Protein AF-A0A0D2X0B7-F1 (afdb_monomer_lite)

Sequence (523 aa):
MDVLTFIPMTSTMAAAPLDPSLRFDPEQFNMQQQQQQQHSSTAPPMDSIPQLVARSEELQTQLYRMQSDLEYSQQQSERLRDELAQAEREISAKHANESRLMDKYNKTWDQLRSEKEEHSKLKTSMQSKEKEYQVEARRREREHLAVKDQLAKLQVDRKSNAKFGMEIVNAPKRVDISRPGARAQQVADQENEFHAFVQATFEERQRVLAEENATLRQALLTTHTFLAESVASFLPVIDELNEQVASAAKKNAKENGLDDSKVVTLAITPVPVAAFNQPMATGLPAIEKSAQAQMRAIADLLALLNQTRTLALQEAEQTRAERGVGGDSLANNLNESRIASLSNFDMQQRLAEHQTMHTATVAAMQEQMAQLETIIQQQDELLQQNVFQSEASGGDAVLLAAARMTNVSDSYLVEEHEELLDAKRRFEQERACFEQERKHYTDASIKLAKERELIQQERKTLERERSTMLDLQKTYTSCGSPSTPHRSRAPLTPVRGQSQYVTVATPGWLKDIRHEQARAVLF

Radius of gyration: 55.35 Å; chains: 1; bounding box: 105×98×192 Å

Secondary structure (DSSP, 8-state):
--------------PPPPPGGG---HHHHHHHHHHHHTS--SPPPGGGHHHHHHHHHHHHHHHHHHHHHHHHHHHHHHHHHHHHHHHHHHHHHHHHHHHHHHHHHHHHHHHHHHHHHHHHHHHHHHHHHHHHHHHHHHHHHHHHHHHHHHHHHHHHHHHHHTTS-----------------HHHHHHHHHHHHHHHHHHHHHHHHHHHHHHHHHHHHHHHHHHHHHHHHHHHHHHHHHHHHHHHHHHHHHHHTTT-------------PPPPGGGGGS-HHHHHHHHHHHHHHHHHHHHHHHHHHHHHHHHHHHHHHHHHHHTT-S--TTHHHHHHHHHHHHHHHHHHHHHHHHHHHHHHHHHHHHHHHHHHHHHHHHHHHHHHHHHHHTTSS--TTHHHHHHHHHHHHHHHHHHHHHHHHHHHHHHHHHHHHHHHHHHHHHHHHHHHHHHHHHHHHHHHHHHHHHHHHHHHHHHHTTS-------------------------PPPTHHHHHHHHTTTTT--

Organism: Capsaspora owczarzaki (strain ATCC 30864) (NCBI:txid595528)

pLDDT: mean 71.71, std 19.92, range [32.09, 97.81]

InterPro domains:
  IPR021622 Afadin/alpha-actinin-binding [PF11559] (56-153)
  IPR052300 Adhesion and Centrosome-associated Protein [PTHR46507] (54-502)

Structure (mmCIF, N/CA/C/O backbone):
data_AF-A0A0D2X0B7-F1
#
_entry.id   AF-A0A0D2X0B7-F1
#
loop_
_atom_site.group_PDB
_atom_site.id
_atom_site.type_symbol
_atom_site.label_atom_id
_atom_site.label_alt_id
_atom_site.label_comp_id
_atom_site.label_asym_id
_atom_site.label_entity_id
_atom_site.label_seq_id
_atom_site.pdbx_PDB_ins_code
_atom_site.Cartn_x
_atom_site.Cartn_y
_atom_site.Cartn_z
_atom_site.occupancy
_atom_site.B_iso_or_equiv
_atom_site.auth_seq_id
_atom_site.auth_comp_id
_atom_site.auth_asym_id
_atom_site.auth_atom_id
_atom_site.pdbx_PDB_model_num
ATOM 1 N N . MET A 1 1 ? 17.065 -19.623 24.965 1.00 44.03 1 MET A N 1
ATOM 2 C CA . MET A 1 1 ? 17.412 -20.564 26.042 1.00 44.03 1 MET A CA 1
ATOM 3 C C . MET A 1 1 ? 17.323 -19.771 27.323 1.00 44.03 1 MET A C 1
ATOM 5 O O . MET A 1 1 ? 18.285 -19.108 27.649 1.00 44.03 1 MET A O 1
ATOM 9 N N . ASP A 1 2 ? 16.143 -19.745 27.931 1.00 33.78 2 ASP A N 1
ATOM 10 C CA . ASP A 1 2 ? 15.960 -19.550 29.367 1.00 33.78 2 ASP A CA 1
ATOM 11 C C . ASP A 1 2 ? 14.577 -20.107 29.693 1.00 33.78 2 ASP A C 1
ATOM 13 O O . ASP A 1 2 ? 13.562 -19.737 29.100 1.00 33.78 2 ASP A O 1
ATOM 17 N N . VAL A 1 3 ? 14.591 -21.139 30.527 1.00 44.16 3 VAL A N 1
ATOM 18 C CA . VAL A 1 3 ? 13.440 -21.945 30.912 1.00 44.16 3 VAL A CA 1
ATOM 19 C C . VAL A 1 3 ? 12.751 -21.205 32.050 1.00 44.16 3 VAL A C 1
ATOM 21 O O . VAL A 1 3 ? 13.158 -21.329 33.201 1.00 44.16 3 VAL A O 1
ATOM 24 N N . LEU A 1 4 ? 11.717 -20.424 31.738 1.00 37.59 4 LEU A N 1
ATOM 25 C CA . LEU A 1 4 ? 10.791 -19.927 32.752 1.00 37.59 4 LEU A CA 1
ATOM 26 C C . LEU A 1 4 ? 9.632 -20.913 32.864 1.00 37.59 4 LEU A C 1
ATOM 28 O O . LEU A 1 4 ? 8.727 -20.984 32.037 1.00 37.59 4 LEU A O 1
ATOM 32 N N . THR A 1 5 ? 9.754 -21.736 33.897 1.00 40.91 5 THR A N 1
ATOM 33 C CA . THR A 1 5 ? 8.783 -22.707 34.387 1.00 40.91 5 THR A CA 1
ATOM 34 C C . THR A 1 5 ? 7.411 -22.074 34.594 1.00 40.91 5 THR A C 1
ATOM 36 O O . THR A 1 5 ? 7.227 -21.210 35.450 1.00 40.91 5 THR A O 1
ATOM 39 N N . PHE A 1 6 ? 6.449 -22.563 33.821 1.00 34.72 6 PHE A N 1
ATOM 40 C CA . PHE A 1 6 ? 5.023 -22.312 33.959 1.00 34.72 6 PHE A CA 1
ATOM 41 C C . PHE A 1 6 ? 4.507 -23.068 35.196 1.00 34.72 6 PHE A C 1
ATOM 43 O O . PHE A 1 6 ? 4.526 -24.300 35.219 1.00 34.72 6 PHE A O 1
ATOM 50 N N . ILE A 1 7 ? 4.089 -22.350 36.240 1.00 37.16 7 ILE A N 1
ATOM 51 C CA . ILE A 1 7 ? 3.431 -22.935 37.417 1.00 37.16 7 ILE A CA 1
ATOM 52 C C . ILE A 1 7 ? 1.917 -22.870 37.174 1.00 37.16 7 ILE A C 1
ATOM 54 O O . ILE A 1 7 ? 1.373 -21.766 37.111 1.00 37.16 7 ILE A O 1
ATOM 58 N N . PRO A 1 8 ? 1.205 -24.003 37.035 1.00 39.19 8 PRO A N 1
ATOM 59 C CA . PRO A 1 8 ? -0.244 -23.984 36.930 1.00 39.19 8 PRO A CA 1
ATOM 60 C C . PRO A 1 8 ? -0.849 -23.774 38.324 1.00 39.19 8 PRO A C 1
ATOM 62 O O . PRO A 1 8 ? -0.693 -24.608 39.215 1.00 39.19 8 PRO A O 1
ATOM 65 N N . MET A 1 9 ? -1.565 -22.665 38.519 1.00 36.72 9 MET A N 1
ATOM 66 C CA . MET A 1 9 ? -2.419 -22.479 39.692 1.00 36.72 9 MET A CA 1
ATOM 67 C C . MET A 1 9 ? -3.718 -23.273 39.518 1.00 36.72 9 MET A C 1
ATOM 69 O O . MET A 1 9 ? -4.745 -22.746 39.100 1.00 36.72 9 MET A O 1
ATOM 73 N N . THR A 1 10 ? -3.684 -24.562 39.851 1.00 40.28 10 THR A N 1
ATOM 74 C CA . THR A 1 10 ? -4.900 -25.308 40.191 1.00 40.28 10 THR A CA 1
ATOM 75 C C . THR A 1 10 ? -5.259 -24.979 41.637 1.00 40.28 10 THR A C 1
ATOM 77 O O . THR A 1 10 ? -4.676 -25.536 42.569 1.00 40.28 10 THR A O 1
ATOM 80 N N . SER A 1 11 ? -6.189 -24.042 41.831 1.00 36.78 11 SER A N 1
ATOM 81 C CA . SER A 1 11 ? -6.766 -23.748 43.146 1.00 36.78 11 SER A CA 1
ATOM 82 C C . SER A 1 11 ? -7.747 -24.859 43.522 1.00 36.78 11 SER A C 1
ATOM 84 O O . SER A 1 11 ? -8.953 -24.777 43.298 1.00 36.78 11 SER A O 1
ATOM 86 N N . THR A 1 12 ? -7.204 -25.956 44.043 1.00 40.62 12 THR A N 1
ATOM 87 C CA . THR A 1 12 ? -7.973 -26.975 44.752 1.00 40.62 12 THR A CA 1
ATOM 88 C C . THR A 1 12 ? -8.271 -26.406 46.134 1.00 40.62 12 THR A C 1
ATOM 90 O O . THR A 1 12 ? -7.399 -26.394 47.002 1.00 40.62 12 THR A O 1
ATOM 93 N N . MET A 1 13 ? -9.486 -25.890 46.339 1.00 37.44 13 MET A N 1
ATOM 94 C CA . MET A 1 13 ? -9.953 -25.492 47.667 1.00 37.44 13 MET A CA 1
ATOM 95 C C . MET A 1 13 ? -10.062 -26.737 48.552 1.00 37.44 13 MET A C 1
ATOM 97 O O . MET A 1 13 ? -11.058 -27.457 48.539 1.00 37.44 13 MET A O 1
ATOM 101 N N . ALA A 1 14 ? -8.994 -27.014 49.296 1.00 38.44 14 ALA A N 1
ATOM 102 C CA . ALA A 1 14 ? -9.003 -27.964 50.390 1.00 38.44 14 ALA A CA 1
ATOM 103 C C . ALA A 1 14 ? -9.913 -27.410 51.493 1.00 38.44 14 ALA A C 1
ATOM 105 O O . ALA A 1 14 ? -9.620 -26.380 52.101 1.00 38.44 14 ALA A O 1
ATOM 106 N N . ALA A 1 15 ? -11.036 -28.088 51.721 1.00 43.38 15 ALA A N 1
ATOM 107 C CA . ALA A 1 15 ? -11.913 -27.836 52.850 1.00 43.38 15 ALA A CA 1
ATOM 108 C C . ALA A 1 15 ? -11.114 -27.992 54.153 1.00 43.38 15 ALA A C 1
ATOM 110 O O . ALA A 1 15 ? -10.610 -29.074 54.459 1.00 43.38 15 ALA A O 1
ATOM 111 N N . ALA A 1 16 ? -10.979 -26.899 54.904 1.00 41.50 16 ALA A N 1
ATOM 112 C CA . ALA A 1 16 ? -10.426 -26.933 56.249 1.00 41.50 16 ALA A CA 1
ATOM 113 C C . ALA A 1 16 ? -11.291 -27.855 57.136 1.00 41.50 16 ALA A C 1
ATOM 115 O O . ALA A 1 16 ? -12.522 -27.808 57.041 1.00 41.50 16 ALA A O 1
ATOM 116 N N . PRO A 1 17 ? -10.687 -28.705 57.986 1.00 45.12 17 PRO A N 1
ATOM 117 C CA . PRO A 1 17 ? -11.440 -29.587 58.860 1.00 45.12 17 PRO A CA 1
ATOM 118 C C . PRO A 1 17 ? -12.154 -28.743 59.919 1.00 45.12 17 PRO A C 1
ATOM 120 O O . PRO A 1 17 ? -11.525 -27.990 60.660 1.00 45.12 17 PRO A O 1
ATOM 123 N N . LEU A 1 18 ? -13.480 -28.865 59.958 1.00 49.12 18 LEU A N 1
ATOM 124 C CA . LEU A 1 18 ? -14.314 -28.298 61.011 1.00 49.12 18 LEU A CA 1
ATOM 125 C C . LEU A 1 18 ? -13.849 -28.836 62.370 1.00 49.12 18 LEU A C 1
ATOM 127 O O . LEU A 1 18 ? -13.648 -30.040 62.540 1.00 49.12 18 LEU A O 1
ATOM 131 N N . ASP A 1 19 ? -13.681 -27.916 63.314 1.00 44.34 19 ASP A N 1
ATOM 132 C CA . ASP A 1 19 ? -13.294 -28.169 64.697 1.00 44.34 19 ASP A CA 1
ATOM 133 C C . ASP A 1 19 ? -14.268 -29.177 65.359 1.00 44.34 19 ASP A C 1
ATOM 135 O O . ASP A 1 19 ? -15.468 -28.892 65.466 1.00 44.34 19 ASP A O 1
ATOM 139 N N . PRO A 1 20 ? -13.805 -30.365 65.801 1.00 52.66 20 PRO A N 1
ATOM 140 C CA . PRO A 1 20 ? -14.659 -31.393 66.403 1.00 52.66 20 PRO A CA 1
ATOM 141 C C . PRO A 1 20 ? -15.212 -31.007 67.789 1.00 52.66 20 PRO A C 1
ATOM 143 O O . PRO A 1 20 ? -15.982 -31.772 68.370 1.00 52.66 20 PRO A O 1
ATOM 146 N N . SER A 1 21 ? -14.868 -29.823 68.303 1.00 45.16 21 SER A N 1
ATOM 147 C CA . SER A 1 21 ? -15.309 -29.299 69.603 1.00 45.16 21 SER A CA 1
ATOM 148 C C . SER A 1 21 ? -16.768 -28.811 69.636 1.00 45.16 21 SER A C 1
ATOM 150 O O . SER A 1 21 ? -17.301 -28.564 70.714 1.00 45.16 21 SER A O 1
ATOM 152 N N . LEU A 1 22 ? -17.439 -28.677 68.483 1.00 50.19 22 LEU A N 1
ATOM 153 C CA . LEU A 1 22 ? -18.821 -28.176 68.365 1.00 50.19 22 LEU A CA 1
ATOM 154 C C . LEU A 1 22 ? -19.842 -29.288 68.065 1.00 50.19 22 LEU A C 1
ATOM 156 O O . LEU A 1 22 ? -20.795 -29.099 67.306 1.00 50.19 22 LEU A O 1
ATOM 160 N N . ARG A 1 23 ? -19.657 -30.479 68.645 1.00 51.75 23 ARG A N 1
ATOM 161 C CA . ARG A 1 23 ? -20.662 -31.547 68.572 1.00 51.75 23 ARG A CA 1
ATOM 162 C C . ARG A 1 23 ? -21.712 -31.328 69.660 1.00 51.75 23 ARG A C 1
ATOM 164 O O . ARG A 1 23 ? -21.431 -31.467 70.844 1.00 51.75 23 ARG A O 1
ATOM 171 N N . PHE A 1 24 ? -22.916 -30.958 69.235 1.00 57.44 24 PHE A N 1
ATOM 172 C CA . PHE A 1 24 ? -24.084 -30.824 70.100 1.00 57.44 24 PHE A CA 1
ATOM 173 C C . PHE A 1 24 ? -24.402 -32.185 70.736 1.00 57.44 24 PHE A C 1
ATOM 175 O O . PHE A 1 24 ? -24.704 -33.135 70.012 1.00 57.44 24 PHE A O 1
ATOM 182 N N . ASP A 1 25 ? -24.300 -32.277 72.065 1.00 55.81 25 ASP A N 1
ATOM 183 C CA . ASP A 1 25 ? -24.518 -33.504 72.835 1.00 55.81 25 ASP A CA 1
ATOM 184 C C . ASP A 1 25 ? -25.953 -33.495 73.408 1.00 55.81 25 ASP A C 1
ATOM 186 O O . ASP A 1 25 ? -26.232 -32.798 74.393 1.00 55.81 25 ASP A O 1
ATOM 190 N N . PRO A 1 26 ? -26.919 -34.197 72.783 1.00 60.00 26 PRO A N 1
ATOM 191 C CA . PRO A 1 26 ? -28.337 -34.088 73.132 1.00 60.00 26 PRO A CA 1
ATOM 192 C C . PRO A 1 26 ? -28.666 -34.621 74.536 1.00 60.00 26 PRO A C 1
ATOM 194 O O . PRO A 1 26 ? -29.707 -34.268 75.092 1.00 60.00 26 PRO A O 1
ATOM 197 N N . GLU A 1 27 ? -27.781 -35.413 75.150 1.00 57.72 27 GLU A N 1
ATOM 198 C CA . GLU A 1 27 ? -27.967 -35.911 76.518 1.00 57.72 27 GLU A CA 1
ATOM 199 C C . GLU A 1 27 ? -27.713 -34.842 77.593 1.00 57.72 27 GLU A C 1
ATOM 201 O O . GLU A 1 27 ? -28.429 -34.815 78.597 1.00 57.72 27 GLU A O 1
ATOM 206 N N . GLN A 1 28 ? -26.786 -33.896 77.380 1.00 57.91 28 GLN A N 1
ATOM 207 C CA . GLN A 1 28 ? -26.576 -32.795 78.333 1.00 57.91 28 GLN A CA 1
ATOM 208 C C . GLN A 1 28 ? -27.753 -31.815 78.345 1.00 57.91 28 GLN A C 1
ATOM 210 O O . GLN A 1 28 ? -28.180 -31.363 79.409 1.00 57.91 28 GLN A O 1
ATOM 215 N N . PHE A 1 29 ? -28.334 -31.547 77.173 1.00 63.59 29 PHE A N 1
ATOM 216 C CA . PHE A 1 29 ? -29.509 -30.686 77.052 1.00 63.59 29 PHE A CA 1
ATOM 217 C C . PHE A 1 29 ? -30.735 -31.295 77.749 1.00 63.59 29 PHE A C 1
ATOM 219 O O . PHE A 1 29 ? -31.483 -30.589 78.427 1.00 63.59 29 PHE A O 1
ATOM 226 N N . ASN A 1 30 ? -30.914 -32.616 77.650 1.00 61.78 30 ASN A N 1
ATOM 227 C CA . ASN A 1 30 ? -32.063 -33.296 78.244 1.00 61.78 30 ASN A CA 1
ATOM 228 C C . ASN A 1 30 ? -31.943 -33.418 79.776 1.00 61.78 30 ASN A C 1
ATOM 230 O O . ASN A 1 30 ? -32.925 -33.235 80.495 1.00 61.78 30 ASN A O 1
ATOM 234 N N . MET A 1 31 ? -30.728 -33.629 80.296 1.00 63.53 31 MET A N 1
ATOM 235 C CA . MET A 1 31 ? -30.467 -33.652 81.740 1.00 63.53 31 MET A CA 1
ATOM 236 C C . MET A 1 31 ? -30.668 -32.270 82.383 1.00 63.53 31 MET A C 1
ATOM 238 O O . MET A 1 31 ? -31.214 -32.163 83.483 1.00 63.53 31 MET A O 1
ATOM 242 N N . GLN A 1 32 ? -30.295 -31.199 81.675 1.00 62.75 32 GLN A N 1
ATOM 243 C CA . GLN A 1 32 ? -30.507 -29.829 82.137 1.00 62.75 32 GLN A CA 1
ATOM 244 C C . GLN A 1 32 ? -31.987 -29.420 82.090 1.00 62.75 32 GLN A C 1
ATOM 246 O O . GLN A 1 32 ? -32.460 -28.719 82.988 1.00 62.75 32 GLN A O 1
ATOM 251 N N . GLN A 1 33 ? -32.749 -29.928 81.115 1.00 62.25 33 GLN A N 1
ATOM 252 C CA . GLN A 1 33 ? -34.204 -29.768 81.090 1.00 62.25 33 GLN A CA 1
ATOM 253 C C . GLN A 1 33 ? -34.890 -30.531 82.235 1.00 62.25 33 GLN A C 1
ATOM 255 O O . GLN A 1 33 ? -35.827 -30.019 82.847 1.00 62.25 33 GLN A O 1
ATOM 260 N N . GLN A 1 34 ? -34.394 -31.722 82.582 1.00 60.53 34 GLN A N 1
ATOM 261 C CA . GLN A 1 34 ? -34.961 -32.535 83.660 1.00 60.53 34 GLN A CA 1
ATOM 262 C C . GLN A 1 34 ? -34.666 -31.957 85.056 1.00 60.53 34 GLN A C 1
ATOM 264 O O . GLN A 1 34 ? -35.517 -32.039 85.941 1.00 60.53 34 GLN A O 1
ATOM 269 N N . GLN A 1 35 ? -33.518 -31.293 85.246 1.00 58.81 35 GLN A N 1
ATOM 270 C CA . GLN A 1 35 ? -33.226 -30.540 86.475 1.00 58.81 35 GLN A CA 1
ATOM 271 C C . GLN A 1 35 ? -34.060 -29.251 86.598 1.00 58.81 35 GLN A C 1
ATOM 273 O O . GLN A 1 35 ? -34.450 -28.886 87.706 1.00 58.81 35 GLN A O 1
ATOM 278 N N . GLN A 1 36 ? -34.417 -28.590 85.489 1.00 57.12 36 GLN A N 1
ATOM 279 C CA . GLN A 1 36 ? -35.308 -27.418 85.527 1.00 57.12 36 GLN A CA 1
ATOM 280 C C . GLN A 1 36 ? -36.764 -27.773 85.867 1.00 57.12 36 GLN A C 1
ATOM 282 O O . GLN A 1 36 ? -37.455 -26.967 86.490 1.00 57.12 36 GLN A O 1
ATOM 287 N N . GLN A 1 37 ? -37.223 -28.984 85.542 1.00 56.28 37 GLN A N 1
ATOM 288 C CA . GLN A 1 37 ? -38.584 -29.429 85.869 1.00 56.28 37 GLN A CA 1
ATOM 289 C C . GLN A 1 37 ? -38.774 -29.833 87.345 1.00 56.28 37 GLN A C 1
ATOM 291 O O . GLN A 1 37 ? -39.908 -29.882 87.812 1.00 56.28 37 GLN A O 1
ATOM 296 N N . GLN A 1 38 ? -37.703 -30.076 88.115 1.00 52.31 38 GLN A N 1
ATOM 297 C CA . GLN A 1 38 ? -37.816 -30.434 89.542 1.00 52.31 38 GLN A CA 1
ATOM 298 C C . GLN A 1 38 ? -37.845 -29.229 90.503 1.00 52.31 38 GLN A C 1
ATOM 300 O O . GLN A 1 38 ? -38.092 -29.406 91.695 1.00 52.31 38 GLN A O 1
ATOM 305 N N . HIS A 1 39 ? -37.662 -27.997 90.013 1.00 51.69 39 HIS A N 1
ATOM 306 C CA . HIS A 1 39 ? -37.633 -26.783 90.846 1.00 51.69 39 HIS A CA 1
ATOM 307 C C . HIS A 1 39 ? -38.837 -25.834 90.665 1.00 51.69 39 HIS A C 1
ATOM 309 O O . HIS A 1 39 ? -38.843 -24.745 91.233 1.00 51.69 39 HIS A O 1
ATOM 315 N N . SER A 1 40 ? -39.892 -26.221 89.937 1.00 46.34 40 SER A N 1
ATOM 316 C CA . SER A 1 40 ? -41.008 -25.321 89.582 1.00 46.34 40 SER A CA 1
ATOM 317 C C . SER A 1 40 ? -42.212 -25.308 90.547 1.00 46.34 40 SER A C 1
ATOM 319 O O . SER A 1 40 ? -43.288 -24.860 90.160 1.00 46.34 40 SER A O 1
ATOM 321 N N . SER A 1 41 ? -42.075 -25.772 91.797 1.00 46.72 41 SER A N 1
ATOM 322 C CA . SER A 1 41 ? -43.182 -25.838 92.781 1.00 46.72 41 SER A CA 1
ATOM 323 C C . SER A 1 41 ? -43.065 -24.825 93.934 1.00 46.72 41 SER A C 1
ATOM 325 O O . SER A 1 41 ? -43.447 -25.117 95.069 1.00 46.72 41 SER A O 1
ATOM 327 N N . THR A 1 42 ? -42.589 -23.612 93.658 1.00 50.38 42 THR A N 1
ATOM 328 C CA . THR A 1 42 ? -42.697 -22.502 94.615 1.00 50.38 42 THR A CA 1
ATOM 329 C C . THR A 1 42 ? -43.084 -21.241 93.856 1.00 50.38 42 THR A C 1
ATOM 331 O O . THR A 1 42 ? -42.297 -20.712 93.074 1.00 50.38 42 THR A O 1
ATOM 334 N N . ALA A 1 43 ? -44.327 -20.791 94.042 1.00 53.59 43 ALA A N 1
ATOM 335 C CA . ALA A 1 43 ? -44.828 -19.555 93.452 1.00 53.59 43 ALA A CA 1
ATOM 336 C C . ALA A 1 43 ? -43.974 -18.365 93.934 1.00 53.59 43 ALA A C 1
ATOM 338 O O . ALA A 1 43 ? -43.735 -18.252 95.141 1.00 53.59 43 ALA A O 1
ATOM 339 N N . PRO A 1 44 ? -43.501 -17.485 93.032 1.00 54.69 44 PRO A N 1
ATOM 340 C CA . PRO A 1 44 ? -42.727 -16.324 93.436 1.00 54.69 44 PRO A CA 1
ATOM 341 C C . PRO A 1 44 ? -43.643 -15.305 94.141 1.00 54.69 44 PRO A C 1
ATOM 343 O O . PRO A 1 44 ? -44.828 -15.206 93.809 1.00 54.69 44 PRO A O 1
ATOM 346 N N . PRO A 1 45 ? -43.129 -14.540 95.118 1.00 51.25 45 PRO A N 1
ATOM 347 C CA . PRO A 1 45 ? -43.909 -13.527 95.824 1.00 51.25 45 PRO A CA 1
ATOM 348 C C . PRO A 1 45 ? -44.400 -12.444 94.846 1.00 51.25 45 PRO A C 1
ATOM 350 O O . PRO A 1 45 ? -43.708 -12.106 93.888 1.00 51.25 45 PRO A O 1
ATOM 353 N N . MET A 1 46 ? -45.591 -11.885 95.076 1.00 53.53 46 MET A N 1
ATOM 354 C CA . MET A 1 46 ? -46.282 -10.939 94.174 1.00 53.53 46 MET A CA 1
ATOM 355 C C . MET A 1 46 ? -45.504 -9.640 93.854 1.00 53.53 46 MET A C 1
ATOM 357 O O . MET A 1 46 ? -45.842 -8.967 92.885 1.00 53.53 46 MET A O 1
ATOM 361 N N . ASP A 1 47 ? -44.410 -9.342 94.564 1.00 52.09 47 ASP A N 1
ATOM 362 C CA . ASP A 1 47 ? -43.464 -8.255 94.241 1.00 52.09 47 ASP A CA 1
ATOM 363 C C . ASP A 1 47 ? -42.539 -8.563 93.034 1.00 52.09 47 ASP A C 1
ATOM 365 O O . ASP A 1 47 ? -41.761 -7.715 92.598 1.00 52.09 47 ASP A O 1
ATOM 369 N N . SER A 1 48 ? -42.628 -9.768 92.455 1.00 58.84 48 SER A N 1
ATOM 370 C CA . SER A 1 48 ? -41.725 -10.264 91.397 1.00 58.84 48 SER A CA 1
ATOM 371 C C . SER A 1 48 ? -42.212 -9.995 89.966 1.00 58.84 48 SER A C 1
ATOM 373 O O . SER A 1 48 ? -41.423 -10.070 89.025 1.00 58.84 48 SER A O 1
ATOM 375 N N . ILE A 1 49 ? -43.504 -9.702 89.769 1.00 71.50 49 ILE A N 1
ATOM 376 C CA . ILE A 1 49 ? -44.097 -9.508 88.431 1.00 71.50 49 ILE A CA 1
ATOM 377 C C . ILE A 1 49 ? -43.521 -8.261 87.734 1.00 71.50 49 ILE A C 1
ATOM 379 O O . ILE A 1 49 ? -43.097 -8.385 86.585 1.00 71.50 49 ILE A O 1
ATOM 383 N N . PRO A 1 50 ? -43.403 -7.091 88.396 1.00 77.88 50 PRO A N 1
ATOM 384 C CA . PRO A 1 50 ? -42.782 -5.918 87.778 1.00 77.88 50 PRO A CA 1
ATOM 385 C C . PRO A 1 50 ? -41.307 -6.150 87.424 1.00 77.88 50 PRO A C 1
ATOM 387 O O . PRO A 1 50 ? -40.839 -5.684 86.390 1.00 77.88 50 PRO A O 1
ATOM 390 N N . GLN A 1 51 ? -40.579 -6.918 88.244 1.00 78.94 51 GLN A N 1
ATOM 391 C CA . GLN A 1 51 ? -39.175 -7.260 87.986 1.00 78.94 51 GLN A CA 1
ATOM 392 C C . GLN A 1 51 ? -39.015 -8.219 86.796 1.00 78.94 51 GLN A C 1
ATOM 394 O O . GLN A 1 51 ? -38.080 -8.079 86.012 1.00 78.94 51 GLN A O 1
ATOM 399 N N . LEU A 1 52 ? -39.935 -9.175 86.630 1.00 81.06 52 LEU A N 1
ATOM 400 C CA . LEU A 1 52 ? -39.977 -10.072 85.471 1.00 81.06 52 LEU A CA 1
ATOM 401 C C . LEU A 1 52 ? -40.301 -9.324 84.174 1.00 81.06 52 LEU A C 1
ATOM 403 O O . LEU A 1 52 ? -39.673 -9.595 83.152 1.00 81.06 52 LEU A O 1
ATOM 407 N N . VAL A 1 53 ? -41.238 -8.373 84.219 1.00 84.81 53 VAL A N 1
ATOM 408 C CA . VAL A 1 53 ? -41.569 -7.516 83.070 1.00 84.81 53 VAL A CA 1
ATOM 409 C C . VAL A 1 53 ? -40.371 -6.647 82.692 1.00 84.81 53 VAL A C 1
ATOM 411 O O . VAL A 1 53 ? -39.952 -6.689 81.540 1.00 84.81 53 VAL A O 1
ATOM 414 N N . ALA A 1 54 ? -39.735 -5.975 83.657 1.00 85.25 54 ALA A N 1
ATOM 415 C CA . ALA A 1 54 ? -38.534 -5.173 83.408 1.00 85.25 54 ALA A CA 1
ATOM 416 C C . ALA A 1 54 ? -37.386 -6.007 82.808 1.00 85.25 54 ALA A C 1
ATOM 418 O O . ALA A 1 54 ? -36.750 -5.598 81.840 1.00 85.25 54 ALA A O 1
ATOM 419 N N . ARG A 1 55 ? -37.159 -7.225 83.321 1.00 88.38 55 ARG A N 1
ATOM 420 C CA . ARG A 1 55 ? -36.159 -8.153 82.769 1.00 88.38 55 ARG A CA 1
ATOM 421 C C . ARG A 1 55 ? -36.509 -8.622 81.352 1.00 88.38 55 ARG A C 1
ATOM 423 O O . ARG A 1 55 ? -35.612 -8.805 80.533 1.00 88.38 55 ARG A O 1
ATOM 430 N N . SER A 1 56 ? -37.790 -8.826 81.052 1.00 88.31 56 SER A N 1
ATOM 431 C CA . SER A 1 56 ? -38.263 -9.168 79.705 1.00 88.31 56 SER A CA 1
ATOM 432 C C . SER A 1 56 ? -38.081 -8.006 78.723 1.00 88.31 56 SER A C 1
ATOM 434 O O . SER A 1 56 ? -37.648 -8.228 77.595 1.00 88.31 56 SER A O 1
ATOM 436 N N . GLU A 1 57 ? -38.384 -6.776 79.139 1.00 91.44 57 GLU A N 1
ATOM 437 C CA . GLU A 1 57 ? -38.178 -5.557 78.342 1.00 91.44 57 GLU A CA 1
ATOM 438 C C . GLU A 1 57 ? -36.687 -5.312 78.062 1.00 91.44 57 GLU A C 1
ATOM 440 O O . GLU A 1 57 ? -36.299 -4.965 76.942 1.00 91.44 57 GLU A O 1
ATOM 445 N N . GLU A 1 58 ? -35.826 -5.566 79.049 1.00 93.12 58 GLU A N 1
ATOM 446 C CA . GLU A 1 58 ? -34.374 -5.470 78.897 1.00 93.12 58 GLU A CA 1
ATOM 447 C C . GLU A 1 58 ? -33.836 -6.518 77.907 1.00 93.12 58 GLU A C 1
ATOM 449 O O . GLU A 1 58 ? -33.061 -6.178 77.010 1.00 93.12 58 GLU A O 1
ATOM 454 N N . LEU A 1 59 ? -34.314 -7.767 77.984 1.00 93.06 59 LEU A N 1
ATOM 455 C CA . LEU A 1 59 ? -33.975 -8.824 77.023 1.00 93.06 59 LEU A CA 1
ATOM 456 C C . LEU A 1 59 ? -34.496 -8.530 75.610 1.00 93.06 59 LEU A C 1
ATOM 458 O O . LEU A 1 59 ? -33.780 -8.765 74.639 1.00 93.06 59 LEU A O 1
ATOM 462 N N . GLN A 1 60 ? -35.707 -7.984 75.468 1.00 93.88 60 GLN A N 1
ATOM 463 C CA . GLN A 1 60 ? -36.219 -7.543 74.166 1.00 93.88 60 GLN A CA 1
ATOM 464 C C . GLN A 1 60 ? -35.350 -6.433 73.576 1.00 93.88 60 GLN A C 1
ATOM 466 O O . GLN A 1 60 ? -34.996 -6.483 72.401 1.00 93.88 60 GLN A O 1
ATOM 471 N N . THR A 1 61 ? -34.949 -5.460 74.395 1.00 94.31 61 THR A N 1
ATOM 472 C CA . THR A 1 61 ? -34.056 -4.379 73.961 1.00 94.31 61 THR A CA 1
ATOM 473 C C . THR A 1 61 ? -32.701 -4.927 73.510 1.00 94.31 61 THR A C 1
ATOM 475 O O . THR A 1 61 ? -32.166 -4.484 72.493 1.00 94.31 61 THR A O 1
ATOM 478 N N . GLN A 1 62 ? -32.149 -5.911 74.228 1.00 94.75 62 GLN A N 1
ATOM 479 C CA . GLN A 1 62 ? -30.916 -6.596 73.828 1.00 94.75 62 GLN A CA 1
ATOM 480 C C . GLN A 1 62 ? -31.080 -7.360 72.509 1.00 94.75 62 GLN A C 1
ATOM 482 O O . GLN A 1 62 ? -30.222 -7.236 71.637 1.00 94.75 62 GLN A O 1
ATOM 487 N N . LEU A 1 63 ? -32.189 -8.085 72.327 1.00 95.06 63 LEU A N 1
ATOM 488 C CA . LEU A 1 63 ? -32.489 -8.794 71.080 1.00 95.06 63 LEU A CA 1
ATOM 489 C C . LEU A 1 63 ? -32.590 -7.838 69.889 1.00 95.06 63 LEU A C 1
ATOM 491 O O . LEU A 1 63 ? -31.976 -8.107 68.863 1.00 95.06 63 LEU A O 1
ATOM 495 N N . TYR A 1 64 ? -33.282 -6.703 70.027 1.00 96.25 64 TYR A N 1
ATOM 496 C CA . TYR A 1 64 ? -33.368 -5.708 68.952 1.00 96.25 64 TYR A CA 1
ATOM 497 C C . TYR A 1 64 ? -32.004 -5.119 68.583 1.00 96.25 64 TYR A C 1
ATOM 499 O O . TYR A 1 64 ? -31.715 -4.945 67.401 1.00 96.25 64 TYR A O 1
ATOM 507 N N . ARG A 1 65 ? -31.141 -4.844 69.572 1.00 96.44 65 ARG A N 1
ATOM 508 C CA . ARG A 1 65 ? -29.769 -4.376 69.310 1.00 96.44 65 ARG A CA 1
ATOM 509 C C . ARG A 1 65 ? -28.958 -5.429 68.563 1.00 96.44 65 ARG A C 1
ATOM 511 O O . ARG A 1 65 ? -28.413 -5.131 67.510 1.00 96.44 65 ARG A O 1
ATOM 518 N N . MET A 1 66 ? -28.956 -6.667 69.058 1.00 95.00 66 MET A N 1
ATOM 519 C CA . MET A 1 66 ? -28.259 -7.775 68.401 1.00 95.00 66 MET A CA 1
ATOM 520 C C . MET A 1 66 ? -28.779 -8.040 66.987 1.00 95.00 66 MET A C 1
ATOM 522 O O . MET A 1 66 ? -27.994 -8.357 66.098 1.00 95.00 66 MET A O 1
ATOM 526 N N . GLN A 1 67 ? -30.088 -7.914 66.768 1.00 96.62 67 GLN A N 1
ATOM 527 C CA . GLN A 1 67 ? -30.690 -8.076 65.452 1.00 96.62 67 GLN A CA 1
ATOM 528 C C . GLN A 1 67 ? -30.241 -6.962 64.499 1.00 96.62 67 GLN A C 1
ATOM 530 O O . GLN A 1 67 ? -29.822 -7.256 63.385 1.00 96.62 67 GLN A O 1
ATOM 535 N N . SER A 1 68 ? -30.232 -5.708 64.957 1.00 96.06 68 SER A N 1
ATOM 536 C CA . SER A 1 68 ? -29.708 -4.583 64.177 1.00 96.06 68 SER A CA 1
ATOM 537 C C . SER A 1 68 ? -28.218 -4.748 63.845 1.00 96.06 68 SER A C 1
ATOM 539 O O . SER A 1 68 ? -27.804 -4.450 62.726 1.00 96.06 68 SER A O 1
ATOM 541 N N . ASP A 1 69 ? -27.408 -5.227 64.793 1.00 96.44 69 ASP A N 1
ATOM 542 C CA . ASP A 1 69 ? -25.975 -5.473 64.582 1.00 96.44 69 ASP A CA 1
ATOM 543 C C . ASP A 1 69 ? -25.742 -6.619 63.583 1.00 96.44 69 ASP A C 1
ATOM 545 O O . ASP A 1 69 ? -24.858 -6.541 62.723 1.00 96.44 69 ASP A O 1
ATOM 549 N N . LEU A 1 70 ? -26.559 -7.675 63.661 1.00 95.81 70 LEU A N 1
ATOM 550 C CA . LEU A 1 70 ? -26.536 -8.789 62.716 1.00 95.81 70 LEU A CA 1
ATOM 551 C C . LEU A 1 70 ? -26.920 -8.328 61.307 1.00 95.81 70 LEU A C 1
ATOM 553 O O . LEU A 1 70 ? -26.204 -8.646 60.360 1.00 95.81 70 LEU A O 1
ATOM 557 N N . GLU A 1 71 ? -28.002 -7.562 61.169 1.00 97.25 71 GLU A N 1
ATOM 558 C CA . GLU A 1 71 ? -28.454 -7.001 59.890 1.00 97.25 71 GLU A CA 1
ATOM 559 C C . GLU A 1 71 ? -27.379 -6.091 59.277 1.00 97.25 71 GLU A C 1
ATOM 561 O O . GLU A 1 71 ? -27.075 -6.199 58.088 1.00 97.25 71 GLU A O 1
ATOM 566 N N . TYR A 1 72 ? -26.726 -5.250 60.086 1.00 97.62 72 TYR A N 1
ATOM 567 C CA . TYR A 1 72 ? -25.606 -4.426 59.631 1.00 97.62 72 TYR A CA 1
ATOM 568 C C . TYR A 1 72 ? -24.427 -5.279 59.140 1.00 97.62 72 TYR A C 1
ATOM 570 O O . TYR A 1 72 ? -23.898 -5.041 58.053 1.00 97.62 72 TYR A O 1
ATOM 578 N N . SER A 1 73 ? -24.031 -6.300 59.903 1.00 94.62 73 SER A N 1
ATOM 579 C CA . SER A 1 73 ? -22.951 -7.219 59.519 1.00 94.62 73 SER A CA 1
ATOM 580 C C . SER A 1 73 ? -23.279 -7.994 58.235 1.00 94.62 73 SER A C 1
ATOM 582 O O . SER A 1 73 ? -22.428 -8.135 57.354 1.00 94.62 73 SER A O 1
ATOM 584 N N . GLN A 1 74 ? -24.530 -8.436 58.074 1.00 96.69 74 GLN A N 1
ATOM 585 C CA . GLN A 1 74 ? -25.015 -9.101 56.863 1.00 96.69 74 GLN A CA 1
ATOM 586 C C . GLN A 1 74 ? -24.941 -8.181 55.643 1.00 96.69 74 GLN A C 1
ATOM 588 O O . GLN A 1 74 ? -24.370 -8.578 54.628 1.00 96.69 74 GLN A O 1
ATOM 593 N N . GLN A 1 75 ? -25.422 -6.940 55.763 1.00 97.31 75 GLN A N 1
ATOM 594 C CA . GLN A 1 75 ? -25.329 -5.945 54.691 1.00 97.31 75 GLN A CA 1
ATOM 595 C C . GLN A 1 75 ? -23.875 -5.640 54.316 1.00 97.31 75 GLN A C 1
ATOM 597 O O . GLN A 1 75 ? -23.551 -5.521 53.137 1.00 97.31 75 GLN A O 1
ATOM 602 N N . GLN A 1 76 ? -22.977 -5.527 55.299 1.00 97.25 76 GLN A N 1
ATOM 603 C CA . GLN A 1 76 ? -21.552 -5.324 55.024 1.00 97.25 76 GLN A CA 1
ATOM 604 C C . GLN A 1 76 ? -20.930 -6.541 54.326 1.00 97.25 76 GLN A C 1
ATOM 606 O O . GLN A 1 76 ? -20.159 -6.385 53.383 1.00 97.25 76 GLN A O 1
ATOM 611 N N . SER A 1 77 ? -21.303 -7.757 54.730 1.00 95.00 77 SER A N 1
ATOM 612 C CA . SER A 1 77 ? -20.860 -8.988 54.068 1.00 95.00 77 SER A CA 1
ATOM 613 C C . SER A 1 77 ? -21.366 -9.093 52.625 1.00 95.00 77 SER A C 1
ATOM 615 O O . SER A 1 77 ? -20.634 -9.575 51.764 1.00 95.00 77 SER A O 1
ATOM 617 N N . GLU A 1 78 ? -22.593 -8.647 52.346 1.00 96.50 78 GLU A N 1
ATOM 618 C CA . GLU A 1 78 ? -23.146 -8.580 50.987 1.00 96.50 78 GLU A CA 1
ATOM 619 C C . GLU A 1 78 ? -22.381 -7.590 50.111 1.00 96.50 78 GLU A C 1
ATOM 621 O O . GLU A 1 78 ? -21.937 -7.971 49.031 1.00 96.50 78 GLU A O 1
ATOM 626 N N . ARG A 1 79 ? -22.114 -6.376 50.608 1.00 97.81 79 ARG A N 1
ATOM 627 C CA . ARG A 1 79 ? -21.315 -5.380 49.871 1.00 97.81 79 ARG A CA 1
ATOM 628 C C . ARG A 1 79 ? -19.920 -5.894 49.530 1.00 97.81 79 ARG A C 1
ATOM 630 O O . ARG A 1 79 ? -19.503 -5.798 48.383 1.00 97.81 79 ARG A O 1
ATOM 637 N N . LEU A 1 80 ? -19.226 -6.495 50.498 1.00 97.06 80 LEU A N 1
ATOM 638 C CA . LEU A 1 80 ? -17.898 -7.073 50.266 1.00 97.06 80 LEU A CA 1
ATOM 639 C C . LEU A 1 80 ? -17.936 -8.233 49.259 1.00 97.06 80 LEU A C 1
ATOM 641 O O . LEU A 1 80 ? -16.995 -8.407 48.487 1.00 97.06 80 LEU A O 1
ATOM 645 N N . ARG A 1 81 ? -19.015 -9.029 49.242 1.00 96.94 81 ARG A N 1
ATOM 646 C CA . ARG A 1 81 ? -19.214 -10.085 48.237 1.00 96.94 81 ARG A CA 1
ATOM 647 C C . ARG A 1 81 ? -19.429 -9.509 46.838 1.00 96.94 81 ARG A C 1
ATOM 649 O O . ARG A 1 81 ? -18.858 -10.040 45.888 1.00 96.94 81 ARG A O 1
ATOM 656 N N . ASP A 1 82 ? -20.196 -8.432 46.712 1.00 97.31 82 ASP A N 1
ATOM 657 C CA . ASP A 1 82 ? -20.411 -7.757 45.429 1.00 97.31 82 ASP A CA 1
ATOM 658 C C . ASP A 1 82 ? -19.123 -7.104 44.907 1.00 97.31 82 ASP A C 1
ATOM 660 O O . ASP A 1 82 ? -18.797 -7.253 43.727 1.00 97.31 82 ASP A O 1
ATOM 664 N N . GLU A 1 83 ? -18.350 -6.456 45.786 1.00 97.31 83 GLU A N 1
ATOM 665 C CA . GLU A 1 83 ? -17.031 -5.896 45.465 1.00 97.31 83 GLU A CA 1
ATOM 666 C C . GLU A 1 83 ? -16.051 -6.984 45.006 1.00 97.31 83 GLU A C 1
ATOM 668 O O . GLU A 1 83 ? -15.361 -6.809 43.999 1.00 97.31 83 GLU A O 1
ATOM 673 N N . LEU A 1 84 ? -16.030 -8.139 45.681 1.00 94.94 84 LEU A N 1
ATOM 674 C CA . LEU A 1 84 ? -15.216 -9.284 45.268 1.00 94.94 84 LEU A CA 1
ATOM 675 C C . LEU A 1 84 ? -15.637 -9.795 43.882 1.00 94.94 84 LEU A C 1
ATOM 677 O O . LEU A 1 84 ? -14.795 -9.955 43.000 1.00 94.94 84 LEU A O 1
ATOM 681 N N . ALA A 1 85 ? -16.939 -9.987 43.657 1.00 96.38 85 ALA A N 1
ATOM 682 C CA . ALA A 1 85 ? -17.465 -10.450 42.374 1.00 96.38 85 ALA A CA 1
ATOM 683 C C . ALA A 1 85 ? -17.230 -9.439 41.236 1.00 96.38 85 ALA A C 1
ATOM 685 O O . ALA A 1 85 ? -17.157 -9.819 40.061 1.00 96.38 85 ALA A O 1
ATOM 686 N N . GLN A 1 86 ? -17.153 -8.144 41.548 1.00 96.62 86 GLN A N 1
ATOM 687 C CA . GLN A 1 86 ? -16.752 -7.113 40.597 1.00 96.62 86 GLN A CA 1
ATOM 688 C C . GLN A 1 86 ? -15.253 -7.209 40.288 1.00 96.62 86 GLN A C 1
ATOM 690 O O . GLN A 1 86 ? -14.887 -7.267 39.113 1.00 96.62 86 GLN A O 1
ATOM 695 N N . ALA A 1 87 ? -14.399 -7.300 41.309 1.00 94.06 87 ALA A N 1
ATOM 696 C CA . ALA A 1 87 ? -12.955 -7.434 41.137 1.00 94.06 87 ALA A CA 1
ATOM 697 C C . ALA A 1 87 ? -12.585 -8.687 40.322 1.00 94.06 87 ALA A C 1
ATOM 699 O O . ALA A 1 87 ? -11.753 -8.616 39.421 1.00 94.06 87 ALA A O 1
ATOM 700 N N . GLU A 1 88 ? -13.247 -9.824 40.553 1.00 96.62 88 GLU A N 1
ATOM 701 C CA . GLU A 1 88 ? -13.047 -11.056 39.774 1.00 96.62 88 GLU A CA 1
ATOM 702 C C . GLU A 1 88 ? -13.409 -10.886 38.289 1.00 96.62 88 GLU A C 1
ATOM 704 O O . GLU A 1 88 ? -12.689 -11.361 37.398 1.00 96.62 88 GLU A O 1
ATOM 709 N N . ARG A 1 89 ? -14.500 -10.164 37.995 1.00 97.56 89 ARG A N 1
ATOM 710 C CA . ARG A 1 89 ? -14.890 -9.814 36.620 1.00 97.56 89 ARG A CA 1
ATOM 711 C C . ARG A 1 89 ? -13.869 -8.886 35.968 1.00 97.56 89 ARG A C 1
ATOM 713 O O . ARG A 1 89 ? -13.516 -9.094 34.806 1.00 97.56 89 ARG A O 1
ATOM 720 N N . GLU A 1 90 ? -13.369 -7.899 36.704 1.00 96.56 90 GLU A N 1
ATOM 721 C CA . GLU A 1 90 ? -12.334 -6.982 36.226 1.00 96.56 90 GLU A CA 1
ATOM 722 C C . GLU A 1 90 ? -11.015 -7.711 35.945 1.00 96.56 90 GLU A C 1
ATOM 724 O O . GLU A 1 90 ? -10.441 -7.526 34.871 1.00 96.56 90 GLU A O 1
ATOM 729 N N . ILE A 1 91 ? -10.571 -8.603 36.837 1.00 96.25 91 ILE A N 1
ATOM 730 C CA . ILE A 1 91 ? -9.383 -9.449 36.631 1.00 96.25 91 ILE A CA 1
ATOM 731 C C . ILE A 1 91 ? -9.548 -10.298 35.368 1.00 96.25 91 ILE A C 1
ATOM 733 O O . ILE A 1 91 ? -8.657 -10.327 34.518 1.00 96.25 91 ILE A O 1
ATOM 737 N N . SER A 1 92 ? -10.708 -10.936 35.197 1.00 96.31 92 SER A N 1
ATOM 738 C CA . SER A 1 92 ? -11.001 -11.749 34.012 1.00 96.31 92 SER A CA 1
ATOM 739 C C . SER A 1 92 ? -10.951 -10.920 32.721 1.00 96.31 92 SER A C 1
ATOM 741 O O . SER A 1 92 ? -10.370 -11.346 31.719 1.00 96.31 92 SER A O 1
ATOM 743 N N . ALA A 1 93 ? -11.499 -9.701 32.745 1.00 95.56 93 ALA A N 1
ATOM 744 C CA . ALA A 1 93 ? -11.446 -8.778 31.614 1.00 95.56 93 ALA A CA 1
ATOM 745 C C . ALA A 1 93 ? -10.010 -8.322 31.300 1.00 95.56 93 ALA A C 1
ATOM 747 O O . ALA A 1 93 ? -9.626 -8.244 30.129 1.00 95.56 93 ALA A O 1
ATOM 748 N N . LYS A 1 94 ? -9.195 -8.058 32.331 1.00 96.12 94 LYS A N 1
ATOM 749 C CA . LYS A 1 94 ? -7.776 -7.707 32.176 1.00 96.12 94 LYS A CA 1
ATOM 750 C C . LYS A 1 94 ? -6.974 -8.863 31.581 1.00 96.12 94 LYS A C 1
ATOM 752 O O . LYS A 1 94 ? -6.261 -8.632 30.609 1.00 96.12 94 LYS A O 1
ATOM 757 N N . HIS A 1 95 ? -7.164 -10.088 32.066 1.00 97.00 95 HIS A N 1
ATOM 758 C CA . HIS A 1 95 ? -6.497 -11.280 31.534 1.00 97.00 95 HIS A CA 1
ATOM 759 C C . HIS A 1 95 ? -6.860 -11.539 30.060 1.00 97.00 95 HIS A C 1
ATOM 761 O O . HIS A 1 95 ? -6.000 -11.853 29.234 1.00 97.00 95 HIS A O 1
ATOM 767 N N . ALA A 1 96 ? -8.132 -11.359 29.685 1.00 95.69 96 ALA A N 1
ATOM 768 C CA . ALA A 1 96 ? -8.559 -11.465 28.290 1.00 95.69 96 ALA A CA 1
ATOM 769 C C . ALA A 1 96 ? -7.914 -10.386 27.399 1.00 95.69 96 ALA A C 1
ATOM 771 O O . ALA A 1 96 ? -7.535 -10.662 26.259 1.00 95.69 96 ALA A O 1
ATOM 772 N N . ASN A 1 97 ? -7.769 -9.158 27.907 1.00 96.06 97 ASN A N 1
ATOM 773 C CA . ASN A 1 97 ? -7.087 -8.085 27.188 1.00 96.06 97 ASN A CA 1
ATOM 774 C C . ASN A 1 97 ? -5.581 -8.351 27.035 1.00 96.06 97 ASN A C 1
ATOM 776 O O . ASN A 1 97 ? -5.033 -8.138 25.956 1.00 96.06 97 ASN A O 1
ATOM 780 N N . GLU A 1 98 ? -4.927 -8.853 28.081 1.00 96.62 98 GLU A N 1
ATOM 781 C CA . GLU A 1 98 ? -3.519 -9.255 28.052 1.00 96.62 98 GLU A CA 1
ATOM 782 C C . GLU A 1 98 ? -3.275 -10.373 27.032 1.00 96.62 98 GLU A C 1
ATOM 784 O O . GLU A 1 98 ? -2.386 -10.250 26.195 1.00 96.62 98 GLU A O 1
ATOM 789 N N . SER A 1 99 ? -4.138 -11.394 27.002 1.00 96.38 99 SER A N 1
ATOM 790 C CA . SER A 1 99 ? -4.074 -12.469 25.998 1.00 96.38 99 SER A CA 1
ATOM 791 C C . SER A 1 99 ? -4.170 -11.916 24.568 1.00 96.38 99 SER A C 1
ATOM 793 O O . SER A 1 99 ? -3.346 -12.233 23.715 1.00 96.38 99 SER A O 1
ATOM 795 N N . ARG A 1 100 ? -5.112 -10.993 24.314 1.00 96.44 100 ARG A N 1
ATOM 796 C CA . ARG A 1 100 ? -5.254 -10.325 23.005 1.00 96.44 100 ARG A CA 1
ATOM 797 C C . ARG A 1 100 ? -4.035 -9.481 22.628 1.00 96.44 100 ARG A C 1
ATOM 799 O O . ARG A 1 100 ? -3.705 -9.379 21.447 1.00 96.44 100 ARG A O 1
ATOM 806 N N . LEU A 1 101 ? -3.404 -8.818 23.596 1.00 95.81 101 LEU A N 1
ATOM 807 C CA . LEU A 1 101 ? -2.184 -8.041 23.369 1.00 95.81 101 LEU A CA 1
ATOM 808 C C . LEU A 1 101 ? -0.993 -8.955 23.072 1.00 95.81 101 LEU A C 1
ATOM 810 O O . LEU A 1 101 ? -0.226 -8.649 22.161 1.00 95.81 101 LEU A O 1
ATOM 814 N N . MET A 1 102 ? -0.883 -10.090 23.761 1.00 96.00 102 MET A N 1
ATOM 815 C CA . MET A 1 102 ? 0.140 -11.100 23.487 1.00 96.00 102 MET A CA 1
ATOM 816 C C . MET A 1 102 ? -0.004 -11.698 22.085 1.00 96.00 102 MET A C 1
ATOM 818 O O . MET A 1 102 ? 0.991 -11.813 21.374 1.00 96.00 102 MET A O 1
ATOM 822 N N . ASP A 1 103 ? -1.226 -11.983 21.628 1.00 96.94 103 ASP A N 1
ATOM 823 C CA . ASP A 1 103 ? -1.461 -12.448 20.254 1.00 96.94 103 ASP A CA 1
ATOM 824 C C . ASP A 1 103 ? -1.020 -11.410 19.212 1.00 96.94 103 ASP A C 1
ATOM 826 O O . ASP A 1 103 ? -0.384 -11.747 18.209 1.00 96.94 103 ASP A O 1
ATOM 830 N N . LYS A 1 104 ? -1.314 -10.124 19.458 1.00 97.81 104 LYS A N 1
ATOM 831 C CA . LYS A 1 104 ? -0.851 -9.025 18.597 1.00 97.81 104 LYS A CA 1
ATOM 832 C C . LYS A 1 104 ? 0.673 -8.928 18.590 1.00 97.81 104 LYS A C 1
ATOM 834 O O . LYS A 1 104 ? 1.252 -8.832 17.512 1.00 97.81 104 LYS A O 1
ATOM 839 N N . TYR A 1 105 ? 1.306 -8.987 19.761 1.00 96.06 105 TYR A N 1
ATOM 840 C CA . TYR A 1 105 ? 2.760 -8.959 19.903 1.00 96.06 105 TYR A CA 1
ATOM 841 C C . TYR A 1 105 ? 3.417 -10.098 19.115 1.00 96.06 105 TYR A C 1
ATOM 843 O O . TYR A 1 105 ? 4.269 -9.843 18.263 1.00 96.06 105 TYR A O 1
ATOM 851 N N . ASN A 1 106 ? 2.953 -11.333 19.316 1.00 97.50 106 ASN A N 1
ATOM 852 C CA . ASN A 1 106 ? 3.469 -12.510 18.618 1.00 97.50 106 ASN A CA 1
ATOM 853 C C . ASN A 1 106 ? 3.322 -12.370 17.099 1.00 97.50 106 ASN A C 1
ATOM 855 O O . ASN A 1 106 ? 4.286 -12.573 16.367 1.00 97.50 106 ASN A O 1
ATOM 859 N N . LYS A 1 107 ? 2.158 -11.908 16.622 1.00 97.44 107 LYS A N 1
ATOM 860 C CA . LYS A 1 107 ? 1.927 -11.673 15.192 1.00 97.44 107 LYS A CA 1
ATOM 861 C C . LYS A 1 107 ? 2.890 -10.638 14.607 1.00 97.44 107 LYS A C 1
ATOM 863 O O . LYS A 1 107 ? 3.454 -10.868 13.540 1.00 97.44 107 LYS A O 1
ATOM 868 N N . THR A 1 108 ? 3.092 -9.510 15.291 1.00 93.81 108 THR A N 1
ATOM 869 C CA . THR A 1 108 ? 4.041 -8.477 14.838 1.00 93.81 108 THR A CA 1
ATOM 870 C C . THR A 1 108 ? 5.484 -8.968 14.862 1.00 93.81 108 THR A C 1
ATOM 872 O O . THR A 1 108 ? 6.283 -8.610 14.001 1.00 93.81 108 THR A O 1
ATOM 875 N N . TRP A 1 109 ? 5.823 -9.827 15.819 1.00 97.56 109 TRP A N 1
ATOM 876 C CA . TRP A 1 109 ? 7.156 -10.390 15.937 1.00 97.56 109 TRP A CA 1
ATOM 877 C C . TRP A 1 109 ? 7.448 -11.421 14.840 1.00 97.56 109 TRP A C 1
ATOM 879 O O . TRP A 1 109 ? 8.531 -11.395 14.253 1.00 97.56 109 TRP A O 1
ATOM 889 N N . ASP A 1 110 ? 6.474 -12.268 14.500 1.00 97.19 110 ASP A N 1
ATOM 890 C CA . ASP A 1 110 ? 6.575 -13.197 13.371 1.00 97.19 110 ASP A CA 1
ATOM 891 C C . ASP A 1 110 ? 6.696 -12.448 12.036 1.00 97.19 110 ASP A C 1
ATOM 893 O O . ASP A 1 110 ? 7.522 -12.810 11.196 1.00 97.19 110 ASP A O 1
ATOM 897 N N . GLN A 1 111 ? 5.944 -11.354 11.862 1.00 95.62 111 GLN A N 1
ATOM 898 C CA . GLN A 1 111 ? 6.076 -10.468 10.701 1.00 95.62 111 GLN A CA 1
ATOM 899 C C . GLN A 1 111 ? 7.487 -9.883 10.606 1.00 95.62 111 GLN A C 1
ATOM 901 O O . GLN A 1 111 ? 8.155 -10.072 9.591 1.00 95.62 111 GLN A O 1
ATOM 906 N N . LEU A 1 112 ? 7.990 -9.277 11.685 1.00 95.31 112 LEU A N 1
ATOM 907 C CA . LEU A 1 112 ? 9.342 -8.718 11.727 1.00 95.31 112 LEU A CA 1
ATOM 908 C C . LEU A 1 112 ? 10.418 -9.774 11.435 1.00 95.31 112 LEU A C 1
ATOM 910 O O . LEU A 1 112 ? 11.413 -9.496 10.764 1.00 95.31 112 LEU A O 1
ATOM 914 N N . ARG A 1 113 ? 10.244 -10.998 11.943 1.00 97.44 113 ARG A N 1
ATOM 915 C CA . ARG A 1 113 ? 11.144 -12.114 11.643 1.00 97.44 113 ARG A CA 1
ATOM 916 C C . ARG A 1 113 ? 11.122 -12.451 10.151 1.00 97.44 113 ARG A C 1
ATOM 918 O O . ARG A 1 113 ? 12.194 -12.571 9.563 1.00 97.44 113 ARG A O 1
ATOM 925 N N . SER A 1 114 ? 9.940 -12.563 9.547 1.00 95.12 114 SER A N 1
ATOM 926 C CA . SER A 1 114 ? 9.808 -12.849 8.114 1.00 95.12 114 SER A CA 1
ATOM 927 C C . SER A 1 114 ? 10.427 -11.749 7.243 1.00 95.12 114 SER A C 1
ATOM 929 O O . SER A 1 114 ? 11.178 -12.049 6.320 1.00 95.12 114 SER A O 1
ATOM 931 N N . GLU A 1 115 ? 10.233 -10.475 7.596 1.00 93.69 115 GLU A N 1
ATOM 932 C CA . GLU A 1 115 ? 10.839 -9.342 6.890 1.00 93.69 115 GLU A CA 1
ATOM 933 C C . GLU A 1 115 ? 12.369 -9.348 6.993 1.00 93.69 115 GLU A C 1
ATOM 935 O O . GLU A 1 115 ? 13.058 -9.060 6.015 1.00 93.69 115 GLU A O 1
ATOM 940 N N . LYS A 1 116 ? 12.932 -9.738 8.146 1.00 96.88 116 LYS A N 1
ATOM 941 C CA . LYS A 1 116 ? 14.387 -9.911 8.300 1.00 96.88 116 LYS A CA 1
ATOM 942 C C . LYS A 1 116 ? 14.940 -11.017 7.402 1.00 96.88 116 LYS A C 1
ATOM 944 O O . LYS A 1 116 ? 16.033 -10.861 6.850 1.00 96.88 116 LYS A O 1
ATOM 949 N N . GLU A 1 117 ? 14.217 -12.125 7.253 1.00 96.69 117 GLU A N 1
ATOM 950 C CA . GLU A 1 117 ? 14.603 -13.213 6.351 1.00 96.69 117 GLU A CA 1
ATOM 951 C C . GLU A 1 117 ? 14.537 -12.776 4.882 1.00 96.69 117 GLU A C 1
ATOM 953 O O . GLU A 1 117 ? 15.486 -13.022 4.136 1.00 96.69 117 GLU A O 1
ATOM 958 N N . GLU A 1 118 ? 13.482 -12.064 4.477 1.00 95.19 118 GLU A N 1
ATOM 959 C CA . GLU A 1 118 ? 13.356 -11.498 3.128 1.00 95.19 118 GLU A CA 1
ATOM 960 C C . GLU A 1 118 ? 14.443 -10.458 2.835 1.00 95.19 118 GLU A C 1
ATOM 962 O O . GLU A 1 118 ? 15.096 -10.526 1.795 1.00 95.19 118 GLU A O 1
ATOM 967 N N . HIS A 1 119 ? 14.737 -9.558 3.776 1.00 93.88 119 HIS A N 1
ATOM 968 C CA . HIS A 1 119 ? 15.842 -8.610 3.642 1.00 93.88 119 HIS A CA 1
ATOM 969 C C . HIS A 1 119 ? 17.189 -9.329 3.469 1.00 93.88 119 HIS A C 1
ATOM 971 O O . HIS A 1 119 ? 18.004 -8.942 2.631 1.00 93.88 119 HIS A O 1
ATOM 977 N N . SER A 1 120 ? 17.430 -10.408 4.222 1.00 94.06 120 SER A N 1
ATOM 978 C CA . SER A 1 120 ? 18.638 -11.227 4.068 1.00 94.06 120 SER A CA 1
ATOM 979 C C . SER A 1 120 ? 18.724 -11.860 2.671 1.00 94.06 120 SER A C 1
ATOM 981 O O . SER A 1 120 ? 19.762 -11.762 2.011 1.00 94.06 120 SER A O 1
ATOM 983 N N . LYS A 1 121 ? 17.621 -12.432 2.166 1.00 96.88 121 LYS A N 1
ATOM 984 C CA . LYS A 1 121 ? 17.545 -12.990 0.804 1.00 96.88 121 LYS A CA 1
ATOM 985 C C . LYS A 1 121 ? 17.807 -11.918 -0.253 1.00 96.88 121 LYS A C 1
ATOM 987 O O . LYS A 1 121 ? 18.683 -12.105 -1.099 1.00 96.88 121 LYS A O 1
ATOM 992 N N . LEU A 1 122 ? 17.124 -10.776 -0.173 1.00 95.88 122 LEU A N 1
ATOM 993 C CA . LEU A 1 122 ? 17.300 -9.657 -1.101 1.00 95.88 122 LEU A CA 1
ATOM 994 C C . LEU A 1 122 ? 18.735 -9.132 -1.088 1.00 95.88 122 LEU A C 1
ATOM 996 O O . LEU A 1 122 ? 19.319 -8.943 -2.152 1.00 95.88 122 LEU A O 1
ATOM 1000 N N . LYS A 1 123 ? 19.349 -9.000 0.092 1.00 96.69 123 LYS A N 1
ATOM 1001 C CA . LYS A 1 123 ? 20.757 -8.615 0.234 1.00 96.69 123 LYS A CA 1
ATOM 1002 C C . LYS A 1 123 ? 21.686 -9.579 -0.505 1.00 96.69 123 LYS A C 1
ATOM 1004 O O . LYS A 1 123 ? 22.568 -9.134 -1.236 1.00 96.69 123 LYS A O 1
ATOM 1009 N N . THR A 1 124 ? 21.490 -10.892 -0.355 1.00 94.81 124 THR A N 1
ATOM 1010 C CA . THR A 1 124 ? 22.307 -11.884 -1.080 1.00 94.81 124 THR A CA 1
ATOM 1011 C C . THR A 1 124 ? 22.067 -11.850 -2.593 1.00 94.81 124 THR A C 1
ATOM 1013 O O . THR A 1 124 ? 23.027 -11.912 -3.361 1.00 94.81 124 THR A O 1
ATOM 1016 N N . SER A 1 125 ? 20.816 -11.672 -3.029 1.00 96.00 125 SER A N 1
ATOM 1017 C CA . SER A 1 125 ? 20.452 -11.534 -4.444 1.00 96.00 125 SER A CA 1
ATOM 1018 C C . SER A 1 125 ? 21.087 -10.290 -5.072 1.00 96.00 125 SER A C 1
ATOM 1020 O O . SER A 1 125 ? 21.703 -10.379 -6.132 1.00 96.00 125 SER A O 1
ATOM 1022 N N . MET A 1 126 ? 21.018 -9.144 -4.390 1.00 95.75 126 MET A N 1
ATOM 1023 C CA . MET A 1 126 ? 21.676 -7.908 -4.815 1.00 95.75 126 MET A CA 1
ATOM 1024 C C . MET A 1 126 ? 23.189 -8.077 -4.936 1.00 95.75 126 MET A C 1
ATOM 1026 O O . MET A 1 126 ? 23.762 -7.687 -5.945 1.00 95.75 126 MET A O 1
ATOM 1030 N N . GLN A 1 127 ? 23.842 -8.705 -3.955 1.00 95.19 127 GLN A N 1
ATOM 1031 C CA . GLN A 1 127 ? 25.283 -8.969 -4.026 1.00 95.19 127 GLN A CA 1
ATOM 1032 C C . GLN A 1 127 ? 25.656 -9.897 -5.190 1.00 95.19 127 GLN A C 1
ATOM 1034 O O . GLN A 1 127 ? 26.731 -9.745 -5.771 1.00 95.19 127 GLN A O 1
ATOM 1039 N N . SER A 1 128 ? 24.796 -10.862 -5.535 1.00 95.06 128 SER A N 1
ATOM 1040 C CA . SER A 1 128 ? 24.985 -11.690 -6.732 1.00 95.06 128 SER A CA 1
ATOM 1041 C C . SER A 1 128 ? 24.876 -10.846 -8.001 1.00 95.06 128 SER A C 1
ATOM 1043 O O . SER A 1 128 ? 25.760 -10.908 -8.852 1.00 95.06 128 SER A O 1
ATOM 1045 N N . LYS A 1 129 ? 23.838 -10.005 -8.096 1.00 95.50 129 LYS A N 1
ATOM 1046 C CA . LYS A 1 129 ? 23.603 -9.121 -9.245 1.00 95.50 129 LYS A CA 1
ATOM 1047 C C . LYS A 1 129 ? 24.719 -8.104 -9.447 1.00 95.50 129 LYS A C 1
ATOM 1049 O O . LYS A 1 129 ? 25.155 -7.907 -10.573 1.00 95.50 129 LYS A O 1
ATOM 1054 N N . GLU A 1 130 ? 25.236 -7.531 -8.369 1.00 95.38 130 GLU A N 1
ATOM 1055 C CA . GLU A 1 130 ? 26.377 -6.618 -8.416 1.00 95.38 130 GLU A CA 1
ATOM 1056 C C . GLU A 1 130 ? 27.618 -7.303 -9.010 1.00 95.38 130 GLU A C 1
ATOM 1058 O O . GLU A 1 130 ? 28.258 -6.787 -9.925 1.00 95.38 130 GLU A O 1
ATOM 1063 N N . LYS A 1 131 ? 27.917 -8.534 -8.576 1.00 95.88 131 LYS A N 1
ATOM 1064 C CA . LYS A 1 131 ? 29.017 -9.323 -9.155 1.00 95.88 131 LYS A CA 1
ATOM 1065 C C . LYS A 1 131 ? 28.784 -9.644 -10.632 1.00 95.88 131 LYS A C 1
ATOM 1067 O O . LYS A 1 131 ? 29.732 -9.578 -11.413 1.00 95.88 131 LYS A O 1
ATOM 1072 N N . GLU A 1 132 ? 27.555 -9.986 -11.019 1.00 94.62 132 GLU A N 1
ATOM 1073 C CA . GLU A 1 132 ? 27.183 -10.210 -12.423 1.00 94.62 132 GLU A CA 1
ATOM 1074 C C . GLU A 1 132 ? 27.424 -8.949 -13.267 1.00 94.62 132 GLU A C 1
ATOM 1076 O O . GLU A 1 132 ? 28.100 -9.028 -14.295 1.00 94.62 132 GLU A O 1
ATOM 1081 N N . TYR A 1 133 ? 26.962 -7.780 -12.810 1.00 96.00 133 TYR A N 1
ATOM 1082 C CA . TYR A 1 133 ? 27.175 -6.510 -13.507 1.00 96.00 133 TYR A CA 1
ATOM 1083 C C . TYR A 1 133 ? 28.651 -6.141 -13.616 1.00 96.00 133 TYR A C 1
ATOM 1085 O O . TYR A 1 133 ? 29.088 -5.732 -14.690 1.00 96.00 133 TYR A O 1
ATOM 1093 N N . GLN A 1 134 ? 29.444 -6.348 -12.565 1.00 93.69 134 GLN A N 1
ATOM 1094 C CA . GLN A 1 134 ? 30.888 -6.109 -12.615 1.00 93.69 134 GLN A CA 1
ATOM 1095 C C . GLN A 1 134 ? 31.594 -7.013 -13.631 1.00 93.69 134 GLN A C 1
ATOM 1097 O O . GLN A 1 134 ? 32.502 -6.570 -14.341 1.00 93.69 134 GLN A O 1
ATOM 1102 N N . VAL A 1 135 ? 31.201 -8.286 -13.721 1.00 97.00 135 VAL A N 1
ATOM 1103 C CA . VAL A 1 135 ? 31.756 -9.212 -14.719 1.00 97.00 135 VAL A CA 1
ATOM 1104 C C . VAL A 1 135 ? 31.366 -8.780 -16.131 1.00 97.00 135 VAL A C 1
ATOM 1106 O O . VAL A 1 135 ? 32.230 -8.741 -17.010 1.00 97.00 135 VAL A O 1
ATOM 1109 N N . GLU A 1 136 ? 30.103 -8.412 -16.341 1.00 95.12 136 GLU A N 1
ATOM 1110 C CA . GLU A 1 136 ? 29.595 -7.971 -17.641 1.00 95.12 136 GLU A CA 1
ATOM 1111 C C . GLU A 1 136 ? 30.217 -6.634 -18.077 1.00 95.12 136 GLU A C 1
ATOM 1113 O O . GLU A 1 136 ? 30.617 -6.479 -19.230 1.00 95.12 136 GLU A O 1
ATOM 1118 N N . ALA A 1 137 ? 30.403 -5.689 -17.154 1.00 93.94 137 ALA A N 1
ATOM 1119 C CA . ALA A 1 137 ? 31.101 -4.431 -17.412 1.00 93.94 137 ALA A CA 1
ATOM 1120 C C . ALA A 1 137 ? 32.542 -4.681 -17.880 1.00 93.94 137 ALA A C 1
ATOM 1122 O O . ALA A 1 137 ? 32.937 -4.213 -18.948 1.00 93.94 137 ALA A O 1
ATOM 1123 N N . ARG A 1 138 ? 33.297 -5.525 -17.160 1.00 96.06 138 ARG A N 1
ATOM 1124 C CA . ARG A 1 138 ? 34.662 -5.921 -17.557 1.00 96.06 138 ARG A CA 1
ATOM 1125 C C . ARG A 1 138 ? 34.694 -6.643 -18.900 1.00 96.06 138 ARG A C 1
ATOM 1127 O O . ARG A 1 138 ? 35.671 -6.532 -19.638 1.00 96.06 138 ARG A O 1
ATOM 1134 N N . ARG A 1 139 ? 33.663 -7.428 -19.222 1.00 96.94 139 ARG A N 1
ATOM 1135 C CA . ARG A 1 139 ? 33.539 -8.078 -20.530 1.00 96.94 139 ARG A CA 1
ATOM 1136 C C . ARG A 1 139 ? 33.372 -7.034 -21.635 1.00 96.94 139 ARG A C 1
ATOM 1138 O O . ARG A 1 139 ? 34.158 -7.058 -22.582 1.00 96.94 139 ARG A O 1
ATOM 1145 N N . ARG A 1 140 ? 32.437 -6.090 -21.485 1.00 94.50 140 ARG A N 1
ATOM 1146 C CA . ARG A 1 140 ? 32.231 -5.007 -22.461 1.00 94.50 140 ARG A CA 1
ATOM 1147 C C . ARG A 1 140 ? 33.461 -4.122 -22.625 1.00 94.50 140 ARG A C 1
ATOM 1149 O O . ARG A 1 140 ? 33.778 -3.740 -23.745 1.00 94.50 140 ARG A O 1
ATOM 1156 N N . GLU A 1 141 ? 34.190 -3.834 -21.548 1.00 94.06 141 GLU A N 1
ATOM 1157 C CA . GLU A 1 141 ? 35.456 -3.095 -21.625 1.00 94.06 141 GLU A CA 1
ATOM 1158 C C . GLU A 1 141 ? 36.483 -3.812 -22.507 1.00 94.06 141 GLU A C 1
ATOM 1160 O O . GLU A 1 141 ? 37.111 -3.183 -23.359 1.00 94.06 141 GLU A O 1
ATOM 1165 N N . ARG A 1 142 ? 36.635 -5.134 -22.353 1.00 95.56 142 ARG A N 1
ATOM 1166 C CA . ARG A 1 142 ? 37.542 -5.926 -23.201 1.00 95.56 142 ARG A CA 1
ATOM 1167 C C . ARG A 1 142 ? 37.101 -5.930 -24.659 1.00 95.56 142 ARG A C 1
ATOM 1169 O O . ARG A 1 142 ? 37.948 -5.804 -25.537 1.00 95.56 142 ARG A O 1
ATOM 1176 N N . GLU A 1 143 ? 35.803 -6.059 -24.922 1.00 95.12 143 GLU A N 1
ATOM 1177 C CA . GLU A 1 143 ? 35.248 -6.007 -26.280 1.00 95.12 143 GLU A CA 1
ATOM 1178 C C . GLU A 1 143 ? 35.475 -4.627 -26.916 1.00 95.12 143 GLU A C 1
ATOM 1180 O O . GLU A 1 143 ? 35.953 -4.534 -28.047 1.00 95.12 143 GLU A O 1
ATOM 1185 N N . HIS A 1 144 ? 35.241 -3.549 -26.165 1.00 94.81 144 HIS A N 1
ATOM 1186 C CA . HIS A 1 144 ? 35.514 -2.184 -26.604 1.00 94.81 144 HIS A CA 1
ATOM 1187 C C . HIS A 1 144 ? 37.003 -1.964 -26.904 1.00 94.81 144 HIS A C 1
ATOM 1189 O O . HIS A 1 144 ? 37.349 -1.400 -27.943 1.00 94.81 144 HIS A O 1
ATOM 1195 N N . LEU A 1 145 ? 37.899 -2.444 -26.034 1.00 95.88 145 LEU A N 1
ATOM 1196 C CA . LEU A 1 145 ? 39.343 -2.392 -26.272 1.00 95.88 145 LEU A CA 1
ATOM 1197 C C . LEU A 1 145 ? 39.742 -3.198 -27.515 1.00 95.88 145 LEU A C 1
ATOM 1199 O O . LEU A 1 145 ? 40.497 -2.693 -28.340 1.00 95.88 145 LEU A O 1
ATOM 1203 N N . ALA A 1 146 ? 39.184 -4.393 -27.712 1.00 96.69 146 ALA A N 1
ATOM 1204 C CA . ALA A 1 146 ? 39.459 -5.208 -28.893 1.00 96.69 146 ALA A CA 1
ATOM 1205 C C . ALA A 1 146 ? 39.020 -4.513 -30.194 1.00 96.69 146 ALA A C 1
ATOM 1207 O O . ALA A 1 146 ? 39.771 -4.495 -31.171 1.00 96.69 146 ALA A O 1
ATOM 1208 N N . VAL A 1 147 ? 37.835 -3.895 -30.210 1.00 95.94 147 VAL A N 1
ATOM 1209 C CA . VAL A 1 147 ? 37.352 -3.110 -31.360 1.00 95.94 147 VAL A CA 1
ATOM 1210 C C . VAL A 1 147 ? 38.236 -1.885 -31.594 1.00 95.94 147 VAL A C 1
ATOM 1212 O O . VAL A 1 147 ? 38.585 -1.580 -32.737 1.00 95.94 147 VAL A O 1
ATOM 1215 N N . LYS A 1 148 ? 38.653 -1.202 -30.525 1.00 96.38 148 LYS A N 1
ATOM 1216 C CA . LYS A 1 148 ? 39.569 -0.058 -30.602 1.00 96.38 148 LYS A CA 1
ATOM 1217 C C . LYS A 1 148 ? 40.919 -0.455 -31.206 1.00 96.38 148 LYS A C 1
ATOM 1219 O O . LYS A 1 148 ? 41.413 0.251 -32.086 1.00 96.38 148 LYS A O 1
ATOM 1224 N N . ASP A 1 149 ? 41.477 -1.593 -30.802 1.00 95.38 149 ASP A N 1
ATOM 1225 C CA . ASP A 1 149 ? 42.733 -2.122 -31.342 1.00 95.38 149 ASP A CA 1
ATOM 1226 C C . ASP A 1 149 ? 42.591 -2.534 -32.815 1.00 95.38 149 ASP A C 1
ATOM 1228 O O . ASP A 1 149 ? 43.459 -2.225 -33.637 1.00 95.38 149 ASP A O 1
ATOM 1232 N N . GLN A 1 150 ? 41.473 -3.165 -33.191 1.00 95.56 150 GLN A N 1
ATOM 1233 C CA . GLN A 1 150 ? 41.166 -3.474 -34.593 1.00 95.56 150 GLN A CA 1
ATOM 1234 C C . GLN A 1 150 ? 41.061 -2.206 -35.446 1.00 95.56 150 GLN A C 1
ATOM 1236 O O . GLN A 1 150 ? 41.623 -2.151 -36.543 1.00 95.56 150 GLN A O 1
ATOM 1241 N N . LEU A 1 151 ? 40.393 -1.165 -34.944 1.00 91.81 151 LEU A N 1
ATOM 1242 C CA . LEU A 1 151 ? 40.283 0.120 -35.630 1.00 91.81 151 LEU A CA 1
ATOM 1243 C C . LEU A 1 151 ? 41.655 0.784 -35.793 1.00 91.81 151 LEU A C 1
ATOM 1245 O O . LEU A 1 151 ? 41.976 1.263 -36.882 1.00 91.81 151 LEU A O 1
ATOM 1249 N N . ALA A 1 152 ? 42.480 0.785 -34.745 1.00 92.00 152 ALA A N 1
ATOM 1250 C CA . ALA A 1 152 ? 43.838 1.317 -34.802 1.00 92.00 152 ALA A CA 1
ATOM 1251 C C . ALA A 1 152 ? 44.683 0.571 -35.847 1.00 92.00 152 ALA A C 1
ATOM 1253 O O . ALA A 1 152 ? 45.351 1.204 -36.670 1.00 92.00 152 ALA A O 1
ATOM 1254 N N . LYS A 1 153 ? 44.589 -0.764 -35.887 1.00 91.56 153 LYS A N 1
ATOM 1255 C CA . LYS A 1 153 ? 45.250 -1.589 -36.905 1.00 91.56 153 LYS A CA 1
ATOM 1256 C C . LYS A 1 153 ? 44.783 -1.232 -38.318 1.00 91.56 153 LYS A C 1
ATOM 1258 O O . LYS A 1 153 ? 45.619 -0.975 -39.178 1.00 91.56 153 LYS A O 1
ATOM 1263 N N . LEU A 1 154 ? 43.474 -1.109 -38.548 1.00 86.38 154 LEU A N 1
ATOM 1264 C CA . LEU A 1 154 ? 42.923 -0.697 -39.846 1.00 86.38 154 LEU A CA 1
ATOM 1265 C C . LEU A 1 154 ? 43.352 0.718 -40.255 1.00 86.38 154 LEU A C 1
ATOM 1267 O O . LEU A 1 154 ? 43.551 0.982 -41.438 1.00 86.38 154 LEU A O 1
ATOM 1271 N N . GLN A 1 155 ? 43.517 1.643 -39.309 1.00 85.62 155 GLN A N 1
ATOM 1272 C CA . GLN A 1 155 ? 44.035 2.981 -39.600 1.00 85.62 155 GLN A CA 1
ATOM 1273 C C . GLN A 1 155 ? 45.511 2.955 -40.017 1.00 85.62 155 GLN A C 1
ATOM 1275 O O . GLN A 1 155 ? 45.903 3.723 -40.899 1.00 85.62 155 GLN A O 1
ATOM 1280 N N . VAL A 1 156 ? 46.323 2.084 -39.410 1.00 85.69 156 VAL A N 1
ATOM 1281 C CA . VAL A 1 156 ? 47.717 1.855 -39.821 1.00 85.69 156 VAL A CA 1
ATOM 1282 C C . VAL A 1 156 ? 47.760 1.201 -41.201 1.00 85.69 156 VAL A C 1
ATOM 1284 O O . VAL A 1 156 ? 48.428 1.728 -42.092 1.00 85.69 156 VAL A O 1
ATOM 1287 N N . ASP A 1 157 ? 46.973 0.144 -41.414 1.00 77.69 157 ASP A N 1
ATOM 1288 C CA . ASP A 1 157 ? 46.867 -0.561 -42.696 1.00 77.69 157 ASP A CA 1
ATOM 1289 C C . ASP A 1 157 ? 46.341 0.357 -43.807 1.00 77.69 157 ASP A C 1
ATOM 1291 O O . ASP A 1 157 ? 46.798 0.286 -44.940 1.00 77.69 157 ASP A O 1
ATOM 1295 N N . ARG A 1 158 ? 45.430 1.292 -43.512 1.00 77.88 158 ARG A N 1
ATOM 1296 C CA . ARG A 1 158 ? 44.965 2.300 -44.479 1.00 77.88 158 ARG A CA 1
ATOM 1297 C C . ARG A 1 158 ? 46.069 3.285 -44.861 1.00 77.88 158 ARG A C 1
ATOM 1299 O O . ARG A 1 158 ? 46.111 3.720 -46.008 1.00 77.88 158 ARG A O 1
ATOM 1306 N N . LYS A 1 159 ? 46.953 3.656 -43.931 1.00 70.50 159 LYS A N 1
ATOM 1307 C CA . LYS A 1 159 ? 48.084 4.561 -44.203 1.00 70.50 159 LYS A CA 1
ATOM 1308 C C . LYS A 1 159 ? 49.196 3.866 -44.995 1.00 70.50 159 LYS A C 1
ATOM 1310 O O . LYS A 1 159 ? 49.806 4.514 -45.843 1.00 70.50 159 LYS A O 1
ATOM 1315 N N . SER A 1 160 ? 49.435 2.572 -44.769 1.00 62.88 160 SER A N 1
ATOM 1316 C CA . SER A 1 160 ? 50.388 1.775 -45.556 1.00 62.88 160 SER A CA 1
ATOM 1317 C C . SER A 1 160 ? 49.820 1.363 -46.925 1.00 62.88 160 SER A C 1
ATOM 1319 O O . SER A 1 160 ? 50.515 1.493 -47.933 1.00 62.88 160 SER A O 1
ATOM 1321 N N . ASN A 1 161 ? 48.538 0.985 -46.997 1.00 53.78 161 ASN A N 1
ATOM 1322 C CA . ASN A 1 161 ? 47.839 0.610 -48.235 1.00 53.78 161 ASN A CA 1
ATOM 1323 C C . ASN A 1 161 ? 47.294 1.799 -49.040 1.00 53.78 161 ASN A C 1
ATOM 1325 O O . ASN A 1 161 ? 46.795 1.600 -50.142 1.00 53.78 161 ASN A O 1
ATOM 1329 N N . ALA A 1 162 ? 47.444 3.049 -48.588 1.00 55.94 162 ALA A N 1
ATOM 1330 C CA . ALA A 1 162 ? 47.117 4.227 -49.403 1.00 55.94 162 ALA A CA 1
ATOM 1331 C C . ALA A 1 162 ? 47.929 4.310 -50.719 1.00 55.94 162 ALA A C 1
ATOM 1333 O O . ALA A 1 162 ? 47.588 5.101 -51.595 1.00 55.94 162 ALA A O 1
ATOM 1334 N N . LYS A 1 163 ? 48.987 3.494 -50.876 1.00 53.31 163 LYS A N 1
ATOM 1335 C CA . LYS A 1 163 ? 49.752 3.331 -52.127 1.00 53.31 163 LYS A CA 1
ATOM 1336 C C . LYS A 1 163 ? 49.321 2.140 -52.997 1.00 53.31 163 LYS A C 1
ATOM 1338 O O . LYS A 1 163 ? 49.759 2.067 -54.139 1.00 53.31 163 LYS A O 1
ATOM 1343 N N . PHE A 1 164 ? 48.463 1.246 -52.507 1.00 53.78 164 PHE A N 1
ATOM 1344 C CA . PHE A 1 164 ? 47.893 0.134 -53.273 1.00 53.78 164 PHE A CA 1
ATOM 1345 C C . PHE A 1 164 ? 46.372 0.288 -53.284 1.00 53.78 164 PHE A C 1
ATOM 1347 O O . PHE A 1 164 ? 45.658 -0.176 -52.397 1.00 53.78 164 PHE A O 1
ATOM 1354 N N . GLY A 1 165 ? 45.877 1.020 -54.282 1.00 45.75 165 GLY A N 1
ATOM 1355 C CA . GLY A 1 165 ? 44.447 1.150 -54.522 1.00 45.75 165 GLY A CA 1
ATOM 1356 C C . GLY A 1 165 ? 43.813 -0.224 -54.727 1.00 45.75 165 GLY A C 1
ATOM 1357 O O . GLY A 1 165 ? 44.255 -0.969 -55.591 1.00 45.75 165 GLY A O 1
ATOM 1358 N N . MET A 1 166 ? 42.803 -0.522 -53.905 1.00 57.06 166 MET A N 1
ATOM 1359 C CA . MET A 1 166 ? 41.748 -1.529 -54.076 1.00 57.06 166 MET A CA 1
ATOM 1360 C C . MET A 1 166 ? 42.039 -2.615 -55.124 1.00 57.06 166 MET A C 1
ATOM 1362 O O . MET A 1 166 ? 41.442 -2.642 -56.199 1.00 57.06 166 MET A O 1
ATOM 1366 N N . GLU A 1 167 ? 42.948 -3.531 -54.799 1.00 57.16 167 GLU A N 1
ATOM 1367 C CA . GLU A 1 167 ? 43.134 -4.744 -55.583 1.00 57.16 167 GLU A CA 1
ATOM 1368 C C . GLU A 1 167 ? 42.045 -5.740 -55.158 1.00 57.16 167 GLU A C 1
ATOM 1370 O O . GLU A 1 167 ? 41.957 -6.144 -53.998 1.00 57.16 167 GLU A O 1
ATOM 1375 N N . ILE A 1 168 ? 41.145 -6.091 -56.079 1.00 58.78 168 ILE A N 1
ATOM 1376 C CA . ILE A 1 168 ? 40.127 -7.120 -55.849 1.00 58.78 168 ILE A CA 1
ATOM 1377 C C . ILE A 1 168 ? 40.857 -8.469 -55.839 1.00 58.78 168 ILE A C 1
ATOM 1379 O O . ILE A 1 168 ? 41.010 -9.115 -56.871 1.00 58.78 168 ILE A O 1
ATOM 1383 N N . VAL A 1 169 ? 41.320 -8.898 -54.662 1.00 59.75 169 VAL A N 1
ATOM 1384 C CA . VAL A 1 169 ? 42.098 -10.144 -54.475 1.00 59.75 169 VAL A CA 1
ATOM 1385 C C . VAL A 1 169 ? 41.255 -11.416 -54.695 1.00 59.75 169 VAL A C 1
ATOM 1387 O O . VAL A 1 169 ? 41.770 -12.525 -54.640 1.00 59.75 169 VAL A O 1
ATOM 1390 N N . ASN A 1 170 ? 39.966 -11.293 -55.019 1.00 59.50 170 ASN A N 1
ATOM 1391 C CA . ASN A 1 170 ? 39.115 -12.434 -55.355 1.00 59.50 170 ASN A CA 1
ATOM 1392 C C . ASN A 1 170 ? 38.260 -12.156 -56.598 1.00 59.50 170 ASN A C 1
ATOM 1394 O O . ASN A 1 170 ? 37.051 -11.956 -56.517 1.00 59.50 170 ASN A O 1
ATOM 1398 N N . ALA A 1 171 ? 38.883 -12.202 -57.777 1.00 56.94 171 ALA A N 1
ATOM 1399 C CA . ALA A 1 171 ? 38.155 -12.643 -58.962 1.00 56.94 171 ALA A CA 1
ATOM 1400 C C . ALA A 1 171 ? 37.851 -14.144 -58.769 1.00 56.94 171 ALA A C 1
ATOM 1402 O O . ALA A 1 171 ? 38.798 -14.929 -58.651 1.00 56.94 171 ALA A O 1
ATOM 1403 N N . PRO A 1 172 ? 36.576 -14.571 -58.679 1.00 47.88 172 PRO A N 1
ATOM 1404 C CA . PRO A 1 172 ? 36.250 -15.962 -58.405 1.00 47.88 172 PRO A CA 1
ATOM 1405 C C . PRO A 1 172 ? 36.718 -16.818 -59.582 1.00 47.88 172 PRO A C 1
ATOM 1407 O O . PRO A 1 172 ? 36.140 -16.787 -60.672 1.00 47.88 172 PRO A O 1
ATOM 1410 N N . LYS A 1 173 ? 37.785 -17.593 -59.366 1.00 48.59 173 LYS A N 1
ATOM 1411 C CA . LYS A 1 173 ? 38.128 -18.687 -60.266 1.00 48.59 173 LYS A CA 1
ATOM 1412 C C . LYS A 1 173 ? 36.998 -19.699 -60.169 1.00 48.59 173 LYS A C 1
ATOM 1414 O O . LYS A 1 173 ? 36.751 -20.281 -59.117 1.00 48.59 173 LYS A O 1
ATOM 1419 N N . ARG A 1 174 ? 36.290 -19.864 -61.285 1.00 50.47 174 ARG A N 1
ATOM 1420 C CA . ARG A 1 174 ? 35.466 -21.042 -61.525 1.00 50.47 174 ARG A CA 1
ATOM 1421 C C . ARG A 1 174 ? 36.326 -22.282 -61.281 1.00 50.47 174 ARG A C 1
ATOM 1423 O O . ARG A 1 174 ? 37.467 -22.300 -61.738 1.00 50.47 174 ARG A O 1
ATOM 1430 N N . VAL A 1 175 ? 35.687 -23.289 -60.687 1.00 42.28 175 VAL A N 1
ATOM 1431 C CA . VAL A 1 175 ? 35.901 -24.736 -60.848 1.00 42.28 175 VAL A CA 1
ATOM 1432 C C . VAL A 1 175 ? 36.136 -25.481 -59.523 1.00 42.28 175 VAL A C 1
ATOM 1434 O O . VAL A 1 175 ? 37.029 -25.177 -58.741 1.00 42.28 175 VAL A O 1
ATOM 1437 N N . ASP A 1 176 ? 35.267 -26.481 -59.383 1.00 42.41 176 ASP A N 1
ATOM 1438 C CA . ASP A 1 176 ? 35.235 -27.673 -58.544 1.00 42.41 176 ASP A CA 1
ATOM 1439 C C . ASP A 1 176 ? 34.745 -27.623 -57.089 1.00 42.41 176 ASP A C 1
ATOM 1441 O O . ASP A 1 176 ? 35.397 -27.226 -56.128 1.00 42.41 176 ASP A O 1
ATOM 1445 N N . ILE A 1 177 ? 33.531 -28.168 -56.982 1.00 58.66 177 ILE A N 1
ATOM 1446 C CA . ILE A 1 177 ? 32.859 -28.737 -55.827 1.00 58.66 177 ILE A CA 1
ATOM 1447 C C . ILE A 1 177 ? 33.811 -29.725 -55.140 1.00 58.66 177 ILE A C 1
ATOM 1449 O O . ILE A 1 177 ? 33.916 -30.875 -55.560 1.00 58.66 177 ILE A O 1
ATOM 1453 N N . SER A 1 178 ? 34.484 -29.308 -54.067 1.00 49.91 178 SER A N 1
ATOM 1454 C CA . SER A 1 178 ? 34.781 -30.187 -52.929 1.00 49.91 178 SER A CA 1
ATOM 1455 C C . SER A 1 178 ? 35.436 -29.449 -51.767 1.00 49.91 178 SER A C 1
ATOM 1457 O O . SER A 1 178 ? 36.511 -28.872 -51.895 1.00 49.91 178 SER A O 1
ATOM 1459 N N . ARG A 1 179 ? 34.795 -29.628 -50.605 1.00 57.41 179 ARG A N 1
ATOM 1460 C CA . ARG A 1 179 ? 35.158 -29.228 -49.236 1.00 57.41 179 ARG A CA 1
ATOM 1461 C C . ARG A 1 179 ? 34.961 -27.738 -48.910 1.00 57.41 179 ARG A C 1
ATOM 1463 O O . ARG A 1 179 ? 35.645 -26.893 -49.484 1.00 57.41 179 ARG A O 1
ATOM 1470 N N . PRO A 1 180 ? 34.075 -27.400 -47.947 1.00 53.19 180 PRO A N 1
ATOM 1471 C CA . PRO A 1 180 ? 34.015 -26.045 -47.424 1.00 53.19 180 PRO A CA 1
ATOM 1472 C C . PRO A 1 180 ? 35.358 -25.746 -46.751 1.00 53.19 180 PRO A C 1
ATOM 1474 O O . PRO A 1 180 ? 35.758 -26.423 -45.805 1.00 53.19 180 PRO A O 1
ATOM 1477 N N . GLY A 1 181 ? 36.102 -24.773 -47.276 1.00 58.38 181 GLY A N 1
ATOM 1478 C CA . GLY A 1 181 ? 37.309 -24.283 -46.615 1.00 58.38 181 GLY A CA 1
ATOM 1479 C C . GLY A 1 181 ? 36.962 -23.669 -45.256 1.00 58.38 181 GLY A C 1
ATOM 1480 O O . GLY A 1 181 ? 35.833 -23.231 -45.047 1.00 58.38 181 GLY A O 1
ATOM 1481 N N . ALA A 1 182 ? 37.940 -23.569 -44.352 1.00 57.19 182 ALA A N 1
ATOM 1482 C CA . ALA A 1 182 ? 37.767 -23.026 -42.996 1.00 57.19 182 ALA A CA 1
ATOM 1483 C C . ALA A 1 182 ? 37.034 -21.667 -42.947 1.00 57.19 182 ALA A C 1
ATOM 1485 O O . ALA A 1 182 ? 36.357 -21.360 -41.977 1.00 57.19 182 ALA A O 1
ATOM 1486 N N . ARG A 1 183 ? 37.111 -20.879 -44.025 1.00 56.22 183 ARG A N 1
ATOM 1487 C CA . ARG A 1 183 ? 36.406 -19.601 -44.175 1.00 56.22 183 ARG A CA 1
ATOM 1488 C C . ARG A 1 183 ? 34.897 -19.750 -44.422 1.00 56.22 183 ARG A C 1
ATOM 1490 O O . ARG A 1 183 ? 34.138 -18.917 -43.958 1.00 56.22 183 ARG A O 1
ATOM 1497 N N . ALA A 1 184 ? 34.466 -20.795 -45.130 1.00 57.94 184 ALA A N 1
ATOM 1498 C CA . ALA A 1 184 ? 33.049 -21.125 -45.303 1.00 57.94 184 ALA A CA 1
ATOM 1499 C C . ALA A 1 184 ? 32.458 -21.725 -44.019 1.00 57.94 184 ALA A C 1
ATOM 1501 O O . ALA A 1 184 ? 31.329 -21.406 -43.670 1.00 57.94 184 ALA A O 1
ATOM 1502 N N . GLN A 1 185 ? 33.248 -22.521 -43.287 1.00 65.62 185 GLN A N 1
ATOM 1503 C CA . GLN A 1 185 ? 32.864 -23.013 -41.962 1.00 65.62 185 GLN A CA 1
ATOM 1504 C C . GLN A 1 185 ? 32.723 -21.858 -40.962 1.00 65.62 185 GLN A C 1
ATOM 1506 O O . GLN A 1 185 ? 31.718 -21.776 -40.282 1.00 65.62 185 GLN A O 1
ATOM 1511 N N . GLN A 1 186 ? 33.656 -20.903 -40.957 1.00 66.69 186 GLN A N 1
ATOM 1512 C CA . GLN A 1 186 ? 33.590 -19.725 -40.089 1.00 66.69 186 GLN A CA 1
ATOM 1513 C C . GLN A 1 186 ? 32.382 -18.820 -40.385 1.00 66.69 186 GLN A C 1
ATOM 1515 O O . GLN A 1 186 ? 31.811 -18.253 -39.460 1.00 66.69 186 GLN A O 1
ATOM 1520 N N . VAL A 1 187 ? 31.985 -18.676 -41.654 1.00 67.94 187 VAL A N 1
ATOM 1521 C CA . VAL A 1 187 ? 30.762 -17.939 -42.019 1.00 67.94 187 VAL A CA 1
ATOM 1522 C C . VAL A 1 187 ? 29.518 -18.707 -41.572 1.00 67.94 187 VAL A C 1
ATOM 1524 O O . VAL A 1 187 ? 28.627 -18.100 -40.994 1.00 67.94 187 VAL A O 1
ATOM 1527 N N . ALA A 1 188 ? 29.484 -20.031 -41.750 1.00 69.31 188 ALA A N 1
ATOM 1528 C CA . ALA A 1 188 ? 28.389 -20.862 -41.251 1.00 69.31 188 ALA A CA 1
ATOM 1529 C C . ALA A 1 188 ? 28.297 -20.845 -39.715 1.00 69.31 188 ALA A C 1
ATOM 1531 O O . ALA A 1 188 ? 27.203 -20.795 -39.167 1.00 69.31 188 ALA A O 1
ATOM 1532 N N . ASP A 1 189 ? 29.430 -20.837 -39.011 1.00 72.38 189 ASP A N 1
ATOM 1533 C CA . ASP A 1 189 ? 29.480 -20.744 -37.552 1.00 72.38 189 ASP A CA 1
ATOM 1534 C C . ASP A 1 189 ? 28.991 -19.360 -37.077 1.00 72.38 189 ASP A C 1
ATOM 1536 O O . ASP A 1 189 ? 28.195 -19.289 -36.147 1.00 72.38 189 ASP A O 1
ATOM 1540 N N . GLN A 1 190 ? 29.354 -18.271 -37.769 1.00 75.38 190 GLN A N 1
ATOM 1541 C CA . GLN A 1 190 ? 28.823 -16.923 -37.500 1.00 75.38 190 GLN A CA 1
ATOM 1542 C C . GLN A 1 190 ? 27.323 -16.798 -37.795 1.00 75.38 190 GLN A C 1
ATOM 1544 O O . GLN A 1 190 ? 26.598 -16.151 -37.041 1.00 75.38 190 GLN A O 1
ATOM 1549 N N . GLU A 1 191 ? 26.838 -17.407 -38.877 1.00 73.50 191 GLU 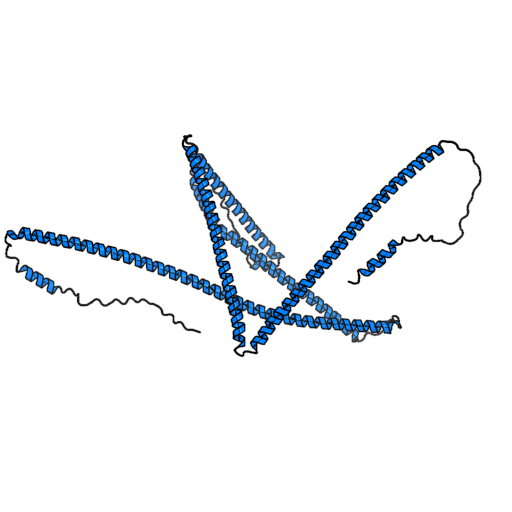A N 1
ATOM 1550 C CA . GLU A 1 191 ? 25.408 -17.462 -39.197 1.00 73.50 191 GLU A CA 1
ATOM 1551 C C . GLU A 1 191 ? 24.646 -18.274 -38.144 1.00 73.50 191 GLU A C 1
ATOM 1553 O O . GLU A 1 191 ? 23.591 -17.843 -37.685 1.00 73.50 191 GLU A O 1
ATOM 1558 N N . ASN A 1 192 ? 25.204 -19.396 -37.686 1.00 77.19 192 ASN A N 1
ATOM 1559 C CA . ASN A 1 192 ? 24.631 -20.202 -36.610 1.00 77.19 192 ASN A CA 1
ATOM 1560 C C . ASN A 1 192 ? 24.611 -19.449 -35.271 1.00 77.19 192 ASN A C 1
ATOM 1562 O O . ASN A 1 192 ? 23.609 -19.507 -34.562 1.00 77.19 192 ASN A O 1
ATOM 1566 N N . GLU A 1 193 ? 25.670 -18.709 -34.934 1.00 80.25 193 GLU A N 1
ATOM 1567 C CA . GLU A 1 193 ? 25.712 -17.834 -33.755 1.00 80.25 193 GLU A CA 1
ATOM 1568 C C . GLU A 1 193 ? 24.684 -16.701 -33.855 1.00 80.25 193 GLU A C 1
ATOM 1570 O O . GLU A 1 193 ? 23.995 -16.401 -32.879 1.00 80.25 193 GLU A O 1
ATOM 1575 N N . PHE A 1 194 ? 24.515 -16.109 -35.040 1.00 80.06 194 PHE A N 1
ATOM 1576 C CA . PHE A 1 194 ? 23.491 -15.098 -35.287 1.00 80.06 194 PHE A CA 1
ATOM 1577 C C . PHE A 1 194 ? 22.077 -15.679 -35.163 1.00 80.06 194 PHE A C 1
ATOM 1579 O O . PHE A 1 194 ? 21.226 -15.083 -34.506 1.00 80.06 194 PHE A O 1
ATOM 1586 N N . HIS A 1 195 ? 21.821 -16.861 -35.729 1.00 81.94 195 HIS A N 1
ATOM 1587 C CA . HIS A 1 195 ? 20.547 -17.560 -35.576 1.00 81.94 195 HIS A CA 1
ATOM 1588 C C . HIS A 1 195 ? 20.267 -17.920 -34.114 1.00 81.94 195 HIS A C 1
ATOM 1590 O O . HIS A 1 195 ? 19.151 -17.699 -33.649 1.00 81.94 195 HIS A O 1
ATOM 1596 N N . ALA A 1 196 ? 21.272 -18.389 -33.372 1.00 84.75 196 ALA A N 1
ATOM 1597 C CA . ALA A 1 196 ? 21.154 -18.677 -31.946 1.00 84.75 196 ALA A CA 1
ATOM 1598 C C . ALA A 1 196 ? 20.878 -17.408 -31.126 1.00 84.75 196 ALA A C 1
ATOM 1600 O O . ALA A 1 196 ? 20.037 -17.425 -30.233 1.00 84.75 196 ALA A O 1
ATOM 1601 N N . PHE A 1 197 ? 21.524 -16.287 -31.454 1.00 88.81 197 PHE A N 1
ATOM 1602 C CA . PHE A 1 197 ? 21.278 -14.998 -30.808 1.00 88.81 197 PHE A CA 1
ATOM 1603 C C . PHE A 1 197 ? 19.869 -14.464 -31.093 1.00 88.81 197 PHE A C 1
ATOM 1605 O O . PHE A 1 197 ? 19.165 -14.012 -30.188 1.00 88.81 197 PHE A O 1
ATOM 1612 N N . VAL A 1 198 ? 19.425 -14.534 -32.349 1.00 87.88 198 VAL A N 1
ATOM 1613 C CA . VAL A 1 198 ? 18.067 -14.142 -32.743 1.00 87.88 198 VAL A CA 1
ATOM 1614 C C . VAL A 1 198 ? 17.040 -15.032 -32.041 1.00 87.88 198 VAL A C 1
ATOM 1616 O O . VAL A 1 198 ? 16.069 -14.531 -31.486 1.00 87.88 198 VAL A O 1
ATOM 1619 N N . GLN A 1 199 ? 17.275 -16.341 -31.983 1.00 85.81 199 GLN A N 1
ATOM 1620 C CA . GLN A 1 199 ? 16.407 -17.261 -31.260 1.00 85.81 199 GLN A CA 1
ATOM 1621 C C . GLN A 1 199 ? 16.376 -16.952 -29.757 1.00 85.81 199 GLN A C 1
ATOM 1623 O O . GLN A 1 199 ? 15.290 -16.826 -29.202 1.00 85.81 199 GLN A O 1
ATOM 1628 N N . ALA A 1 200 ? 17.528 -16.726 -29.123 1.00 86.62 200 ALA A N 1
ATOM 1629 C CA . ALA A 1 200 ? 17.613 -16.374 -27.706 1.00 86.62 200 ALA A CA 1
ATOM 1630 C C . ALA A 1 200 ? 16.910 -15.044 -27.388 1.00 86.62 200 ALA A C 1
ATOM 1632 O O . ALA A 1 200 ? 16.224 -14.928 -26.377 1.00 86.62 200 ALA A O 1
ATOM 1633 N N . THR A 1 201 ? 17.020 -14.040 -28.262 1.00 87.31 201 THR A N 1
ATOM 1634 C CA . THR A 1 201 ? 16.304 -12.763 -28.093 1.00 87.31 201 THR A CA 1
ATOM 1635 C C . THR A 1 201 ? 14.796 -12.913 -28.294 1.00 87.31 201 THR A C 1
ATOM 1637 O O . THR A 1 201 ? 14.022 -12.285 -27.569 1.00 87.31 201 THR A O 1
ATOM 1640 N N . PHE A 1 202 ? 14.352 -13.772 -29.217 1.00 90.81 202 PHE A N 1
ATOM 1641 C CA . PHE A 1 202 ? 12.936 -14.120 -29.351 1.00 90.81 202 PHE A CA 1
ATOM 1642 C C . PHE A 1 202 ? 12.413 -14.910 -28.147 1.00 90.81 202 PHE A C 1
ATOM 1644 O O . PHE A 1 202 ? 11.312 -14.621 -27.680 1.00 90.81 202 PHE A O 1
ATOM 1651 N N . GLU A 1 203 ? 13.184 -15.864 -27.629 1.00 90.25 203 GLU A N 1
ATOM 1652 C CA . GLU A 1 203 ? 12.848 -16.647 -26.437 1.00 90.25 203 GLU A CA 1
ATOM 1653 C C . GLU A 1 203 ? 12.763 -15.752 -25.198 1.00 90.25 203 GLU A C 1
ATOM 1655 O O . GLU A 1 203 ? 11.773 -15.816 -24.472 1.00 90.25 203 GLU A O 1
ATOM 1660 N N . GLU A 1 204 ? 13.716 -14.837 -25.004 1.00 87.06 204 GLU A N 1
ATOM 1661 C CA . GLU A 1 204 ? 13.665 -13.862 -23.911 1.00 87.06 204 GLU A CA 1
ATOM 1662 C C . GLU A 1 204 ? 12.465 -12.921 -24.060 1.00 87.06 204 GLU A C 1
ATOM 1664 O O . GLU A 1 204 ? 11.745 -12.660 -23.097 1.00 87.06 204 GLU A O 1
ATOM 1669 N N . ARG A 1 205 ? 12.158 -12.464 -25.283 1.00 89.88 205 ARG A N 1
ATOM 1670 C CA . ARG A 1 205 ? 10.959 -11.650 -25.521 1.00 89.88 205 ARG A CA 1
ATOM 1671 C C . ARG A 1 205 ? 9.674 -12.429 -25.233 1.00 89.88 205 ARG A C 1
ATOM 1673 O O . ARG A 1 205 ? 8.740 -11.852 -24.681 1.00 89.88 205 ARG A O 1
ATOM 1680 N N . GLN A 1 206 ? 9.612 -13.715 -25.579 1.00 87.94 206 GLN A N 1
ATOM 1681 C CA . GLN A 1 206 ? 8.487 -14.585 -25.224 1.00 87.94 206 GLN A CA 1
ATOM 1682 C C . GLN A 1 206 ? 8.384 -14.788 -23.710 1.00 87.94 206 GLN A C 1
ATOM 1684 O O . GLN A 1 206 ? 7.274 -14.778 -23.179 1.00 87.94 206 GLN A O 1
ATOM 1689 N N . ARG A 1 207 ? 9.518 -14.914 -23.013 1.00 91.12 207 ARG A N 1
ATOM 1690 C CA . ARG A 1 207 ? 9.593 -15.036 -21.553 1.00 91.12 207 ARG A CA 1
ATOM 1691 C C . ARG A 1 207 ? 9.026 -13.796 -20.864 1.00 91.12 207 ARG A C 1
ATOM 1693 O O . ARG A 1 207 ? 8.121 -13.927 -20.045 1.00 91.12 207 ARG A O 1
ATOM 1700 N N . VAL A 1 208 ? 9.475 -12.605 -21.266 1.00 88.81 208 VAL A N 1
ATOM 1701 C CA . VAL A 1 208 ? 8.972 -11.321 -20.747 1.00 88.81 208 VAL A CA 1
ATOM 1702 C C . VAL A 1 208 ? 7.476 -11.164 -21.022 1.00 88.81 208 VAL A C 1
ATOM 1704 O O . VAL A 1 208 ? 6.716 -10.840 -20.117 1.00 88.81 208 VAL A O 1
ATOM 1707 N N . LEU A 1 209 ? 7.018 -11.467 -22.242 1.00 88.12 209 LEU A N 1
ATOM 1708 C CA . LEU A 1 209 ? 5.589 -11.414 -22.567 1.00 88.12 209 LEU A CA 1
ATOM 1709 C C . LEU A 1 209 ? 4.763 -12.398 -21.727 1.00 88.12 209 LEU A C 1
ATOM 1711 O O . LEU A 1 209 ? 3.628 -12.086 -21.372 1.00 88.12 209 LEU A O 1
ATOM 1715 N N . ALA A 1 210 ? 5.301 -13.575 -21.399 1.00 84.25 210 ALA A N 1
ATOM 1716 C CA . ALA A 1 210 ? 4.633 -14.540 -20.530 1.00 84.25 210 ALA A CA 1
ATOM 1717 C C . ALA A 1 210 ? 4.539 -14.039 -19.078 1.00 84.25 210 ALA A C 1
ATOM 1719 O O . ALA A 1 210 ? 3.484 -14.185 -18.458 1.00 84.25 210 ALA A O 1
ATOM 1720 N N . GLU A 1 211 ? 5.597 -13.408 -18.558 1.00 88.50 211 GLU A N 1
ATOM 1721 C CA . GLU A 1 211 ? 5.613 -12.782 -17.226 1.00 88.50 211 GLU A CA 1
ATOM 1722 C C . GLU A 1 211 ? 4.643 -11.590 -17.142 1.00 88.50 211 GLU A C 1
ATOM 1724 O O . GLU A 1 211 ? 3.839 -11.502 -16.208 1.00 88.50 211 GLU A O 1
ATOM 1729 N N . GLU A 1 212 ? 4.636 -10.712 -18.148 1.00 88.81 212 GLU A N 1
ATOM 1730 C CA . GLU A 1 212 ? 3.673 -9.610 -18.257 1.00 88.81 212 GLU A CA 1
ATOM 1731 C C . GLU A 1 212 ? 2.233 -10.142 -18.320 1.00 88.81 212 GLU A C 1
ATOM 1733 O O . GLU A 1 212 ? 1.356 -9.658 -17.605 1.00 88.81 212 GLU A O 1
ATOM 1738 N N . ASN A 1 213 ? 1.975 -11.187 -19.117 1.00 85.69 213 ASN A N 1
ATOM 1739 C CA . ASN A 1 213 ? 0.649 -11.803 -19.213 1.00 85.69 213 ASN A CA 1
ATOM 1740 C C . ASN A 1 213 ? 0.209 -12.427 -17.879 1.00 85.69 213 ASN A C 1
ATOM 1742 O O . ASN A 1 213 ? -0.951 -12.288 -17.495 1.00 85.69 213 ASN A O 1
ATOM 1746 N N . ALA A 1 214 ? 1.122 -13.076 -17.150 1.00 85.69 214 ALA A N 1
ATOM 1747 C CA . ALA A 1 214 ? 0.842 -13.615 -15.820 1.00 85.69 214 ALA A CA 1
ATOM 1748 C C . ALA A 1 214 ? 0.484 -12.499 -14.825 1.00 85.69 214 ALA A C 1
ATOM 1750 O O . ALA A 1 214 ? -0.507 -12.612 -14.102 1.00 85.69 214 ALA A O 1
ATOM 1751 N N . THR A 1 215 ? 1.225 -11.390 -14.859 1.00 90.38 215 THR A N 1
ATOM 1752 C CA . THR A 1 215 ? 0.968 -10.209 -14.022 1.00 90.38 215 THR A CA 1
ATOM 1753 C C . THR A 1 215 ? -0.390 -9.581 -14.346 1.00 90.38 215 THR A C 1
ATOM 1755 O O . THR A 1 215 ? -1.171 -9.277 -13.445 1.00 90.38 215 THR A O 1
ATOM 1758 N N . LEU A 1 216 ? -0.726 -9.449 -15.634 1.00 88.44 216 LEU A N 1
ATOM 1759 C CA . LEU A 1 216 ? -2.025 -8.938 -16.080 1.00 88.44 216 LEU A CA 1
ATOM 1760 C C . LEU A 1 216 ? -3.183 -9.846 -15.653 1.00 88.44 216 LEU A C 1
ATOM 1762 O O . LEU A 1 216 ? -4.214 -9.348 -15.205 1.00 88.44 216 LEU A O 1
ATOM 1766 N N . ARG A 1 217 ? -3.025 -11.172 -15.744 1.00 86.19 217 ARG A N 1
ATOM 1767 C CA . ARG A 1 217 ? -4.031 -12.132 -15.257 1.00 86.19 217 ARG A CA 1
ATOM 1768 C C . ARG A 1 217 ? -4.225 -12.030 -13.752 1.00 86.19 217 ARG A C 1
ATOM 1770 O O . ARG A 1 217 ? -5.361 -12.082 -13.289 1.00 86.19 217 ARG A O 1
ATOM 1777 N N . GLN A 1 218 ? -3.141 -11.855 -13.001 1.00 87.69 218 GLN A N 1
ATOM 1778 C CA . GLN A 1 218 ? -3.208 -11.656 -11.560 1.00 87.69 218 GLN A CA 1
ATOM 1779 C C . GLN A 1 218 ? -3.931 -10.349 -11.216 1.00 87.69 218 GLN A C 1
ATOM 1781 O O . GLN A 1 218 ? -4.828 -10.371 -10.382 1.00 87.69 218 GLN A O 1
ATOM 1786 N N . ALA A 1 219 ? -3.619 -9.241 -11.894 1.00 88.50 219 ALA A N 1
ATOM 1787 C CA . ALA A 1 219 ? -4.311 -7.964 -11.707 1.00 88.50 219 ALA A CA 1
ATOM 1788 C C . ALA A 1 219 ? -5.810 -8.039 -12.069 1.00 88.50 219 ALA A C 1
ATOM 1790 O O . ALA A 1 219 ? -6.666 -7.467 -11.393 1.00 88.50 219 ALA A O 1
ATOM 1791 N N . LEU A 1 220 ? -6.156 -8.777 -13.126 1.00 87.12 220 LEU A N 1
ATOM 1792 C CA . LEU A 1 220 ? -7.549 -9.021 -13.502 1.00 87.12 220 LEU A CA 1
ATOM 1793 C C . LEU A 1 220 ? -8.284 -9.852 -12.438 1.00 87.12 220 LEU A C 1
ATOM 1795 O O . LEU A 1 220 ? -9.435 -9.574 -12.113 1.00 87.12 220 LEU A O 1
ATOM 1799 N N . LEU A 1 221 ? -7.617 -10.863 -11.878 1.00 87.62 221 LEU A N 1
ATOM 1800 C CA . LEU A 1 221 ? -8.173 -11.674 -10.802 1.00 87.62 221 LEU A CA 1
ATOM 1801 C C . LEU A 1 221 ? -8.384 -10.840 -9.534 1.00 87.62 221 LEU A C 1
ATOM 1803 O O . LEU A 1 221 ? -9.469 -10.894 -8.968 1.00 87.62 221 LEU A O 1
ATOM 1807 N N . THR A 1 222 ? -7.397 -10.043 -9.114 1.00 88.62 222 THR A N 1
ATOM 1808 C CA . THR A 1 222 ? -7.495 -9.228 -7.889 1.00 88.62 222 THR A CA 1
ATOM 1809 C C . THR A 1 222 ? -8.597 -8.178 -7.979 1.00 88.62 222 THR A C 1
ATOM 1811 O O . THR A 1 222 ? -9.332 -7.954 -7.019 1.00 88.62 222 THR A O 1
ATOM 1814 N N . THR A 1 223 ? -8.750 -7.542 -9.140 1.00 86.94 223 THR A N 1
ATOM 1815 C CA . THR A 1 223 ? -9.844 -6.590 -9.378 1.00 86.94 223 THR A CA 1
ATOM 1816 C C . THR A 1 223 ? -11.206 -7.281 -9.371 1.00 86.94 223 THR A C 1
ATOM 1818 O O . THR A 1 223 ? -12.144 -6.772 -8.758 1.00 86.94 223 THR A O 1
ATOM 1821 N N . HIS A 1 224 ? -11.323 -8.464 -9.980 1.00 85.44 224 HIS A N 1
ATOM 1822 C CA . HIS A 1 224 ? -12.563 -9.246 -9.969 1.00 85.44 224 HIS A CA 1
ATOM 1823 C C . HIS A 1 224 ? -12.947 -9.730 -8.563 1.00 85.44 224 HIS A C 1
ATOM 1825 O O . HIS A 1 224 ? -14.114 -9.624 -8.180 1.00 85.44 224 HIS A O 1
ATOM 1831 N N . THR A 1 225 ? -11.980 -10.191 -7.763 1.00 85.19 225 THR A N 1
ATOM 1832 C CA . THR A 1 225 ? -12.224 -10.593 -6.369 1.00 85.19 225 THR A CA 1
ATOM 1833 C C . THR A 1 225 ? -12.635 -9.404 -5.511 1.00 85.19 225 THR A C 1
ATOM 1835 O O . THR A 1 225 ? -13.605 -9.508 -4.769 1.00 85.19 225 THR A O 1
ATOM 1838 N N . PHE A 1 226 ? -11.978 -8.251 -5.670 1.00 88.75 226 PHE A N 1
ATOM 1839 C CA . PHE A 1 226 ? -12.342 -7.029 -4.951 1.00 88.75 226 PHE A CA 1
ATOM 1840 C C . PHE A 1 226 ? -13.774 -6.572 -5.264 1.00 88.75 226 PHE A C 1
ATOM 1842 O O . PHE A 1 226 ? -14.522 -6.201 -4.359 1.00 88.75 226 PHE A O 1
ATOM 1849 N N . LEU A 1 227 ? -14.186 -6.624 -6.536 1.00 83.50 227 LEU A N 1
ATOM 1850 C CA . LEU A 1 227 ? -15.562 -6.312 -6.929 1.00 83.50 227 LEU A CA 1
ATOM 1851 C C . LEU A 1 227 ? -16.562 -7.304 -6.320 1.00 83.50 227 LEU A C 1
ATOM 1853 O O . LEU A 1 227 ? -17.609 -6.886 -5.825 1.00 83.50 227 LEU A O 1
ATOM 1857 N N . ALA A 1 228 ? -16.241 -8.600 -6.314 1.00 80.81 228 ALA A N 1
ATOM 1858 C CA . ALA A 1 228 ? -17.084 -9.624 -5.701 1.00 80.81 228 ALA A CA 1
ATOM 1859 C C . ALA A 1 228 ? -17.253 -9.409 -4.187 1.00 80.81 228 ALA A C 1
ATOM 1861 O O . ALA A 1 228 ? -18.377 -9.433 -3.689 1.00 80.81 228 ALA A O 1
ATOM 1862 N N . GLU A 1 229 ? -16.154 -9.161 -3.471 1.00 83.31 229 GLU A N 1
ATOM 1863 C CA . GLU A 1 229 ? -16.144 -8.877 -2.030 1.00 83.31 229 GLU A CA 1
ATOM 1864 C C . GLU A 1 229 ? -16.892 -7.587 -1.702 1.00 83.31 229 GLU A C 1
ATOM 1866 O O . GLU A 1 229 ? -17.677 -7.552 -0.755 1.00 83.31 229 GLU A O 1
ATOM 1871 N N . SER A 1 230 ? -16.713 -6.547 -2.521 1.00 82.62 230 SER A N 1
ATOM 1872 C CA . SER A 1 230 ? -17.438 -5.287 -2.364 1.00 82.62 230 SER A CA 1
ATOM 1873 C C . SER A 1 230 ? -18.942 -5.535 -2.428 1.00 82.62 230 SER A C 1
ATOM 1875 O O . SER A 1 230 ? -19.655 -5.158 -1.501 1.00 82.62 230 SER A O 1
ATOM 1877 N N . VAL A 1 231 ? -19.439 -6.250 -3.446 1.00 79.06 231 VAL A N 1
ATOM 1878 C CA . VAL A 1 231 ? -20.875 -6.565 -3.522 1.00 79.06 231 VAL A CA 1
ATOM 1879 C C . VAL A 1 231 ? -21.336 -7.458 -2.364 1.00 79.06 231 VAL A C 1
ATOM 1881 O O . VAL A 1 231 ? -22.387 -7.194 -1.780 1.00 79.06 231 VAL A O 1
ATOM 1884 N N . ALA A 1 232 ? -20.546 -8.468 -1.987 1.00 80.50 232 ALA A N 1
ATOM 1885 C CA . ALA A 1 232 ? -20.837 -9.341 -0.847 1.00 80.50 232 ALA A CA 1
ATOM 1886 C C . ALA A 1 232 ? -20.968 -8.567 0.473 1.00 80.50 232 ALA A C 1
ATOM 1888 O O . ALA A 1 232 ? -21.824 -8.893 1.291 1.00 80.50 232 ALA A O 1
ATOM 1889 N N . SER A 1 233 ? -20.162 -7.521 0.670 1.00 81.69 233 SER A N 1
ATOM 1890 C CA . SER A 1 233 ? -20.208 -6.697 1.881 1.00 81.69 233 SER A CA 1
ATOM 1891 C C . SER A 1 233 ? -21.475 -5.840 1.988 1.00 81.69 233 SER A C 1
ATOM 1893 O O . SER A 1 233 ? -21.941 -5.579 3.095 1.00 81.69 233 SER A O 1
ATOM 1895 N N . PHE A 1 234 ? -22.070 -5.445 0.856 1.00 75.06 234 PHE A N 1
ATOM 1896 C CA . PHE A 1 234 ? -23.299 -4.649 0.838 1.00 75.06 234 PHE A CA 1
ATOM 1897 C C . PHE A 1 234 ? -24.580 -5.490 0.930 1.00 75.06 234 PHE A C 1
ATOM 1899 O O . PHE A 1 234 ? -25.582 -4.971 1.416 1.00 75.06 234 PHE A O 1
ATOM 1906 N N . LEU A 1 235 ? -24.554 -6.771 0.533 1.00 74.06 235 LEU A N 1
ATOM 1907 C CA . LEU A 1 235 ? -25.682 -7.720 0.645 1.00 74.06 235 LEU A CA 1
ATOM 1908 C C . LEU A 1 235 ? -26.415 -7.692 2.008 1.00 74.06 235 LEU A C 1
ATOM 1910 O O . LEU A 1 235 ? -27.622 -7.460 1.996 1.00 74.06 235 LEU A O 1
ATOM 1914 N N . PRO A 1 236 ? -25.750 -7.810 3.175 1.00 75.94 236 PRO A N 1
ATOM 1915 C CA . PRO A 1 236 ? -26.441 -7.771 4.470 1.00 75.94 236 PRO A CA 1
ATOM 1916 C C . PRO A 1 236 ? -27.082 -6.410 4.786 1.00 75.94 236 PRO A C 1
ATOM 1918 O O . PRO A 1 236 ? -28.151 -6.363 5.386 1.00 75.94 236 PRO A O 1
ATOM 1921 N N . VAL A 1 237 ? -26.476 -5.302 4.342 1.00 72.06 237 VAL A N 1
ATOM 1922 C CA . VAL A 1 237 ? -27.047 -3.950 4.506 1.00 72.06 237 VAL A CA 1
ATOM 1923 C C . VAL A 1 237 ? -28.328 -3.807 3.684 1.00 72.06 237 VAL A C 1
ATOM 1925 O O . VAL A 1 237 ? -29.268 -3.136 4.097 1.00 72.06 237 VAL A O 1
ATOM 1928 N N . ILE A 1 238 ? -28.388 -4.448 2.519 1.00 65.62 238 ILE A N 1
ATOM 1929 C CA . ILE A 1 238 ? -29.574 -4.447 1.658 1.00 65.62 238 ILE A CA 1
ATOM 1930 C C . ILE A 1 238 ? -30.665 -5.332 2.230 1.00 65.62 238 ILE A C 1
ATOM 1932 O O . ILE A 1 238 ? -31.822 -4.937 2.172 1.00 65.62 238 ILE A O 1
ATOM 1936 N N . ASP A 1 239 ? -30.324 -6.497 2.777 1.00 69.50 239 ASP A N 1
ATOM 1937 C CA . ASP A 1 239 ? -31.299 -7.359 3.447 1.00 69.50 239 ASP A CA 1
ATOM 1938 C C . ASP A 1 239 ? -31.930 -6.622 4.638 1.00 69.50 239 ASP A C 1
ATOM 1940 O O . ASP A 1 239 ? -33.154 -6.591 4.760 1.00 69.50 239 ASP A O 1
ATOM 1944 N N . GLU A 1 240 ? -31.119 -5.911 5.429 1.00 72.56 240 GLU A N 1
ATOM 1945 C CA . GLU A 1 240 ? -31.590 -5.068 6.532 1.00 72.56 240 GLU A CA 1
ATOM 1946 C C . GLU A 1 240 ? -32.446 -3.883 6.042 1.00 72.56 240 GLU A C 1
ATOM 1948 O O . GLU A 1 240 ? -33.511 -3.607 6.597 1.00 72.56 240 GLU A O 1
ATOM 1953 N N . LEU A 1 241 ? -32.048 -3.204 4.958 1.00 65.56 241 LEU A N 1
ATOM 1954 C CA . LEU A 1 241 ? -32.835 -2.119 4.355 1.00 65.56 241 LEU A CA 1
ATOM 1955 C C . LEU A 1 241 ? -34.140 -2.620 3.722 1.00 65.56 241 LEU A C 1
ATOM 1957 O O . LEU A 1 241 ? -35.168 -1.958 3.847 1.00 65.56 241 LEU A O 1
ATOM 1961 N N . ASN A 1 242 ? -34.132 -3.782 3.071 1.00 63.44 242 ASN A N 1
ATOM 1962 C CA . ASN A 1 242 ? -35.322 -4.417 2.510 1.00 63.44 242 ASN A CA 1
ATOM 1963 C C . ASN A 1 242 ? -36.284 -4.843 3.620 1.00 63.44 242 ASN A C 1
ATOM 1965 O O . ASN A 1 242 ? -37.492 -4.680 3.467 1.00 63.44 242 ASN A O 1
ATOM 1969 N N . GLU A 1 243 ? -35.774 -5.331 4.751 1.00 70.12 243 GLU A N 1
ATOM 1970 C CA . GLU A 1 243 ? -36.585 -5.654 5.923 1.00 70.12 243 GLU A CA 1
ATOM 1971 C C . GLU A 1 243 ? -37.187 -4.387 6.556 1.00 70.12 243 GLU A C 1
ATOM 1973 O O . GLU A 1 243 ? -38.381 -4.356 6.871 1.00 70.12 243 GLU A O 1
ATOM 1978 N N . GLN A 1 244 ? -36.417 -3.295 6.641 1.00 61.78 244 GLN A N 1
ATOM 1979 C CA . GLN A 1 244 ? -36.906 -1.991 7.104 1.00 61.78 244 GLN A CA 1
ATOM 1980 C C . GLN A 1 244 ? -37.974 -1.405 6.168 1.00 61.78 244 GLN A C 1
ATOM 1982 O O . GLN A 1 244 ? -39.037 -0.999 6.643 1.00 61.78 244 GLN A O 1
ATOM 1987 N N . VAL A 1 245 ? -37.762 -1.433 4.850 1.00 60.16 245 VAL A N 1
ATOM 1988 C CA . VAL A 1 245 ? -38.738 -0.976 3.846 1.00 60.16 245 VAL A CA 1
ATOM 1989 C C . VAL A 1 245 ? -39.982 -1.867 3.840 1.00 60.16 245 VAL A C 1
ATOM 1991 O O . VAL A 1 245 ? -41.091 -1.343 3.808 1.00 60.16 245 VAL A O 1
ATOM 1994 N N . ALA A 1 246 ? -39.845 -3.190 3.961 1.00 63.28 246 ALA A N 1
ATOM 1995 C CA . ALA A 1 246 ? -40.982 -4.103 4.092 1.00 63.28 246 ALA A CA 1
ATOM 1996 C C . ALA A 1 246 ? -41.770 -3.857 5.391 1.00 63.28 246 ALA A C 1
ATOM 1998 O O . ALA A 1 246 ? -42.998 -3.970 5.408 1.00 63.28 246 ALA A O 1
ATOM 1999 N N . SER A 1 247 ? -41.094 -3.485 6.483 1.00 61.72 247 SER A N 1
ATOM 2000 C CA . SER A 1 247 ? -41.740 -3.126 7.750 1.00 61.72 247 SER A CA 1
ATOM 2001 C C . SER A 1 247 ? -42.476 -1.776 7.680 1.00 61.72 247 SER A C 1
ATOM 2003 O O . SER A 1 247 ? -43.578 -1.653 8.223 1.00 61.72 247 SER A O 1
ATOM 2005 N N . ALA A 1 248 ? -41.925 -0.792 6.960 1.00 55.12 248 ALA A N 1
ATOM 2006 C CA . ALA A 1 248 ? -42.553 0.504 6.698 1.00 55.12 248 ALA A CA 1
ATOM 2007 C C . ALA A 1 248 ? -43.736 0.373 5.722 1.00 55.12 248 ALA A C 1
ATOM 2009 O O . ALA A 1 248 ? -44.819 0.900 5.976 1.00 55.12 248 ALA A O 1
ATOM 2010 N N . ALA A 1 249 ? -43.585 -0.435 4.670 1.00 55.09 249 ALA A N 1
ATOM 2011 C CA . ALA A 1 249 ? -44.655 -0.779 3.740 1.00 55.09 249 ALA A CA 1
ATOM 2012 C C . ALA A 1 249 ? -45.807 -1.505 4.451 1.00 55.09 249 ALA A C 1
ATOM 2014 O O . ALA A 1 249 ? -46.959 -1.149 4.241 1.00 55.09 249 ALA A O 1
ATOM 2015 N N . LYS A 1 250 ? -45.533 -2.440 5.375 1.00 56.38 250 LYS A N 1
ATOM 2016 C CA . LYS A 1 250 ? -46.574 -3.088 6.202 1.00 56.38 250 LYS A CA 1
ATOM 2017 C C . LYS A 1 250 ? -47.285 -2.128 7.163 1.00 56.38 250 LYS A C 1
ATOM 2019 O O . LYS A 1 250 ? -48.456 -2.353 7.465 1.00 56.38 250 LYS A O 1
ATOM 2024 N N . LYS A 1 251 ? -46.617 -1.069 7.640 1.00 53.19 251 LYS A N 1
ATOM 2025 C CA . LYS A 1 251 ? -47.261 -0.001 8.429 1.00 53.19 251 LYS A CA 1
ATOM 2026 C C . LYS A 1 251 ? -48.184 0.874 7.570 1.00 53.19 251 LYS A C 1
ATOM 2028 O O . LYS A 1 251 ? -49.258 1.227 8.046 1.00 53.19 251 LYS A O 1
ATOM 2033 N N . ASN A 1 252 ? -47.819 1.132 6.313 1.00 46.50 252 ASN A N 1
ATOM 2034 C CA . ASN A 1 252 ? -48.590 1.967 5.378 1.00 46.50 252 ASN A CA 1
ATOM 2035 C C . ASN A 1 252 ? -49.657 1.189 4.565 1.00 46.50 252 ASN A C 1
ATOM 2037 O O . ASN A 1 252 ? -50.657 1.762 4.135 1.00 46.50 252 ASN A O 1
ATOM 2041 N N . ALA A 1 253 ? -49.523 -0.132 4.409 1.00 46.75 253 ALA A N 1
ATOM 2042 C CA . ALA A 1 253 ? -50.448 -0.997 3.661 1.00 46.75 253 ALA A CA 1
ATOM 2043 C C . ALA A 1 253 ? -51.799 -1.250 4.362 1.00 46.75 253 ALA A C 1
ATOM 2045 O O . ALA A 1 253 ? -52.653 -1.949 3.819 1.00 46.75 253 ALA A O 1
ATOM 2046 N N . LYS A 1 254 ? -52.035 -0.674 5.549 1.00 47.44 254 LYS A N 1
ATOM 2047 C CA . LYS A 1 254 ? -53.379 -0.644 6.148 1.00 47.44 254 LYS A CA 1
ATOM 2048 C C . LYS A 1 254 ? -54.326 0.351 5.473 1.00 47.44 254 LYS A C 1
ATOM 2050 O O . LYS A 1 254 ? -55.515 0.285 5.772 1.00 47.44 254 LYS A O 1
ATOM 2055 N N . GLU A 1 255 ? -53.849 1.208 4.566 1.00 46.53 255 GLU A N 1
ATOM 2056 C CA . GLU A 1 255 ? -54.709 2.236 3.967 1.00 46.53 255 GLU A CA 1
ATOM 2057 C C . GLU A 1 255 ? -54.785 2.253 2.437 1.00 46.53 255 GLU A C 1
ATOM 2059 O O . GLU A 1 255 ? -55.802 2.695 1.922 1.00 46.53 255 GLU A O 1
ATOM 2064 N N . ASN A 1 256 ? -53.824 1.716 1.680 1.00 41.84 256 ASN A N 1
ATOM 2065 C CA . ASN A 1 256 ? -53.941 1.668 0.216 1.00 41.84 256 ASN A CA 1
ATOM 2066 C C . ASN A 1 256 ? -53.232 0.436 -0.355 1.00 41.84 256 ASN A C 1
ATOM 2068 O O . ASN A 1 256 ? -52.009 0.337 -0.298 1.00 41.84 256 ASN A O 1
ATOM 2072 N N . GLY A 1 257 ? -54.002 -0.509 -0.899 1.00 47.66 257 GLY A N 1
ATOM 2073 C CA . GLY A 1 257 ? -53.468 -1.710 -1.539 1.00 47.66 257 GLY A CA 1
ATOM 2074 C C . GLY A 1 257 ? -52.566 -1.363 -2.724 1.00 47.66 257 GLY A C 1
ATOM 2075 O O . GLY A 1 257 ? -53.032 -0.775 -3.700 1.00 47.66 257 GLY A O 1
ATOM 2076 N N . LEU A 1 258 ? -51.289 -1.742 -2.645 1.00 38.31 258 LEU A N 1
ATOM 2077 C CA . LEU A 1 258 ? -50.354 -1.675 -3.763 1.00 38.31 258 LEU A CA 1
ATOM 2078 C C . LEU A 1 258 ? -49.356 -2.843 -3.728 1.00 38.31 258 LEU A C 1
ATOM 2080 O O . LEU A 1 258 ? -49.025 -3.369 -2.671 1.00 38.31 258 LEU A O 1
ATOM 2084 N N . ASP A 1 259 ? -48.967 -3.226 -4.940 1.00 40.53 259 ASP A N 1
ATOM 2085 C CA . ASP A 1 259 ? -48.412 -4.492 -5.419 1.00 40.53 259 ASP A CA 1
ATOM 2086 C C . ASP A 1 259 ? -46.983 -4.833 -4.935 1.00 40.53 259 ASP A C 1
ATOM 2088 O O . ASP A 1 259 ? -46.114 -3.968 -4.821 1.00 40.53 259 ASP A O 1
ATOM 2092 N N . ASP A 1 260 ? -46.741 -6.128 -4.717 1.00 41.91 260 ASP A N 1
ATOM 2093 C CA . ASP A 1 260 ? -45.676 -6.725 -3.886 1.00 41.91 260 ASP A CA 1
ATOM 2094 C C . ASP A 1 260 ? -44.365 -7.039 -4.652 1.00 41.91 260 ASP A C 1
ATOM 2096 O O . ASP A 1 260 ? -43.524 -7.817 -4.203 1.00 41.91 260 ASP A O 1
ATOM 2100 N N . SER A 1 261 ? -44.157 -6.481 -5.849 1.00 45.53 261 SER A N 1
ATOM 2101 C CA . SER A 1 261 ? -43.153 -7.011 -6.789 1.00 45.53 261 SER A CA 1
ATOM 2102 C C . SER A 1 261 ? -42.032 -6.033 -7.155 1.00 45.53 261 SER A C 1
ATOM 2104 O O . SER A 1 261 ? -41.945 -5.604 -8.306 1.00 45.53 261 SER A O 1
ATOM 2106 N N . LYS A 1 262 ? -41.109 -5.747 -6.224 1.00 46.25 262 LYS A N 1
ATOM 2107 C CA . LYS A 1 262 ? -39.734 -5.289 -6.548 1.00 46.25 262 LYS A CA 1
ATOM 2108 C C . LYS A 1 262 ? -38.692 -5.788 -5.535 1.00 46.25 262 LYS A C 1
ATOM 2110 O O . LYS A 1 262 ? -37.919 -5.007 -4.994 1.00 46.25 262 LYS A O 1
ATOM 2115 N N . VAL A 1 263 ? -38.641 -7.096 -5.286 1.00 46.16 263 VAL A N 1
ATOM 2116 C CA . VAL A 1 263 ? -37.468 -7.702 -4.630 1.00 46.16 263 VAL A CA 1
ATOM 2117 C C . VAL A 1 263 ? -36.380 -7.869 -5.691 1.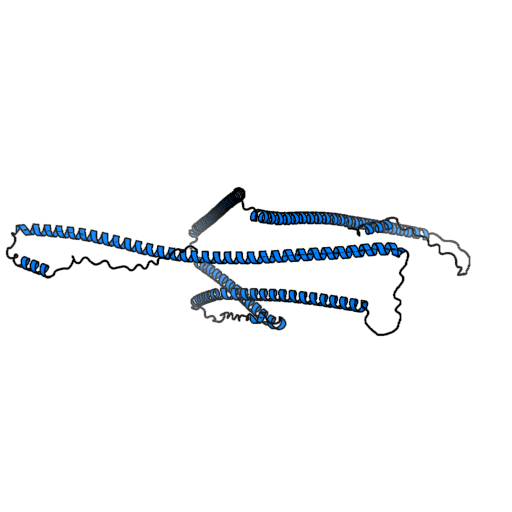00 46.16 263 VAL A C 1
ATOM 2119 O O . VAL A 1 263 ? -36.482 -8.727 -6.569 1.00 46.16 263 VAL A O 1
ATOM 2122 N N . VAL A 1 264 ? -35.358 -7.010 -5.655 1.00 49.53 264 VAL A N 1
ATOM 2123 C CA . VAL A 1 264 ? -34.204 -7.084 -6.563 1.00 49.53 264 VAL A CA 1
ATOM 2124 C C . VAL A 1 264 ? -33.410 -8.349 -6.232 1.00 49.53 264 VAL A C 1
ATOM 2126 O O . VAL A 1 264 ? -32.723 -8.421 -5.218 1.00 49.53 264 VAL A O 1
ATOM 2129 N N . THR A 1 265 ? -33.515 -9.376 -7.075 1.00 46.31 265 THR A N 1
ATOM 2130 C CA . THR A 1 265 ? -32.756 -10.623 -6.917 1.00 46.31 265 THR A CA 1
ATOM 2131 C C . THR A 1 265 ? -31.353 -10.436 -7.500 1.00 46.31 265 THR A C 1
ATOM 2133 O O . THR A 1 265 ? -31.142 -10.544 -8.707 1.00 46.31 265 THR A O 1
ATOM 2136 N N . LEU A 1 266 ? -30.377 -10.132 -6.643 1.00 54.16 266 LEU A N 1
ATOM 2137 C CA . LEU A 1 266 ? -28.965 -9.977 -7.011 1.00 54.16 266 LEU A CA 1
ATOM 2138 C C . LEU A 1 266 ? -28.275 -11.343 -7.117 1.00 54.16 266 LEU A C 1
ATOM 2140 O O . LEU A 1 266 ? -27.514 -11.752 -6.245 1.00 54.16 266 LEU A O 1
ATOM 2144 N N . ALA A 1 267 ? -28.543 -12.077 -8.195 1.00 51.75 267 ALA A N 1
ATOM 2145 C CA . ALA A 1 267 ? -27.816 -13.309 -8.485 1.00 51.75 267 ALA A CA 1
ATOM 2146 C C . ALA A 1 267 ? -26.463 -12.980 -9.142 1.00 51.75 267 ALA A C 1
ATOM 2148 O O . ALA A 1 267 ? -26.378 -12.785 -10.354 1.00 51.75 267 ALA A O 1
ATOM 2149 N N . ILE A 1 268 ? -25.390 -12.930 -8.348 1.00 59.53 268 ILE A N 1
ATOM 2150 C CA . ILE A 1 268 ? -24.016 -12.826 -8.858 1.00 59.53 268 ILE A CA 1
ATOM 2151 C C . ILE A 1 268 ? -23.381 -14.208 -8.795 1.00 59.53 268 ILE A C 1
ATOM 2153 O O . ILE A 1 268 ? -23.040 -14.703 -7.725 1.00 59.53 268 ILE A O 1
ATOM 2157 N N . THR A 1 269 ? -23.205 -14.845 -9.951 1.00 60.38 269 THR A N 1
ATOM 2158 C CA . THR A 1 269 ? -22.427 -16.084 -10.048 1.00 60.38 269 THR A CA 1
ATOM 2159 C C . THR A 1 269 ? -20.933 -15.744 -10.080 1.00 60.38 269 THR A C 1
ATOM 2161 O O . THR A 1 269 ? -20.499 -15.074 -11.028 1.00 60.38 269 THR A O 1
ATOM 2164 N N . PRO A 1 270 ? -20.128 -16.178 -9.093 1.00 64.06 270 PRO A N 1
ATOM 2165 C CA . PRO A 1 270 ? -18.688 -15.961 -9.115 1.00 64.06 270 PRO A CA 1
ATOM 2166 C C . PRO A 1 270 ? -18.048 -16.769 -10.249 1.00 64.06 270 PRO A C 1
ATOM 2168 O O . PRO A 1 270 ? -18.346 -17.949 -10.444 1.00 64.06 270 PRO A O 1
ATOM 2171 N N . VAL A 1 271 ? -17.163 -16.127 -11.014 1.00 74.62 271 VAL A N 1
ATOM 2172 C CA . VAL A 1 271 ? -16.371 -16.808 -12.045 1.00 74.62 271 VAL A CA 1
ATOM 2173 C C . VAL A 1 271 ? -15.265 -17.619 -11.363 1.00 74.62 271 VAL A C 1
ATOM 2175 O O . VAL A 1 271 ? -14.545 -17.067 -10.532 1.00 74.62 271 VAL A O 1
ATOM 2178 N N . PRO A 1 272 ? -15.092 -18.911 -11.697 1.00 76.50 272 PRO A N 1
ATOM 2179 C CA . PRO A 1 272 ? -14.026 -19.723 -11.124 1.00 76.50 272 PRO A CA 1
ATOM 2180 C C . PRO A 1 272 ? -12.646 -19.158 -11.471 1.00 76.50 272 PRO A C 1
ATOM 2182 O O . PRO A 1 272 ? -12.398 -18.798 -12.621 1.00 76.50 272 PRO A O 1
ATOM 2185 N N . VAL A 1 273 ? -11.707 -19.205 -10.522 1.00 73.06 273 VAL A N 1
ATOM 2186 C CA . VAL A 1 273 ? -10.293 -18.815 -10.723 1.00 73.06 273 VAL A CA 1
ATOM 2187 C C . VAL A 1 273 ? -9.670 -19.526 -11.937 1.00 73.06 273 VAL A C 1
ATOM 2189 O O . VAL A 1 273 ? -8.857 -18.956 -12.659 1.00 73.06 273 VAL A O 1
ATOM 2192 N N . ALA A 1 274 ? -10.121 -20.748 -12.238 1.00 74.94 274 ALA A N 1
ATOM 2193 C CA . ALA A 1 274 ? -9.701 -21.510 -13.412 1.00 74.94 274 ALA A CA 1
ATOM 2194 C C . ALA A 1 274 ? -9.968 -20.796 -14.754 1.00 74.94 274 ALA A C 1
ATOM 2196 O O . ALA A 1 274 ? -9.236 -21.030 -15.713 1.00 74.94 274 ALA A O 1
ATOM 2197 N N . ALA A 1 275 ? -10.966 -19.909 -14.835 1.00 76.12 275 ALA A N 1
ATOM 2198 C CA . ALA A 1 275 ? -11.267 -19.141 -16.043 1.00 76.12 275 ALA A CA 1
ATOM 2199 C C . ALA A 1 275 ? -10.179 -18.103 -16.373 1.00 76.12 275 ALA A C 1
ATOM 2201 O O . ALA A 1 275 ? -9.951 -17.814 -17.545 1.00 76.12 275 ALA A O 1
ATOM 2202 N N . PHE A 1 276 ? -9.459 -17.604 -15.363 1.00 80.69 276 PHE A N 1
ATOM 2203 C CA . PHE A 1 276 ? -8.359 -16.643 -15.523 1.00 80.69 276 PHE A CA 1
ATOM 2204 C C . PHE A 1 276 ? -7.067 -17.299 -16.032 1.00 80.69 276 PHE A C 1
ATOM 2206 O O . PHE A 1 276 ? -6.188 -16.624 -16.563 1.00 80.69 276 PHE A O 1
ATOM 2213 N N . ASN A 1 277 ? -6.967 -18.628 -15.925 1.00 80.25 277 ASN A N 1
ATOM 2214 C CA . ASN A 1 277 ? -5.826 -19.399 -16.421 1.00 80.25 277 ASN A CA 1
ATOM 2215 C C . ASN A 1 277 ? -6.004 -19.882 -17.869 1.00 80.25 277 ASN A C 1
ATOM 2217 O O . ASN A 1 277 ? -5.042 -20.350 -18.483 1.00 80.25 277 ASN A O 1
ATOM 2221 N N . GLN A 1 278 ? -7.205 -19.749 -18.437 1.00 82.12 278 GLN A N 1
ATOM 2222 C CA . GLN A 1 278 ? -7.481 -20.135 -19.817 1.00 82.12 278 GLN A CA 1
ATOM 2223 C C . GLN A 1 278 ? -6.862 -19.157 -20.836 1.00 82.12 278 GLN A C 1
ATOM 2225 O O . GLN A 1 278 ? -6.535 -18.019 -20.493 1.00 82.12 278 GLN A O 1
ATOM 2230 N N . PRO A 1 279 ? -6.694 -19.569 -22.109 1.00 78.75 279 PRO A N 1
ATOM 2231 C CA . PRO A 1 279 ? -6.357 -18.645 -23.187 1.00 78.75 279 PRO A CA 1
ATOM 2232 C C . PRO A 1 279 ? -7.319 -17.449 -23.211 1.00 78.75 279 PRO A C 1
ATOM 2234 O O . PRO A 1 279 ? -8.528 -17.617 -23.053 1.00 78.75 279 PRO A O 1
ATOM 2237 N N . MET A 1 280 ? -6.797 -16.243 -23.463 1.00 73.81 280 MET A N 1
ATOM 2238 C CA . MET A 1 280 ? -7.593 -15.003 -23.451 1.00 73.81 280 MET A CA 1
ATOM 2239 C C . MET A 1 280 ? -8.833 -15.083 -24.355 1.00 73.81 280 MET A C 1
ATOM 2241 O O . MET A 1 280 ? -9.879 -14.548 -24.009 1.00 73.81 280 MET A O 1
ATOM 2245 N N . ALA A 1 281 ? -8.756 -15.811 -25.471 1.00 74.50 281 ALA A N 1
ATOM 2246 C CA . ALA A 1 281 ? -9.883 -16.006 -26.381 1.00 74.50 281 ALA A CA 1
ATOM 2247 C C . ALA A 1 281 ? -11.083 -16.749 -25.752 1.00 74.50 281 ALA A C 1
ATOM 2249 O O . ALA A 1 281 ? -12.210 -16.550 -26.196 1.00 74.50 281 ALA A O 1
ATOM 2250 N N . THR A 1 282 ? -10.866 -17.595 -24.738 1.00 78.06 282 THR A N 1
ATOM 2251 C CA . THR A 1 282 ? -11.924 -18.418 -24.124 1.00 78.06 282 THR A CA 1
ATOM 2252 C C . THR A 1 282 ? -12.332 -17.928 -22.736 1.00 78.06 282 THR A C 1
ATOM 2254 O O . THR A 1 282 ? -13.514 -17.983 -22.404 1.00 78.06 282 THR A O 1
ATOM 2257 N N . GLY A 1 283 ? -11.389 -17.418 -21.936 1.00 76.94 283 GLY A N 1
ATOM 2258 C CA . GLY A 1 283 ? -11.661 -16.951 -20.570 1.00 76.94 283 GLY A CA 1
ATOM 2259 C C . GLY A 1 283 ? -12.271 -15.547 -20.496 1.00 76.94 283 GLY A C 1
ATOM 2260 O O . GLY A 1 283 ? -13.141 -15.288 -19.661 1.00 76.94 283 GLY A O 1
ATOM 2261 N N . LEU A 1 284 ? -11.868 -14.644 -21.399 1.00 80.12 284 LEU A N 1
ATOM 2262 C CA . LEU A 1 284 ? -12.224 -13.222 -21.333 1.00 80.12 284 LEU A CA 1
ATOM 2263 C C . LEU A 1 284 ? -13.740 -12.948 -21.395 1.00 80.12 284 LEU A C 1
ATOM 2265 O O . LEU A 1 284 ? -14.214 -12.175 -20.563 1.00 80.12 284 LEU A O 1
ATOM 2269 N N . PRO A 1 285 ? -14.542 -13.604 -22.263 1.00 84.19 285 PRO A N 1
ATOM 2270 C CA . PRO A 1 285 ? -15.979 -13.331 -22.338 1.00 84.19 285 PRO A CA 1
ATOM 2271 C C . PRO A 1 285 ? -16.739 -13.677 -21.050 1.00 84.19 285 PRO A C 1
ATOM 2273 O O . PRO A 1 285 ? -17.752 -13.051 -20.737 1.00 84.19 285 PRO A O 1
ATOM 2276 N N . ALA A 1 286 ? -16.282 -14.687 -20.303 1.00 80.00 286 ALA A N 1
ATOM 2277 C CA . ALA A 1 286 ? -16.897 -15.079 -19.036 1.00 80.00 286 ALA A CA 1
ATOM 2278 C C . ALA A 1 286 ? -16.554 -14.084 -17.918 1.00 80.00 286 ALA A C 1
ATOM 2280 O O . ALA A 1 286 ? -17.436 -13.685 -17.154 1.00 80.00 286 ALA A O 1
ATOM 2281 N N . ILE A 1 287 ? -15.292 -13.647 -17.866 1.00 82.44 287 ILE A N 1
ATOM 2282 C CA . ILE A 1 287 ? -14.813 -12.657 -16.896 1.00 82.44 287 ILE A CA 1
ATOM 2283 C C . ILE A 1 287 ? -15.497 -11.309 -17.139 1.00 82.44 287 ILE A C 1
ATOM 2285 O O . ILE A 1 287 ? -16.015 -10.705 -16.203 1.00 82.44 287 ILE A O 1
ATOM 2289 N N . GLU A 1 288 ? -15.591 -10.880 -18.399 1.00 83.75 288 GLU A N 1
ATOM 2290 C CA . GLU A 1 288 ? -16.240 -9.626 -18.778 1.00 83.75 288 GLU A CA 1
ATOM 2291 C C . GLU A 1 288 ? -17.733 -9.627 -18.421 1.00 83.75 288 GLU A C 1
ATOM 2293 O O . GLU A 1 288 ? -18.217 -8.688 -17.791 1.00 83.75 288 GLU A O 1
ATOM 2298 N N . LYS A 1 289 ? -18.466 -10.703 -18.739 1.00 83.25 289 LYS A N 1
ATOM 2299 C CA . LYS A 1 289 ? -19.884 -10.829 -18.363 1.00 83.25 289 LYS A CA 1
ATOM 2300 C C . LYS A 1 289 ? -20.093 -10.766 -16.852 1.00 83.25 289 LYS A C 1
ATOM 2302 O O . LYS A 1 289 ? -21.049 -10.142 -16.399 1.00 83.25 289 LYS A O 1
ATOM 2307 N N . SER A 1 290 ? -19.209 -11.392 -16.076 1.00 81.75 290 SER A N 1
ATOM 2308 C CA . SER A 1 290 ? -19.286 -11.376 -14.614 1.00 81.75 290 SER A CA 1
ATOM 2309 C C . SER A 1 290 ? -18.959 -10.005 -14.030 1.00 81.75 290 SER A C 1
ATOM 2311 O O . SER A 1 290 ? -19.728 -9.508 -13.212 1.00 81.75 290 SER A O 1
ATOM 2313 N N . ALA A 1 291 ? -17.895 -9.350 -14.500 1.00 81.38 291 ALA A N 1
ATOM 2314 C CA . ALA A 1 291 ? -17.549 -7.996 -14.078 1.00 81.38 291 ALA A CA 1
ATOM 2315 C C . ALA A 1 291 ? -18.663 -6.996 -14.432 1.00 81.38 291 ALA A C 1
ATOM 2317 O O . ALA A 1 291 ? -19.046 -6.167 -13.610 1.00 81.38 291 ALA A O 1
ATOM 2318 N N . GLN A 1 292 ? -19.260 -7.110 -15.623 1.00 84.75 292 GLN A N 1
ATOM 2319 C CA . GLN A 1 292 ? -20.420 -6.301 -16.007 1.00 84.75 292 GLN A CA 1
ATOM 2320 C C . GLN A 1 292 ? -21.639 -6.566 -15.114 1.00 84.75 292 GLN A C 1
ATOM 2322 O O . GLN A 1 292 ? -22.355 -5.627 -14.774 1.00 84.75 292 GLN A O 1
ATOM 2327 N N . ALA A 1 293 ? -21.892 -7.819 -14.727 1.00 80.19 293 ALA A N 1
ATOM 2328 C CA . ALA A 1 293 ? -22.970 -8.153 -13.799 1.00 80.19 293 ALA A CA 1
ATOM 2329 C C . ALA A 1 293 ? -22.719 -7.569 -12.398 1.00 80.19 293 ALA A C 1
ATOM 2331 O O . ALA A 1 293 ? -23.629 -6.982 -11.819 1.00 80.19 293 ALA A O 1
ATOM 2332 N N . GLN A 1 294 ? -21.484 -7.648 -11.892 1.00 81.50 294 GLN A N 1
ATOM 2333 C CA . GLN A 1 294 ? -21.081 -7.041 -10.618 1.00 81.50 294 GLN A CA 1
ATOM 2334 C C . GLN A 1 294 ? -21.210 -5.512 -10.643 1.00 81.50 294 GLN A C 1
ATOM 2336 O O . GLN A 1 294 ? -21.747 -4.927 -9.710 1.00 81.50 294 GLN A O 1
ATOM 2341 N N . MET A 1 295 ? -20.784 -4.848 -11.720 1.00 82.00 295 MET A N 1
ATOM 2342 C CA . MET A 1 295 ? -20.927 -3.392 -11.845 1.00 82.00 295 MET A CA 1
ATOM 2343 C C . MET A 1 295 ? -22.392 -2.952 -11.935 1.00 82.00 295 MET A C 1
ATOM 2345 O O . MET A 1 295 ? -22.758 -1.953 -11.320 1.00 82.00 295 MET A O 1
ATOM 2349 N N . ARG A 1 296 ? -23.242 -3.695 -12.664 1.00 81.81 296 ARG A N 1
ATOM 2350 C CA . ARG A 1 296 ? -24.693 -3.433 -12.689 1.00 81.81 296 ARG A CA 1
ATOM 2351 C C . ARG A 1 296 ? -25.306 -3.600 -11.306 1.00 81.81 296 ARG A C 1
ATOM 2353 O O . ARG A 1 296 ? -26.025 -2.712 -10.873 1.00 81.81 296 ARG A O 1
ATOM 2360 N N . ALA A 1 297 ? -24.940 -4.667 -10.597 1.00 77.12 297 ALA A N 1
ATOM 2361 C CA . ALA A 1 297 ? -25.350 -4.871 -9.217 1.00 77.12 297 ALA A CA 1
ATOM 2362 C C . ALA A 1 297 ? -24.995 -3.657 -8.347 1.00 77.12 297 ALA A C 1
ATOM 2364 O O . ALA A 1 297 ? -25.887 -3.072 -7.753 1.00 77.12 297 ALA A O 1
ATOM 2365 N N . ILE A 1 298 ? -23.737 -3.202 -8.343 1.00 77.31 298 ILE A N 1
ATOM 2366 C CA . ILE A 1 298 ? -23.316 -2.014 -7.574 1.00 77.31 298 ILE A CA 1
ATOM 2367 C C . ILE A 1 298 ? -24.131 -0.767 -7.954 1.00 77.31 298 ILE A C 1
ATOM 2369 O O . ILE A 1 298 ? -24.538 -0.008 -7.075 1.00 77.31 298 ILE A O 1
ATOM 2373 N N . ALA A 1 299 ? -24.387 -0.546 -9.245 1.00 80.75 299 ALA A N 1
ATOM 2374 C CA . ALA A 1 299 ? -25.181 0.592 -9.703 1.00 80.75 299 ALA A CA 1
ATOM 2375 C C . ALA A 1 299 ? -26.629 0.534 -9.184 1.00 80.75 299 ALA A C 1
ATOM 2377 O O . ALA A 1 299 ? -27.141 1.542 -8.693 1.00 80.75 299 ALA A O 1
ATOM 2378 N N . ASP A 1 300 ? -27.253 -0.644 -9.226 1.00 77.25 300 ASP A N 1
ATOM 2379 C CA . ASP A 1 300 ? -28.602 -0.866 -8.700 1.00 77.25 300 ASP A CA 1
ATOM 2380 C C . ASP A 1 300 ? -28.647 -0.657 -7.175 1.00 77.25 300 ASP A C 1
ATOM 2382 O O . ASP A 1 300 ? -29.589 -0.052 -6.658 1.00 77.25 300 ASP A O 1
ATOM 2386 N N . LEU A 1 301 ? -27.593 -1.057 -6.452 1.00 73.94 301 LEU A N 1
ATOM 2387 C CA . LEU A 1 301 ? -27.464 -0.814 -5.010 1.00 73.94 301 LEU A CA 1
ATOM 2388 C C . LEU A 1 301 ? -27.385 0.667 -4.662 1.00 73.94 301 LEU A C 1
ATOM 2390 O O . LEU A 1 301 ? -28.068 1.134 -3.750 1.00 73.94 301 LEU A O 1
ATOM 2394 N N . LEU A 1 302 ? -26.573 1.423 -5.399 1.00 79.00 302 LEU A N 1
ATOM 2395 C CA . LEU A 1 302 ? -26.454 2.865 -5.206 1.00 79.00 302 LEU A CA 1
ATOM 2396 C C . LEU A 1 302 ? -27.768 3.585 -5.532 1.00 79.00 302 LEU A C 1
ATOM 2398 O O . LEU A 1 302 ? -28.126 4.549 -4.852 1.00 79.00 302 LEU A O 1
ATOM 2402 N N . ALA A 1 303 ? -28.502 3.117 -6.544 1.00 78.00 303 ALA A N 1
ATOM 2403 C CA . ALA A 1 303 ? -29.818 3.649 -6.873 1.00 78.00 303 ALA A CA 1
ATOM 2404 C C . ALA A 1 303 ? -30.827 3.398 -5.742 1.00 78.00 303 ALA A C 1
ATOM 2406 O O . ALA A 1 303 ? -31.517 4.333 -5.330 1.00 78.00 303 ALA A O 1
ATOM 2407 N N . LEU A 1 304 ? -30.861 2.178 -5.191 1.00 74.00 304 LEU A N 1
ATOM 2408 C CA . LEU A 1 304 ? -31.745 1.821 -4.081 1.00 74.00 304 LEU A CA 1
ATOM 2409 C C . LEU A 1 304 ? -31.437 2.644 -2.823 1.00 74.00 304 LEU A C 1
ATOM 2411 O O . LEU A 1 304 ? -32.340 3.220 -2.224 1.00 74.00 304 LEU A O 1
ATOM 2415 N N . LEU A 1 305 ? -30.161 2.770 -2.456 1.00 73.94 305 LEU A N 1
ATOM 2416 C CA . LEU A 1 305 ? -29.739 3.523 -1.272 1.00 73.94 305 LEU A CA 1
ATOM 2417 C C . LEU A 1 305 ? -30.098 5.015 -1.391 1.00 73.94 305 LEU A C 1
ATOM 2419 O O . LEU A 1 305 ? -30.587 5.624 -0.436 1.00 73.94 305 LEU A O 1
ATOM 2423 N N . ASN A 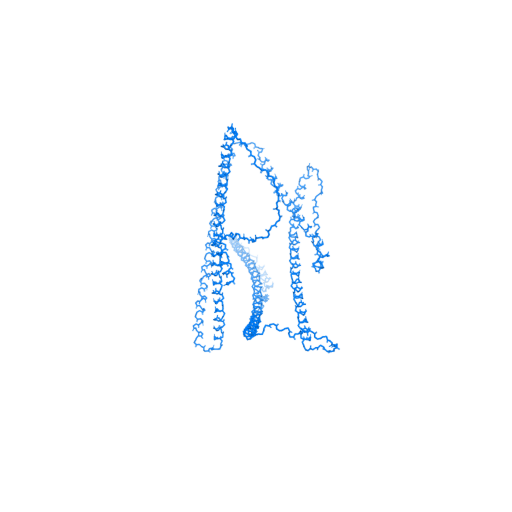1 306 ? -29.932 5.597 -2.583 1.00 75.50 306 ASN A N 1
ATOM 2424 C CA . ASN A 1 306 ? -30.370 6.965 -2.858 1.00 75.50 306 ASN A CA 1
ATOM 2425 C C . ASN A 1 306 ? -31.896 7.110 -2.783 1.00 75.50 306 ASN A C 1
ATOM 2427 O O . ASN A 1 306 ? -32.377 8.089 -2.213 1.00 75.50 306 ASN A O 1
ATOM 2431 N N . GLN A 1 307 ? -32.656 6.138 -3.294 1.00 76.56 307 GLN A N 1
ATOM 2432 C CA . GLN A 1 307 ? -34.115 6.149 -3.197 1.00 76.56 307 GLN A CA 1
ATOM 2433 C C . GLN A 1 307 ? -34.577 6.103 -1.731 1.00 76.56 307 GLN A C 1
ATOM 2435 O O . GLN A 1 307 ? -35.374 6.948 -1.318 1.00 76.56 307 GLN A O 1
ATOM 2440 N N . THR A 1 308 ? -34.025 5.201 -0.916 1.00 69.56 308 THR A N 1
ATOM 2441 C CA . THR A 1 308 ? -34.347 5.108 0.519 1.00 69.56 308 THR A CA 1
ATOM 2442 C C . THR A 1 308 ? -34.018 6.404 1.258 1.00 69.56 308 THR A C 1
ATOM 2444 O O . THR A 1 308 ? -34.825 6.891 2.048 1.00 69.56 308 THR A O 1
ATOM 2447 N N . ARG A 1 309 ? -32.878 7.035 0.945 1.00 73.69 309 ARG A N 1
ATOM 2448 C CA . ARG A 1 309 ? -32.513 8.345 1.502 1.00 73.69 309 ARG A CA 1
ATOM 2449 C C . ARG A 1 309 ? -33.532 9.430 1.147 1.00 73.69 309 ARG A C 1
ATOM 2451 O O . ARG A 1 309 ? -33.870 10.240 2.006 1.00 73.69 309 ARG A O 1
ATOM 2458 N N . THR A 1 310 ? -34.020 9.466 -0.094 1.00 73.12 310 THR A N 1
ATOM 2459 C CA . THR A 1 310 ? -35.027 10.462 -0.504 1.00 73.12 310 THR A CA 1
ATOM 2460 C C . THR A 1 310 ? -36.375 10.253 0.179 1.00 73.12 310 THR A C 1
ATOM 2462 O O . THR A 1 310 ? -36.981 11.234 0.601 1.00 73.12 310 THR A O 1
ATOM 2465 N N . LEU A 1 311 ? -36.808 9.001 0.362 1.00 72.56 311 LEU A N 1
ATOM 2466 C CA . LEU A 1 311 ? -38.048 8.683 1.074 1.00 72.56 311 LEU A CA 1
ATOM 2467 C C . LEU A 1 311 ? -37.959 9.065 2.558 1.00 72.56 311 LEU A C 1
ATOM 2469 O O . LEU A 1 311 ? -38.867 9.710 3.069 1.00 72.56 311 LEU A O 1
ATOM 2473 N N . ALA A 1 312 ? -36.835 8.778 3.223 1.00 67.31 312 ALA A N 1
ATOM 2474 C CA . ALA A 1 312 ? -36.618 9.172 4.618 1.00 67.31 312 ALA A CA 1
ATOM 2475 C C . ALA A 1 312 ? -36.636 10.702 4.815 1.00 67.31 312 ALA A C 1
ATOM 2477 O O . ALA A 1 312 ? -37.142 11.201 5.820 1.00 67.31 312 ALA A O 1
ATOM 2478 N N . LEU A 1 313 ? -36.109 11.462 3.848 1.00 70.94 313 LEU A N 1
ATOM 2479 C CA . LEU A 1 313 ? -36.175 12.927 3.869 1.00 70.94 313 LEU A CA 1
ATOM 2480 C C . LEU A 1 313 ? -37.607 13.438 3.654 1.00 70.94 313 LEU A C 1
ATOM 2482 O O . LEU A 1 313 ? -38.025 14.359 4.349 1.00 70.94 313 LEU A O 1
ATOM 2486 N N . GLN A 1 314 ? -38.375 12.816 2.754 1.00 69.62 314 GLN A N 1
ATOM 2487 C CA . GLN A 1 314 ? -39.783 13.165 2.537 1.00 69.62 314 GLN A CA 1
ATOM 2488 C C . GLN A 1 314 ? -40.661 12.847 3.756 1.00 69.62 314 GLN A C 1
ATOM 2490 O O . GLN A 1 314 ? -41.496 13.672 4.121 1.00 69.62 314 GLN A O 1
ATOM 2495 N N . GLU A 1 315 ? -40.447 11.716 4.435 1.00 68.88 315 GLU A N 1
ATOM 2496 C CA . GLU A 1 315 ? -41.132 11.399 5.699 1.00 68.88 315 GLU A CA 1
ATOM 2497 C C . GLU A 1 315 ? -40.767 12.404 6.810 1.00 68.88 315 GLU A C 1
ATOM 2499 O O . GLU A 1 315 ? -41.633 12.870 7.557 1.00 68.88 315 GLU A O 1
ATOM 2504 N N . ALA A 1 316 ? -39.498 12.816 6.902 1.00 63.78 316 ALA A N 1
ATOM 2505 C CA . ALA A 1 316 ? -39.069 13.846 7.851 1.00 63.78 316 ALA A CA 1
ATOM 2506 C C . ALA A 1 316 ? -39.709 15.222 7.564 1.00 63.78 316 ALA A C 1
ATOM 2508 O O . ALA A 1 316 ? -40.027 15.969 8.491 1.00 63.78 316 ALA A O 1
ATOM 2509 N N . GLU A 1 317 ? -39.938 15.557 6.293 1.00 66.94 317 GLU A N 1
ATOM 2510 C CA . GLU A 1 317 ? -40.628 16.786 5.888 1.00 66.94 317 GLU A CA 1
ATOM 2511 C C . GLU A 1 317 ? -42.146 16.710 6.107 1.00 66.94 317 GLU A C 1
ATOM 2513 O O . GLU A 1 317 ? -42.732 17.668 6.616 1.00 66.94 317 GLU A O 1
ATOM 2518 N N . GLN A 1 318 ? -42.785 15.571 5.821 1.00 62.03 318 GLN A N 1
ATOM 2519 C CA . GLN A 1 318 ? -44.210 15.347 6.095 1.00 62.03 318 GLN A CA 1
ATOM 2520 C C . GLN A 1 318 ? -44.515 15.406 7.595 1.00 62.03 318 GLN A C 1
ATOM 2522 O O . GLN A 1 318 ? -45.408 16.143 8.010 1.00 62.03 318 GLN A O 1
ATOM 2527 N N . THR A 1 319 ? -43.705 14.754 8.436 1.00 60.22 319 THR A N 1
ATOM 2528 C CA . THR A 1 319 ? -43.856 14.844 9.901 1.00 60.22 319 THR A CA 1
ATOM 2529 C C . THR A 1 319 ? -43.605 16.252 10.458 1.00 60.22 319 THR A C 1
ATOM 2531 O O . THR A 1 319 ? -44.074 16.575 11.554 1.00 60.22 319 THR A O 1
ATOM 2534 N N . ARG A 1 320 ? -42.890 17.115 9.722 1.00 57.75 320 ARG A N 1
ATOM 2535 C CA . ARG A 1 320 ? -42.708 18.536 10.052 1.00 57.75 320 ARG A CA 1
ATOM 2536 C C . ARG A 1 320 ? -43.898 19.389 9.601 1.00 57.75 320 ARG A C 1
ATOM 2538 O O . ARG A 1 320 ? -44.283 20.300 10.329 1.00 57.75 320 ARG A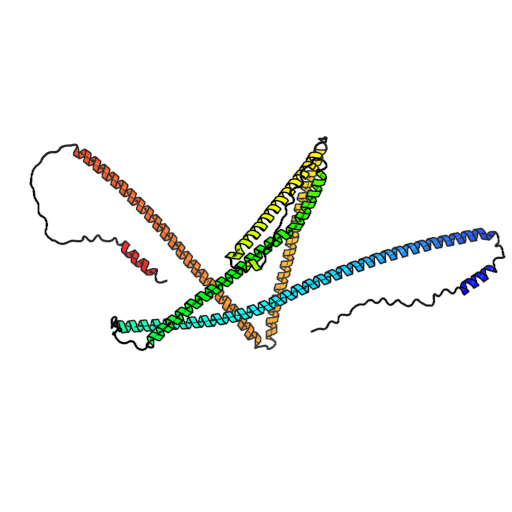 O 1
ATOM 2545 N N . ALA A 1 321 ? -44.498 19.077 8.452 1.00 57.75 321 ALA A N 1
ATOM 2546 C CA . ALA A 1 321 ? -45.687 19.752 7.933 1.00 57.75 321 ALA A CA 1
ATOM 2547 C C . ALA A 1 321 ? -46.950 19.432 8.753 1.00 57.75 321 ALA A C 1
ATOM 2549 O O . ALA A 1 321 ? -47.724 20.337 9.061 1.00 57.75 321 ALA A O 1
ATOM 2550 N N . GLU A 1 322 ? -47.124 18.184 9.195 1.00 54.00 322 GLU A N 1
ATOM 2551 C CA . GLU A 1 322 ? -48.258 17.768 10.036 1.00 54.00 322 GLU A CA 1
ATOM 2552 C C . GLU A 1 322 ? -48.226 18.398 11.438 1.00 54.00 322 GLU A C 1
ATOM 2554 O O . GLU A 1 322 ? -49.274 18.675 12.018 1.00 54.00 322 GLU A O 1
ATOM 2559 N N . ARG A 1 323 ? -47.038 18.732 11.966 1.00 54.56 323 ARG A N 1
ATOM 2560 C CA . ARG A 1 323 ? -46.899 19.511 13.214 1.00 54.56 323 ARG A CA 1
ATOM 2561 C C . ARG A 1 323 ? -47.159 21.014 13.040 1.00 54.56 323 ARG A C 1
ATOM 2563 O O . ARG A 1 323 ? -47.241 21.720 14.040 1.00 54.56 323 ARG A O 1
ATOM 2570 N N . GLY A 1 324 ? -47.276 21.507 11.805 1.00 47.41 324 GLY A N 1
ATOM 2571 C CA . GLY A 1 324 ? -47.468 22.925 11.478 1.00 47.41 324 GLY A CA 1
ATOM 2572 C C . GLY A 1 324 ? -48.927 23.370 11.319 1.00 47.41 324 GLY A C 1
ATOM 2573 O O . GLY A 1 324 ? -49.174 24.559 11.123 1.00 47.41 324 GLY A O 1
ATOM 2574 N N . VAL A 1 325 ? -49.904 22.461 11.407 1.00 47.16 325 VAL A N 1
ATOM 2575 C CA . VAL A 1 325 ? -51.332 22.773 11.209 1.00 47.16 325 VAL A CA 1
ATOM 2576 C C . VAL A 1 325 ? -52.081 22.714 12.544 1.00 47.16 325 VAL A C 1
ATOM 2578 O O . VAL A 1 325 ? -52.906 21.846 12.798 1.00 47.16 325 VAL A O 1
ATOM 2581 N N . GLY A 1 326 ? -51.770 23.654 13.433 1.00 43.34 326 GLY A N 1
ATOM 2582 C CA . GLY A 1 326 ? -52.482 23.861 14.694 1.00 43.34 326 GLY A CA 1
ATOM 2583 C C . GLY A 1 326 ? -52.103 25.220 15.266 1.00 43.34 326 GLY A C 1
ATOM 2584 O O . GLY A 1 326 ? -50.973 25.407 15.702 1.00 43.34 326 GLY A O 1
ATOM 2585 N N . GLY A 1 327 ? -53.008 26.193 15.151 1.00 51.31 327 GLY A N 1
ATOM 2586 C CA . GLY A 1 327 ? -52.731 27.607 15.402 1.00 51.31 327 GLY A CA 1
ATOM 2587 C C . GLY A 1 327 ? -52.267 27.929 16.824 1.00 51.31 327 GLY A C 1
ATOM 2588 O O . GLY A 1 327 ? -52.817 27.402 17.779 1.00 51.31 327 GLY A O 1
ATOM 2589 N N . ASP A 1 328 ? -51.264 28.810 16.924 1.00 41.34 328 ASP A N 1
ATOM 2590 C CA . ASP A 1 328 ? -51.181 29.921 17.890 1.00 41.34 328 ASP A CA 1
ATOM 2591 C C . ASP A 1 328 ? -49.896 30.745 17.631 1.00 41.34 328 ASP A C 1
ATOM 2593 O O . ASP A 1 328 ? -48.767 30.349 17.919 1.00 41.34 328 ASP A O 1
ATOM 2597 N N . SER A 1 329 ? -50.069 31.913 17.001 1.00 57.47 329 SER A N 1
ATOM 2598 C CA . SER A 1 329 ? -49.046 32.602 16.188 1.00 57.47 329 SER A CA 1
ATOM 2599 C C . SER A 1 329 ? -48.114 33.587 16.923 1.00 57.47 329 SER A C 1
ATOM 2601 O O . SER A 1 329 ? -47.298 34.237 16.268 1.00 57.47 329 SER A O 1
ATOM 2603 N N . LEU A 1 330 ? -48.166 33.741 18.248 1.00 48.97 330 LEU A N 1
ATOM 2604 C CA . LEU A 1 330 ? -47.368 34.786 18.930 1.00 48.97 330 LEU A CA 1
ATOM 2605 C C . LEU A 1 330 ? -46.359 34.267 19.962 1.00 48.97 330 LEU A C 1
ATOM 2607 O O . LEU A 1 330 ? -45.298 34.867 20.113 1.00 48.97 330 LEU A O 1
ATOM 2611 N N . ALA A 1 331 ? -46.609 33.122 20.600 1.00 49.44 331 ALA A N 1
ATOM 2612 C CA . ALA A 1 331 ? -45.650 32.525 21.536 1.00 49.44 331 ALA A CA 1
ATOM 2613 C C . ALA A 1 331 ? -44.526 31.745 20.822 1.00 49.44 331 ALA A C 1
ATOM 2615 O O . ALA A 1 331 ? -43.384 31.740 21.285 1.00 49.44 331 ALA A O 1
ATOM 2616 N N . ASN A 1 332 ? -44.816 31.148 19.660 1.00 49.72 332 ASN A N 1
ATOM 2617 C CA . ASN A 1 332 ? -43.864 30.297 18.941 1.00 49.72 332 ASN A CA 1
ATOM 2618 C C . ASN A 1 332 ? -42.758 31.072 18.216 1.00 49.72 332 ASN A C 1
ATOM 2620 O O . ASN A 1 332 ? -41.636 30.592 18.197 1.00 49.72 332 ASN A O 1
ATOM 2624 N N . ASN A 1 333 ? -43.001 32.293 17.727 1.00 50.34 333 ASN A N 1
ATOM 2625 C CA . ASN A 1 333 ? -41.953 33.103 17.081 1.00 50.34 333 ASN A CA 1
ATOM 2626 C C . ASN A 1 333 ? -40.855 33.547 18.067 1.00 50.34 333 ASN A C 1
ATOM 2628 O O . ASN A 1 333 ? -39.670 33.554 17.737 1.00 50.34 333 ASN A O 1
ATOM 2632 N N . LEU A 1 334 ? -41.231 33.868 19.310 1.00 51.66 334 LEU A N 1
ATOM 2633 C CA . LEU A 1 334 ? -40.272 34.176 20.376 1.00 51.66 334 LEU A CA 1
ATOM 2634 C C . LEU A 1 334 ? -39.495 32.931 20.809 1.00 51.66 334 LEU A C 1
ATOM 2636 O O . LEU A 1 334 ? -38.313 33.038 21.123 1.00 51.66 334 LEU A O 1
ATOM 2640 N N . ASN A 1 335 ? -40.127 31.755 20.787 1.00 52.00 335 ASN A N 1
ATOM 2641 C CA . ASN A 1 335 ? -39.474 30.498 21.138 1.00 52.00 335 ASN A CA 1
ATOM 2642 C C . ASN A 1 335 ? -38.590 29.959 20.003 1.00 52.00 335 ASN A C 1
ATOM 2644 O O . ASN A 1 335 ? -37.480 29.536 20.284 1.00 52.00 335 ASN A O 1
ATOM 2648 N N . GLU A 1 336 ? -38.993 30.047 18.733 1.00 50.41 336 GLU A N 1
ATOM 2649 C CA . GLU A 1 336 ? -38.165 29.688 17.571 1.00 50.41 336 GLU A CA 1
ATOM 2650 C C . GLU A 1 336 ? -36.966 30.618 17.426 1.00 50.41 336 GLU A C 1
ATOM 2652 O O . GLU A 1 336 ? -35.862 30.139 17.194 1.00 50.41 336 GLU A O 1
ATOM 2657 N N . SER A 1 337 ? -37.125 31.926 17.651 1.00 53.50 337 SER A N 1
ATOM 2658 C CA . SER A 1 337 ? -35.984 32.847 17.653 1.00 53.50 337 SER A CA 1
ATOM 2659 C C . SER A 1 337 ? -35.023 32.549 18.808 1.00 53.50 337 SER A C 1
ATOM 2661 O O . SER A 1 337 ? -33.812 32.699 18.654 1.00 53.50 337 SER A O 1
ATOM 2663 N N . ARG A 1 338 ? -35.529 32.084 19.957 1.00 56.53 338 ARG A N 1
ATOM 2664 C CA . ARG A 1 338 ? -34.714 31.686 21.114 1.00 56.53 338 ARG A CA 1
ATOM 2665 C C . ARG A 1 338 ? -34.058 30.317 20.911 1.00 56.53 338 ARG A C 1
ATOM 2667 O O . ARG A 1 338 ? -32.891 30.175 21.245 1.00 56.53 338 ARG A O 1
ATOM 2674 N N . ILE A 1 339 ? -34.748 29.355 20.298 1.00 56.69 339 ILE A N 1
ATOM 2675 C CA . ILE A 1 339 ? -34.238 28.021 19.946 1.00 56.69 339 ILE A CA 1
ATOM 2676 C C . ILE A 1 339 ? -33.225 28.113 18.800 1.00 56.69 339 ILE A C 1
ATOM 2678 O O . ILE A 1 339 ? -32.197 27.458 18.868 1.00 56.69 339 ILE A O 1
ATOM 2682 N N . ALA A 1 340 ? -33.440 28.962 17.793 1.00 58.72 340 ALA A N 1
ATOM 2683 C CA . ALA A 1 340 ? -32.469 29.221 16.728 1.00 58.72 340 ALA A CA 1
ATOM 2684 C C . ALA A 1 340 ? -31.223 29.943 17.263 1.00 58.72 340 ALA A C 1
ATOM 2686 O O . ALA A 1 340 ? -30.106 29.621 16.867 1.00 58.72 340 ALA A O 1
ATOM 2687 N N . SER A 1 341 ? -31.393 30.868 18.214 1.00 58.22 341 SER A N 1
ATOM 2688 C CA . SER A 1 341 ? -30.266 31.513 18.905 1.00 58.22 341 SER A CA 1
ATOM 2689 C C . SER A 1 341 ? -29.504 30.530 19.799 1.00 58.22 341 SER A C 1
ATOM 2691 O O . SER A 1 341 ? -28.278 30.524 19.779 1.00 58.22 341 SER A O 1
ATOM 2693 N N . LEU A 1 342 ? -30.210 29.656 20.527 1.00 57.19 342 LEU A N 1
ATOM 2694 C CA . LEU A 1 342 ? -29.613 28.577 21.320 1.00 57.19 342 LEU A CA 1
ATOM 2695 C C . LEU A 1 342 ? -28.924 27.540 20.425 1.00 57.19 342 LEU A C 1
ATOM 2697 O O . LEU A 1 342 ? -27.818 27.135 20.735 1.00 57.19 342 LEU A O 1
ATOM 2701 N N . SER A 1 343 ? -29.508 27.171 19.285 1.00 64.19 343 SER A N 1
ATOM 2702 C CA . SER A 1 343 ? -28.926 26.233 18.318 1.00 64.19 343 SER A CA 1
ATOM 2703 C C . SER A 1 343 ? -27.694 26.809 17.619 1.00 64.19 343 SER A C 1
ATOM 2705 O O . SER A 1 343 ? -26.744 26.072 17.374 1.00 64.19 343 SER A O 1
ATOM 2707 N N . ASN A 1 344 ? -27.682 28.109 17.304 1.00 63.00 344 ASN A N 1
ATOM 2708 C CA . ASN A 1 344 ? -26.499 28.784 16.763 1.00 63.00 344 ASN A CA 1
ATOM 2709 C C . ASN A 1 344 ? -25.395 28.919 17.818 1.00 63.00 344 ASN A C 1
ATOM 2711 O O . ASN A 1 344 ? -24.228 28.716 17.492 1.00 63.00 344 ASN A O 1
ATOM 2715 N N . PHE A 1 345 ? -25.755 29.194 19.075 1.00 67.50 345 PHE A N 1
ATOM 2716 C CA . PHE A 1 345 ? -24.818 29.199 20.198 1.00 67.50 345 PHE A CA 1
ATOM 2717 C C . PHE A 1 345 ? -24.217 27.805 20.436 1.00 67.50 345 PHE A C 1
ATOM 2719 O O . PHE A 1 345 ? -23.004 27.670 20.530 1.00 67.50 345 PHE A O 1
ATOM 2726 N N . ASP A 1 346 ? -25.041 26.760 20.413 1.00 71.69 346 ASP A N 1
ATOM 2727 C CA . ASP A 1 346 ? -24.643 25.359 20.598 1.00 71.69 346 ASP A CA 1
ATOM 2728 C C . ASP A 1 346 ? -23.816 24.828 19.405 1.00 71.69 346 ASP A C 1
ATOM 2730 O O . ASP A 1 346 ? -22.947 23.968 19.543 1.00 71.69 346 ASP A O 1
ATOM 2734 N N . MET A 1 347 ? -24.040 25.356 18.196 1.00 70.56 347 MET A N 1
ATOM 2735 C CA . MET A 1 347 ? -23.206 25.074 17.020 1.00 70.56 347 MET A CA 1
ATOM 2736 C C . MET A 1 347 ? -21.864 25.818 17.071 1.00 70.56 347 MET A C 1
ATOM 2738 O O . MET A 1 347 ? -20.834 25.223 16.761 1.00 70.56 347 MET A O 1
ATOM 2742 N N . GLN A 1 348 ? -21.847 27.086 17.496 1.00 70.81 348 GLN A N 1
ATOM 2743 C CA . GLN A 1 348 ? -20.609 27.845 17.716 1.00 70.81 348 GLN A CA 1
ATOM 2744 C C . GLN A 1 348 ? -19.777 27.265 18.859 1.00 70.81 348 GLN A C 1
ATOM 2746 O O . GLN A 1 348 ? -18.556 27.198 18.742 1.00 70.81 348 GLN A O 1
ATOM 2751 N N . GLN A 1 349 ? -20.426 26.786 19.919 1.00 74.75 349 GLN A N 1
ATOM 2752 C CA . GLN A 1 349 ? -19.771 26.099 21.021 1.00 74.75 349 GLN A CA 1
ATOM 2753 C C . GLN A 1 349 ? -19.166 24.768 20.556 1.00 74.75 349 GLN A C 1
ATOM 2755 O O . GLN A 1 349 ? -17.987 24.538 20.800 1.00 74.75 349 GLN A O 1
ATOM 2760 N N . ARG A 1 350 ? -19.892 23.954 19.776 1.00 75.69 350 ARG A N 1
ATOM 2761 C CA . ARG A 1 350 ? -19.338 22.726 19.170 1.00 75.69 350 ARG A CA 1
ATOM 2762 C C . ARG A 1 350 ? -18.188 22.987 18.198 1.00 75.69 350 ARG A C 1
ATOM 2764 O O . ARG A 1 350 ? -17.243 22.207 18.146 1.00 75.69 350 ARG A O 1
ATOM 2771 N N . LEU A 1 351 ? -18.241 24.078 17.433 1.00 72.06 351 LEU A N 1
ATOM 2772 C CA . LEU A 1 351 ? -17.133 24.500 16.570 1.00 72.06 351 LEU A CA 1
ATOM 2773 C C . LEU A 1 351 ? -15.912 24.929 17.389 1.00 72.06 351 LEU A C 1
ATOM 2775 O O . LEU A 1 351 ? -14.797 24.551 17.039 1.00 72.06 351 LEU A O 1
ATOM 2779 N N . ALA A 1 352 ? -16.113 25.663 18.485 1.00 75.12 352 ALA A N 1
ATOM 2780 C CA . ALA A 1 352 ? -15.042 26.038 19.400 1.00 75.12 352 ALA A CA 1
ATOM 2781 C C . ALA A 1 352 ? -14.447 24.808 20.106 1.00 75.12 352 ALA A C 1
ATOM 2783 O O . ALA A 1 352 ? -13.231 24.680 20.164 1.00 75.12 352 ALA A O 1
ATOM 2784 N N . GLU A 1 353 ? -15.277 23.866 20.558 1.00 77.69 353 GLU A N 1
ATOM 2785 C CA . GLU A 1 353 ? -14.854 22.595 21.163 1.00 77.69 353 GLU A CA 1
ATOM 2786 C C . GLU A 1 353 ? -14.104 21.699 20.167 1.00 77.69 353 GLU A C 1
ATOM 2788 O O . GLU A 1 353 ? -13.087 21.097 20.500 1.00 77.69 353 GLU A O 1
ATOM 2793 N N . HIS A 1 354 ? -14.544 21.642 18.909 1.00 78.88 354 HIS A N 1
ATOM 2794 C CA . HIS A 1 354 ? -13.825 20.913 17.866 1.00 78.88 354 HIS A CA 1
ATOM 2795 C C . HIS A 1 354 ? -12.487 21.585 17.523 1.00 78.88 354 HIS A C 1
ATOM 2797 O O . HIS A 1 354 ? -11.493 20.903 17.276 1.00 78.88 354 HIS A O 1
ATOM 2803 N N . GLN A 1 355 ? -12.432 22.920 17.525 1.00 76.56 355 GLN A N 1
ATOM 2804 C CA . GLN A 1 355 ? -11.185 23.663 17.340 1.00 76.56 355 GLN A CA 1
ATOM 2805 C C . GLN A 1 355 ? -10.221 23.447 18.511 1.00 76.56 355 GLN A C 1
ATOM 2807 O O . GLN A 1 355 ? -9.044 23.208 18.259 1.00 76.56 355 GLN A O 1
ATOM 2812 N N . THR A 1 356 ? -10.692 23.459 19.762 1.00 82.19 356 THR A N 1
ATOM 2813 C CA . THR A 1 356 ? -9.849 23.189 20.940 1.00 82.19 356 THR A CA 1
ATOM 2814 C C . THR A 1 356 ? -9.392 21.735 21.004 1.00 82.19 356 THR A C 1
ATOM 2816 O O . THR A 1 356 ? -8.248 21.464 21.358 1.00 82.19 356 THR A O 1
ATOM 2819 N N . MET A 1 357 ? -10.241 20.787 20.604 1.00 81.44 357 MET A N 1
ATOM 2820 C CA . MET A 1 357 ? -9.848 19.386 20.473 1.00 81.44 357 MET A CA 1
ATOM 2821 C C . MET A 1 357 ? -8.791 19.218 19.377 1.00 81.44 357 MET A C 1
ATOM 2823 O O . MET A 1 357 ? -7.782 18.553 19.597 1.00 81.44 357 MET A O 1
ATOM 2827 N N . HIS A 1 358 ? -8.967 19.853 18.213 1.00 80.12 358 HIS A N 1
ATOM 2828 C CA . HIS A 1 358 ? -7.987 19.761 17.135 1.00 80.12 358 HIS A CA 1
ATOM 2829 C C . HIS A 1 358 ? -6.643 20.387 17.534 1.00 80.12 358 HIS A C 1
ATOM 2831 O O . HIS A 1 358 ? -5.600 19.763 17.330 1.00 80.12 358 HIS A O 1
ATOM 2837 N N . THR A 1 359 ? -6.638 21.555 18.183 1.00 84.50 359 THR A N 1
ATOM 2838 C CA . THR A 1 359 ? -5.393 22.158 18.684 1.00 84.50 359 THR A CA 1
ATOM 2839 C C . THR A 1 359 ? -4.728 21.295 19.756 1.00 84.50 359 THR A C 1
ATOM 2841 O O . THR A 1 359 ? -3.509 21.139 19.720 1.00 84.50 359 THR A O 1
ATOM 2844 N N . ALA A 1 360 ? -5.498 20.652 20.639 1.00 87.56 360 ALA A N 1
ATOM 2845 C CA . ALA A 1 360 ? -4.968 19.701 21.616 1.00 87.56 360 ALA A CA 1
ATOM 2846 C C . ALA A 1 360 ? -4.354 18.453 20.951 1.00 87.56 360 ALA A C 1
ATOM 2848 O O . ALA A 1 360 ? -3.277 18.018 21.351 1.00 87.56 360 ALA A O 1
ATOM 2849 N N . THR A 1 361 ? -4.981 17.904 19.902 1.00 83.88 361 THR A N 1
ATOM 2850 C CA . THR A 1 361 ? -4.414 16.763 19.154 1.00 83.88 361 THR A CA 1
ATOM 2851 C C . THR A 1 361 ? -3.116 17.125 18.437 1.00 83.88 361 THR A C 1
ATOM 2853 O O . THR A 1 361 ? -2.168 16.344 18.464 1.00 83.88 361 THR A O 1
ATOM 2856 N N . VAL A 1 362 ? -3.038 18.322 17.846 1.00 84.88 362 VAL A N 1
ATOM 2857 C CA . VAL A 1 362 ? -1.817 18.809 17.189 1.00 84.88 362 VAL A CA 1
ATOM 2858 C C . VAL A 1 362 ? -0.701 19.009 18.214 1.00 84.88 362 VAL A C 1
ATOM 2860 O O . VAL A 1 362 ? 0.424 18.588 17.959 1.00 84.88 362 VAL A O 1
ATOM 2863 N N . ALA A 1 363 ? -1.007 19.571 19.387 1.00 88.00 363 ALA A N 1
ATOM 2864 C CA . ALA A 1 363 ? -0.036 19.719 20.469 1.00 88.00 363 ALA A CA 1
ATOM 2865 C C . ALA A 1 363 ? 0.484 18.359 20.971 1.00 88.00 363 ALA A C 1
ATOM 2867 O O . ALA A 1 363 ? 1.689 18.189 21.136 1.00 88.00 363 ALA A O 1
ATOM 2868 N N . ALA A 1 364 ? -0.396 17.364 21.130 1.00 89.69 364 ALA A N 1
ATOM 2869 C CA . ALA A 1 364 ? 0.002 16.011 21.520 1.00 89.69 364 ALA A CA 1
ATOM 2870 C C . ALA A 1 364 ? 0.889 15.330 20.460 1.00 89.69 364 ALA A C 1
ATOM 2872 O O . ALA A 1 364 ? 1.874 14.679 20.804 1.00 89.69 364 ALA A O 1
ATOM 2873 N N . MET A 1 365 ? 0.589 15.503 19.166 1.00 84.19 365 MET A N 1
ATOM 2874 C CA . MET A 1 365 ? 1.445 14.984 18.089 1.00 84.19 365 MET A CA 1
ATOM 2875 C C . MET A 1 365 ? 2.811 15.680 18.060 1.00 84.19 365 MET A C 1
ATOM 2877 O O . MET A 1 365 ? 3.824 15.017 17.858 1.00 84.19 365 MET A O 1
ATOM 2881 N N . GLN A 1 366 ? 2.861 16.992 18.301 1.00 87.12 366 GLN A N 1
ATOM 2882 C CA . GLN A 1 366 ? 4.120 17.736 18.410 1.00 87.12 366 GLN A CA 1
ATOM 2883 C C . GLN A 1 366 ? 4.967 17.260 19.597 1.00 87.12 366 GLN A C 1
ATOM 2885 O O . GLN A 1 366 ? 6.180 17.121 19.462 1.00 87.12 366 GLN A O 1
ATOM 2890 N N . GLU A 1 367 ? 4.340 16.946 20.733 1.00 92.38 367 GLU A N 1
ATOM 2891 C CA . GLU A 1 367 ? 5.030 16.365 21.887 1.00 92.38 367 GLU A CA 1
ATOM 2892 C C . GLU A 1 367 ? 5.601 14.976 21.565 1.00 92.38 367 GLU A C 1
ATOM 2894 O O . GLU A 1 367 ? 6.763 14.704 21.862 1.00 92.38 367 GLU A O 1
ATOM 2899 N N . GLN A 1 368 ? 4.833 14.118 20.886 1.00 89.56 368 GLN A N 1
ATOM 2900 C CA . GLN A 1 368 ? 5.330 12.814 20.432 1.00 89.56 368 GLN A CA 1
ATOM 2901 C C . GLN A 1 368 ? 6.499 12.946 19.449 1.00 89.56 368 GLN A C 1
ATOM 2903 O O . GLN A 1 368 ? 7.463 12.188 19.543 1.00 89.56 368 GLN A O 1
ATOM 2908 N N . MET A 1 369 ? 6.452 13.915 18.532 1.00 82.69 369 MET A N 1
ATOM 2909 C CA . MET A 1 369 ? 7.569 14.190 17.624 1.00 82.69 369 MET A CA 1
ATOM 2910 C C . MET A 1 369 ? 8.824 14.631 18.385 1.00 82.69 369 MET A C 1
ATOM 2912 O O . MET A 1 369 ? 9.897 14.096 18.126 1.00 82.69 369 MET A O 1
ATOM 2916 N N . ALA A 1 370 ? 8.691 15.520 19.373 1.00 87.88 370 ALA A N 1
ATOM 2917 C CA . ALA A 1 370 ? 9.815 15.953 20.206 1.00 87.88 370 ALA A CA 1
ATOM 2918 C C . ALA A 1 370 ? 10.406 14.799 21.044 1.00 87.88 370 ALA A C 1
ATOM 2920 O O . ALA A 1 370 ? 11.624 14.691 21.215 1.00 87.88 370 ALA A O 1
ATOM 2921 N N . GLN A 1 371 ? 9.557 13.892 21.539 1.00 90.81 371 GLN A N 1
ATOM 2922 C CA . GLN A 1 371 ? 10.005 12.680 22.231 1.00 90.81 371 GLN A CA 1
ATOM 2923 C C . GLN A 1 371 ? 10.794 11.756 21.293 1.00 90.81 371 GLN A C 1
ATOM 2925 O O . GLN A 1 371 ? 11.857 11.265 21.672 1.00 90.81 371 GLN A O 1
ATOM 2930 N N . LEU A 1 372 ? 10.318 11.550 20.061 1.00 85.31 372 LEU A N 1
ATOM 2931 C CA . LEU A 1 372 ? 11.024 10.749 19.058 1.00 85.31 372 LEU A CA 1
ATOM 2932 C C . LEU A 1 372 ? 12.361 11.380 18.653 1.00 85.31 372 LEU A C 1
ATOM 2934 O O . LEU A 1 372 ? 13.352 10.663 18.560 1.00 85.31 372 LEU A O 1
ATOM 2938 N N . GLU A 1 373 ? 12.422 12.702 18.485 1.00 91.50 373 GLU A N 1
ATOM 2939 C CA . GLU A 1 373 ? 13.681 13.421 18.237 1.00 91.50 373 GLU A CA 1
ATOM 2940 C C . GLU A 1 373 ? 14.689 13.210 19.371 1.00 91.50 373 GLU A C 1
ATOM 2942 O O . GLU A 1 373 ? 15.863 12.948 19.116 1.00 91.50 373 GLU A O 1
ATOM 2947 N N . THR A 1 374 ? 14.228 13.245 20.623 1.00 91.88 374 THR A N 1
ATOM 2948 C CA . THR A 1 374 ? 15.086 13.000 21.791 1.00 91.88 374 THR A CA 1
ATOM 2949 C C . THR A 1 374 ? 15.615 11.563 21.805 1.00 91.88 374 THR A C 1
ATOM 2951 O O . THR A 1 374 ? 16.787 11.337 22.098 1.00 91.88 374 THR A O 1
ATOM 2954 N N . ILE A 1 375 ? 14.778 10.580 21.458 1.00 88.69 375 ILE A N 1
ATOM 2955 C CA . ILE A 1 375 ? 15.191 9.170 21.368 1.00 88.69 375 ILE A CA 1
ATOM 2956 C C . ILE A 1 375 ? 16.228 8.980 20.259 1.00 88.69 375 ILE A C 1
ATOM 2958 O O . ILE A 1 375 ? 17.211 8.276 20.474 1.00 88.69 375 ILE A O 1
ATOM 2962 N N . ILE A 1 376 ? 16.037 9.611 19.098 1.00 84.69 376 ILE A N 1
ATOM 2963 C CA . ILE A 1 376 ? 16.994 9.543 17.985 1.00 84.69 376 ILE A CA 1
ATOM 2964 C C . ILE A 1 376 ? 18.338 10.149 18.408 1.00 84.69 376 ILE A C 1
ATOM 2966 O O . ILE A 1 376 ? 19.370 9.514 18.221 1.00 84.69 376 ILE A O 1
ATOM 2970 N N . GLN A 1 377 ? 18.334 11.309 19.073 1.00 90.19 377 GLN A N 1
ATOM 2971 C CA . GLN A 1 377 ? 19.561 11.922 19.598 1.00 90.19 377 GLN A CA 1
ATOM 2972 C C . GLN A 1 377 ? 20.271 11.023 20.620 1.00 90.19 377 GLN A C 1
ATOM 2974 O O . GLN A 1 377 ? 21.483 10.838 20.543 1.00 90.19 377 GLN A O 1
ATOM 2979 N N . GLN A 1 378 ? 19.525 10.401 21.538 1.00 88.44 378 GLN A N 1
ATOM 2980 C CA . GLN A 1 378 ? 20.090 9.444 22.496 1.00 88.44 378 GLN A CA 1
ATOM 2981 C C . GLN A 1 378 ? 20.666 8.202 21.800 1.00 88.44 378 GLN A C 1
ATOM 2983 O O . GLN A 1 378 ? 21.707 7.687 22.209 1.00 88.44 378 GLN A O 1
ATOM 2988 N N . GLN A 1 379 ? 20.009 7.708 20.747 1.00 76.69 379 GLN A N 1
ATOM 2989 C CA . GLN A 1 379 ? 20.512 6.594 19.944 1.00 76.69 379 GLN A CA 1
ATOM 2990 C C . GLN A 1 379 ? 21.798 6.973 19.198 1.00 76.69 379 GLN A C 1
ATOM 2992 O O . GLN A 1 379 ? 22.737 6.177 19.194 1.00 76.69 379 GLN A O 1
ATOM 2997 N N . ASP A 1 380 ? 21.887 8.186 18.652 1.00 73.75 380 ASP A N 1
ATOM 2998 C CA . ASP A 1 380 ? 23.094 8.698 17.992 1.00 73.75 380 ASP A CA 1
ATOM 2999 C C . ASP A 1 380 ? 24.266 8.860 18.971 1.00 73.75 380 ASP A C 1
ATOM 3001 O O . ASP A 1 380 ? 25.395 8.475 18.656 1.00 73.75 380 ASP A O 1
ATOM 3005 N N . GLU A 1 381 ? 24.019 9.351 20.188 1.00 82.00 381 GLU A N 1
ATOM 3006 C CA . GLU A 1 381 ? 25.042 9.440 21.240 1.00 82.00 381 GLU A CA 1
ATOM 3007 C C . GLU A 1 381 ? 25.547 8.054 21.671 1.00 82.00 381 GLU A C 1
ATOM 3009 O O . GLU A 1 381 ? 26.754 7.853 21.838 1.00 82.00 381 GLU A O 1
ATOM 3014 N N . LEU A 1 382 ? 24.653 7.066 21.796 1.00 79.69 382 LEU A N 1
ATOM 3015 C CA . LEU A 1 382 ? 25.020 5.681 22.112 1.00 79.69 382 LEU A CA 1
ATOM 3016 C C . LEU A 1 382 ? 25.792 5.002 20.974 1.00 79.69 382 LEU A C 1
ATOM 3018 O O . LEU A 1 382 ? 26.688 4.195 21.238 1.00 79.69 382 LEU A O 1
ATOM 3022 N N . LEU A 1 383 ? 25.470 5.311 19.716 1.00 75.38 383 LEU A N 1
ATOM 3023 C CA . LEU A 1 383 ? 26.235 4.844 18.560 1.00 75.38 383 LEU A CA 1
ATOM 3024 C C . LEU A 1 383 ? 27.643 5.445 18.568 1.00 75.38 383 LEU A C 1
ATOM 3026 O O . LEU A 1 383 ? 28.615 4.705 18.426 1.00 75.38 383 LEU A O 1
ATOM 3030 N N . GLN A 1 384 ? 27.774 6.747 18.831 1.00 76.50 384 GLN A N 1
ATOM 3031 C CA . GLN A 1 384 ? 29.076 7.407 18.952 1.00 76.50 384 GLN A CA 1
ATOM 3032 C C . GLN A 1 384 ? 29.901 6.846 20.121 1.00 76.50 384 GLN A C 1
ATOM 3034 O O . GLN A 1 384 ? 31.092 6.580 19.955 1.00 76.50 384 GLN A O 1
ATOM 3039 N N . GLN A 1 385 ? 29.279 6.581 21.277 1.00 71.62 385 GLN A N 1
ATOM 3040 C CA . GLN A 1 385 ? 29.954 5.952 22.419 1.00 71.62 385 GLN A CA 1
ATOM 3041 C C . GLN A 1 385 ? 30.393 4.511 22.137 1.00 71.62 385 GLN A C 1
ATOM 3043 O O . GLN A 1 385 ? 31.494 4.135 22.534 1.00 71.62 385 GLN A O 1
ATOM 3048 N N . ASN A 1 386 ? 29.579 3.705 21.448 1.00 59.81 386 ASN A N 1
ATOM 3049 C CA . ASN A 1 386 ? 29.950 2.333 21.084 1.00 59.81 386 ASN A CA 1
ATOM 3050 C C . ASN A 1 386 ? 31.079 2.292 20.048 1.00 59.81 386 ASN A C 1
ATOM 3052 O O . ASN A 1 386 ? 31.957 1.435 20.141 1.00 59.81 386 ASN A O 1
ATOM 3056 N N . VAL A 1 387 ? 31.095 3.236 19.101 1.00 59.50 387 VAL A N 1
ATOM 3057 C CA . VAL A 1 387 ? 32.215 3.404 18.164 1.00 59.50 387 VAL A CA 1
ATOM 3058 C C . VAL A 1 387 ? 33.496 3.758 18.932 1.00 59.50 387 VAL A C 1
ATOM 3060 O O . VAL A 1 387 ? 34.524 3.133 18.695 1.00 59.50 387 VAL A O 1
ATOM 3063 N N . PHE A 1 388 ? 33.422 4.650 19.928 1.00 55.47 388 PHE A N 1
ATOM 3064 C CA . PHE A 1 388 ? 34.573 5.034 20.760 1.00 55.47 388 PHE A CA 1
ATOM 3065 C C . PHE A 1 388 ? 35.046 3.935 21.735 1.00 55.47 388 PHE A C 1
ATOM 3067 O O . PHE A 1 388 ? 36.243 3.792 21.976 1.00 55.47 388 PHE A O 1
ATOM 3074 N N . GLN A 1 389 ? 34.140 3.136 22.313 1.00 48.12 389 GLN A N 1
ATOM 3075 C CA . GLN A 1 389 ? 34.498 2.042 23.234 1.00 48.12 389 GLN A CA 1
ATOM 3076 C C . GLN A 1 389 ? 35.048 0.807 22.501 1.00 48.12 389 GLN A C 1
ATOM 3078 O O . GLN A 1 389 ? 35.863 0.069 23.062 1.00 48.12 389 GLN A O 1
ATOM 3083 N N . SER A 1 390 ? 34.668 0.599 21.235 1.00 44.88 390 SER A N 1
ATOM 3084 C CA . SER A 1 390 ? 35.191 -0.491 20.402 1.00 44.88 390 SER A CA 1
ATOM 3085 C C . SER A 1 390 ? 36.647 -0.282 19.961 1.00 44.88 390 SER A C 1
ATOM 3087 O O . SER A 1 390 ? 37.279 -1.248 19.535 1.00 44.88 390 SER A O 1
ATOM 3089 N N . GLU A 1 391 ? 37.209 0.924 20.093 1.00 43.91 391 GLU A N 1
ATOM 3090 C CA . GLU A 1 391 ? 38.637 1.186 19.849 1.00 43.91 391 GLU A CA 1
ATOM 3091 C C . GLU A 1 391 ? 39.541 0.687 20.997 1.00 43.91 391 GLU A C 1
ATOM 3093 O O . GLU A 1 391 ? 40.749 0.537 20.815 1.00 43.91 391 GLU A O 1
ATOM 3098 N N . ALA A 1 392 ? 38.977 0.373 22.173 1.00 46.16 392 ALA A N 1
ATOM 3099 C CA . ALA A 1 392 ? 39.742 0.008 23.370 1.00 46.16 392 ALA A CA 1
ATOM 3100 C C . ALA A 1 392 ? 39.892 -1.508 23.620 1.00 46.16 392 ALA A C 1
ATOM 3102 O O . ALA A 1 392 ? 40.674 -1.904 24.486 1.00 46.16 392 ALA A O 1
ATOM 3103 N N . SER A 1 393 ? 39.197 -2.380 22.878 1.00 42.62 393 SER A N 1
ATOM 3104 C CA . SER A 1 393 ? 39.398 -3.837 22.979 1.00 42.62 393 SER A CA 1
ATOM 3105 C C . SER A 1 393 ? 39.572 -4.466 21.599 1.00 42.62 393 SER A C 1
ATOM 3107 O O . SER A 1 393 ? 38.695 -4.399 20.744 1.00 42.62 393 SER A O 1
ATOM 3109 N N . GLY A 1 394 ? 40.760 -5.027 21.370 1.00 47.62 394 GLY A N 1
ATOM 3110 C CA . GLY A 1 394 ? 41.243 -5.422 20.051 1.00 47.62 394 GLY A CA 1
ATOM 3111 C C . GLY A 1 394 ? 40.358 -6.451 19.343 1.00 47.62 394 GLY A C 1
ATOM 3112 O O . GLY A 1 394 ? 40.320 -7.621 19.719 1.00 47.62 394 GLY A O 1
ATOM 3113 N N . GLY A 1 395 ? 39.719 -6.004 18.261 1.00 42.88 395 GLY A N 1
ATOM 3114 C CA . GLY A 1 395 ? 38.922 -6.806 17.331 1.00 42.88 395 GLY A CA 1
ATOM 3115 C C . GLY A 1 395 ? 39.167 -6.384 15.878 1.00 42.88 395 GLY A C 1
ATOM 3116 O O . GLY A 1 395 ? 38.244 -6.001 15.165 1.00 42.88 395 GLY A O 1
ATOM 3117 N N . ASP A 1 396 ? 40.427 -6.436 15.441 1.00 49.09 396 ASP A N 1
ATOM 3118 C CA . ASP A 1 396 ? 40.955 -5.742 14.250 1.00 49.09 396 ASP A CA 1
ATOM 3119 C C . ASP A 1 396 ? 40.530 -6.330 12.877 1.00 49.09 396 ASP A C 1
ATOM 3121 O O . ASP A 1 396 ? 40.808 -5.767 11.824 1.00 49.09 396 ASP A O 1
ATOM 3125 N N . ALA A 1 397 ? 39.811 -7.458 12.836 1.00 49.34 397 ALA A N 1
ATOM 3126 C CA . ALA A 1 397 ? 39.421 -8.097 11.568 1.00 49.34 397 ALA A CA 1
ATOM 3127 C C . ALA A 1 397 ? 38.004 -7.731 11.084 1.00 49.34 397 ALA A C 1
ATOM 3129 O O . ALA A 1 397 ? 37.742 -7.709 9.881 1.00 49.34 397 ALA A O 1
ATOM 3130 N N . VAL A 1 398 ? 37.081 -7.445 12.007 1.00 51.84 398 VAL A N 1
ATOM 3131 C CA . VAL A 1 398 ? 35.668 -7.179 11.676 1.00 51.84 398 VAL A CA 1
ATOM 3132 C C . VAL A 1 398 ? 35.435 -5.688 11.439 1.00 51.84 398 VAL A C 1
ATOM 3134 O O . VAL A 1 398 ? 34.687 -5.329 10.532 1.00 51.84 398 VAL A O 1
ATOM 3137 N N . LEU A 1 399 ? 36.138 -4.819 12.172 1.00 49.53 399 LEU A N 1
ATOM 3138 C CA . LEU A 1 399 ? 36.015 -3.368 12.034 1.00 49.53 399 LEU A CA 1
ATOM 3139 C C . LEU A 1 399 ? 36.615 -2.859 10.715 1.00 49.53 399 LEU A C 1
ATOM 3141 O O . LEU A 1 399 ? 36.000 -2.034 10.055 1.00 49.53 399 LEU A O 1
ATOM 3145 N N . LEU A 1 400 ? 37.750 -3.405 10.259 1.00 54.16 400 LEU A N 1
ATOM 3146 C CA . LEU A 1 400 ? 38.341 -3.029 8.967 1.00 54.16 400 LEU A CA 1
ATOM 3147 C C . LEU A 1 400 ? 37.474 -3.486 7.780 1.00 54.16 400 LEU A C 1
ATOM 3149 O O . LEU A 1 400 ? 37.441 -2.827 6.741 1.00 54.16 400 LEU A O 1
ATOM 3153 N N . ALA A 1 401 ? 36.752 -4.601 7.934 1.00 50.78 401 ALA A N 1
ATOM 3154 C CA . ALA A 1 401 ? 35.794 -5.093 6.949 1.00 50.78 401 ALA A CA 1
ATOM 3155 C C . ALA A 1 401 ? 34.497 -4.269 6.960 1.00 50.78 401 ALA A C 1
ATOM 3157 O O . ALA A 1 401 ? 34.013 -3.903 5.895 1.00 50.78 401 ALA A O 1
ATOM 3158 N N . ALA A 1 402 ? 33.978 -3.913 8.138 1.00 50.28 402 ALA A N 1
ATOM 3159 C CA . ALA A 1 402 ? 32.807 -3.052 8.277 1.00 50.28 402 ALA A CA 1
ATOM 3160 C C . ALA A 1 402 ? 33.092 -1.622 7.793 1.00 50.28 402 ALA A C 1
ATOM 3162 O O . ALA A 1 402 ? 32.334 -1.117 6.978 1.00 50.28 402 ALA A O 1
ATOM 3163 N N . ALA A 1 403 ? 34.226 -1.027 8.178 1.00 50.31 403 ALA A N 1
ATOM 3164 C CA . ALA A 1 403 ? 34.661 0.296 7.732 1.00 50.31 403 ALA A CA 1
ATOM 3165 C C . ALA A 1 403 ? 34.998 0.329 6.234 1.00 50.31 403 ALA A C 1
ATOM 3167 O O . ALA A 1 403 ? 34.716 1.321 5.571 1.00 50.31 403 ALA A O 1
ATOM 3168 N N . ARG A 1 404 ? 35.544 -0.754 5.651 1.00 48.25 404 ARG A N 1
ATOM 3169 C CA . ARG A 1 404 ? 35.652 -0.874 4.185 1.00 48.25 404 ARG A CA 1
ATOM 3170 C C . ARG A 1 404 ? 34.292 -1.021 3.522 1.00 48.25 404 ARG A C 1
ATOM 3172 O O . ARG A 1 404 ? 34.123 -0.502 2.435 1.00 48.25 404 ARG A O 1
ATOM 3179 N N . MET A 1 405 ? 33.332 -1.712 4.126 1.00 51.06 405 MET A N 1
ATOM 3180 C CA . MET A 1 405 ? 32.008 -1.882 3.529 1.00 51.06 405 MET A CA 1
ATOM 3181 C C . MET A 1 405 ? 31.155 -0.616 3.631 1.00 51.06 405 MET A C 1
ATOM 3183 O O . MET A 1 405 ? 30.464 -0.311 2.666 1.00 51.06 405 MET A O 1
ATOM 3187 N N . THR A 1 406 ? 31.229 0.144 4.723 1.00 52.88 406 THR A N 1
ATOM 3188 C CA . THR A 1 406 ? 30.539 1.435 4.853 1.00 52.88 406 THR A CA 1
ATOM 3189 C C . THR A 1 406 ? 31.242 2.511 4.038 1.00 52.88 406 THR A C 1
ATOM 3191 O O . THR A 1 406 ? 30.574 3.150 3.245 1.00 52.88 406 THR A O 1
ATOM 3194 N N . ASN A 1 407 ? 32.577 2.627 4.077 1.00 51.81 407 ASN A N 1
ATOM 3195 C CA . ASN A 1 407 ? 33.272 3.614 3.240 1.00 51.81 407 ASN A CA 1
ATOM 3196 C C . ASN A 1 407 ? 33.218 3.284 1.748 1.00 51.81 407 ASN A C 1
ATOM 3198 O O . ASN A 1 407 ? 33.245 4.209 0.960 1.00 51.81 407 ASN A O 1
ATOM 3202 N N . VAL A 1 408 ? 33.151 2.018 1.319 1.00 49.97 408 VAL A N 1
ATOM 3203 C CA . VAL A 1 408 ? 33.005 1.697 -0.117 1.00 49.97 408 VAL A CA 1
ATOM 3204 C C . VAL A 1 408 ? 31.559 1.864 -0.576 1.00 49.97 408 VAL A C 1
ATOM 3206 O O . VAL A 1 408 ? 31.351 2.310 -1.696 1.00 49.97 408 VAL A O 1
ATOM 3209 N N . SER A 1 409 ? 30.568 1.563 0.271 1.00 52.19 409 SER A N 1
ATOM 3210 C CA . SER A 1 409 ? 29.158 1.805 -0.071 1.00 52.19 409 SER A CA 1
ATOM 3211 C C . SER A 1 409 ? 28.837 3.300 -0.055 1.00 52.19 409 SER A C 1
ATOM 3213 O O . SER A 1 409 ? 28.214 3.779 -0.989 1.00 52.19 409 SER A O 1
ATOM 3215 N N . ASP A 1 410 ? 29.333 4.051 0.931 1.00 44.25 410 ASP A N 1
ATOM 3216 C CA . ASP A 1 410 ? 29.181 5.507 0.985 1.00 44.25 410 ASP A CA 1
ATOM 3217 C C . ASP A 1 410 ? 30.062 6.209 -0.057 1.00 44.25 410 ASP A C 1
ATOM 3219 O O . ASP A 1 410 ? 29.595 7.157 -0.664 1.00 44.25 410 ASP A O 1
ATOM 3223 N N . SER A 1 411 ? 31.281 5.740 -0.363 1.00 55.22 411 SER A N 1
ATOM 3224 C CA . SER A 1 411 ? 32.092 6.299 -1.467 1.00 55.22 411 SER A CA 1
ATOM 3225 C C . SER A 1 411 ? 31.436 6.053 -2.821 1.00 55.22 411 SER A C 1
ATOM 3227 O O . SER A 1 411 ? 31.404 6.960 -3.638 1.00 55.22 411 SER A O 1
ATOM 3229 N N . TYR A 1 412 ? 30.869 4.865 -3.052 1.00 57.75 412 TYR A N 1
ATOM 3230 C CA . TYR A 1 412 ? 30.166 4.557 -4.297 1.00 57.75 412 TYR A CA 1
ATOM 3231 C C . TYR A 1 412 ? 28.855 5.346 -4.428 1.00 57.75 412 TYR A C 1
ATOM 3233 O O . TYR A 1 412 ? 28.577 5.894 -5.486 1.00 57.75 412 TYR A O 1
ATOM 3241 N N . LEU A 1 413 ? 28.073 5.469 -3.349 1.00 65.75 413 LEU A N 1
ATOM 3242 C CA . LEU A 1 413 ? 26.844 6.269 -3.351 1.00 65.75 413 LEU A CA 1
ATOM 3243 C C . LEU A 1 413 ? 27.126 7.776 -3.440 1.00 65.75 413 LEU A C 1
ATOM 3245 O O . LEU A 1 413 ? 26.338 8.505 -4.037 1.00 65.75 413 LEU A O 1
ATOM 3249 N N . VAL A 1 414 ? 28.239 8.256 -2.876 1.00 68.00 414 VAL A N 1
ATOM 3250 C CA . VAL A 1 414 ? 28.692 9.649 -3.017 1.00 68.00 414 VAL A CA 1
ATOM 3251 C C . VAL A 1 414 ? 29.178 9.919 -4.440 1.00 68.00 414 VAL A C 1
ATOM 3253 O O . VAL A 1 414 ? 28.788 10.935 -5.008 1.00 68.00 414 VAL A O 1
ATOM 3256 N N . GLU A 1 415 ? 29.950 9.010 -5.040 1.00 70.88 415 GLU A N 1
ATOM 3257 C CA . GLU A 1 415 ? 30.372 9.101 -6.444 1.00 70.88 415 GLU A CA 1
ATOM 3258 C C . GLU A 1 415 ? 29.162 9.076 -7.389 1.00 70.88 415 GLU A C 1
ATOM 3260 O O . GLU A 1 415 ? 29.033 9.953 -8.239 1.00 70.88 415 GLU A O 1
ATOM 3265 N N . GLU A 1 416 ? 28.209 8.161 -7.190 1.00 70.56 416 GLU A N 1
ATOM 3266 C CA . GLU A 1 416 ? 26.972 8.094 -7.979 1.00 70.56 416 GLU A CA 1
ATOM 3267 C C . GLU A 1 416 ? 26.115 9.362 -7.803 1.00 70.56 416 GLU A C 1
ATOM 3269 O O . GLU A 1 416 ? 25.569 9.903 -8.766 1.00 70.56 416 GLU A O 1
ATOM 3274 N N . HIS A 1 417 ? 26.031 9.900 -6.584 1.00 70.06 417 HIS A N 1
ATOM 3275 C CA . HIS A 1 417 ? 25.338 11.159 -6.319 1.00 70.06 417 HIS A CA 1
ATOM 3276 C C . HIS A 1 417 ? 26.030 12.360 -6.991 1.00 70.06 417 HIS A C 1
ATOM 3278 O O . HIS A 1 417 ? 25.351 13.225 -7.554 1.00 70.06 417 HIS A O 1
ATOM 3284 N N . GLU A 1 418 ? 27.364 12.425 -6.980 1.00 74.94 418 GLU A N 1
ATOM 3285 C CA . GLU A 1 418 ? 28.129 13.451 -7.697 1.00 74.94 418 GLU A CA 1
ATOM 3286 C C . GLU A 1 418 ? 27.976 13.322 -9.221 1.00 74.94 418 GLU A C 1
ATOM 3288 O O . GLU A 1 418 ? 27.741 14.326 -9.898 1.00 74.94 418 GLU A O 1
ATOM 3293 N N . GLU A 1 419 ? 27.997 12.104 -9.765 1.00 82.81 419 GLU A N 1
ATOM 3294 C CA . GLU A 1 419 ? 27.753 11.841 -11.187 1.00 82.81 419 GLU A CA 1
ATOM 3295 C C . GLU A 1 419 ? 26.339 12.247 -11.617 1.00 82.81 419 GLU A C 1
ATOM 3297 O O . GLU A 1 419 ? 26.154 12.829 -12.691 1.00 82.81 419 GLU A O 1
ATOM 3302 N N . LEU A 1 420 ? 25.333 12.011 -10.772 1.00 85.62 420 LEU A N 1
ATOM 3303 C CA . LEU A 1 420 ? 23.959 12.447 -11.019 1.00 85.62 420 LEU A CA 1
ATOM 3304 C C . LEU A 1 420 ? 23.822 13.973 -10.986 1.00 85.62 420 LEU A C 1
ATOM 3306 O O . LEU A 1 420 ? 23.102 14.547 -11.811 1.00 85.62 420 LEU A O 1
ATOM 3310 N N . LEU A 1 421 ? 24.525 14.654 -10.079 1.00 78.38 421 LEU A N 1
ATOM 3311 C CA . LEU A 1 421 ? 24.582 16.116 -10.059 1.00 78.38 421 LEU A CA 1
ATOM 3312 C C . LEU A 1 421 ? 25.284 16.671 -11.305 1.00 78.38 421 LEU A C 1
ATOM 3314 O O . LEU A 1 421 ? 24.841 17.678 -11.866 1.00 78.38 421 LEU A O 1
ATOM 3318 N N . ASP A 1 422 ? 26.330 16.007 -11.784 1.00 84.25 422 ASP A N 1
ATOM 3319 C CA . ASP A 1 422 ? 27.019 16.353 -13.027 1.00 84.25 422 ASP A CA 1
ATOM 3320 C C . ASP A 1 422 ? 26.146 16.133 -14.257 1.00 84.25 422 ASP A C 1
ATOM 3322 O O . ASP A 1 422 ? 26.057 17.016 -15.115 1.00 84.25 422 ASP A O 1
ATOM 3326 N N . ALA A 1 423 ? 25.451 14.999 -14.329 1.00 87.69 423 ALA A N 1
ATOM 3327 C CA . ALA A 1 423 ? 24.486 14.715 -15.381 1.00 87.69 423 ALA A CA 1
ATOM 3328 C C . ALA A 1 423 ? 23.372 15.768 -15.390 1.00 87.69 423 ALA A C 1
ATOM 3330 O O . ALA A 1 423 ? 23.066 16.338 -16.438 1.00 87.69 423 ALA A O 1
ATOM 3331 N N . LYS A 1 424 ? 22.828 16.116 -14.218 1.00 86.25 424 LYS A N 1
ATOM 3332 C CA . LYS A 1 424 ? 21.828 17.181 -14.073 1.00 86.25 424 LYS A CA 1
ATOM 3333 C C . LYS A 1 424 ? 22.348 18.530 -14.576 1.00 86.25 424 LYS A C 1
ATOM 3335 O O . LYS A 1 424 ? 21.643 19.205 -15.323 1.00 86.25 424 LYS A O 1
ATOM 3340 N N . ARG A 1 425 ? 23.587 18.906 -14.235 1.00 90.88 425 ARG A N 1
ATOM 3341 C CA . ARG A 1 425 ? 24.216 20.139 -14.741 1.00 90.88 425 ARG A CA 1
ATOM 3342 C C . ARG A 1 425 ? 24.364 20.130 -16.262 1.00 90.88 425 ARG A C 1
ATOM 3344 O O . ARG A 1 425 ? 24.083 21.147 -16.893 1.00 90.88 425 ARG A O 1
ATOM 3351 N N . ARG A 1 426 ? 24.766 19.003 -16.859 1.00 87.25 426 ARG A N 1
ATOM 3352 C CA . ARG A 1 426 ? 24.869 18.861 -18.324 1.00 87.25 426 ARG A CA 1
ATOM 3353 C C . ARG A 1 426 ? 23.503 19.003 -18.992 1.00 87.25 426 ARG A C 1
ATOM 3355 O O . ARG A 1 426 ? 23.379 19.782 -19.930 1.00 87.25 426 ARG A O 1
ATOM 3362 N N . PHE A 1 427 ? 22.464 18.370 -18.448 1.00 91.44 427 PHE A N 1
ATOM 3363 C CA . PHE A 1 427 ? 21.098 18.530 -18.954 1.00 91.44 427 PHE A CA 1
ATOM 3364 C C . PHE A 1 427 ? 20.597 19.974 -18.862 1.00 91.44 427 PHE A C 1
ATOM 3366 O O . PHE A 1 427 ? 19.938 20.465 -19.777 1.00 91.44 427 PHE A O 1
ATOM 3373 N N . GLU A 1 428 ? 20.905 20.682 -17.777 1.00 87.50 428 GLU A N 1
ATOM 3374 C CA . GLU A 1 428 ? 20.540 22.094 -17.633 1.00 87.50 428 GLU A CA 1
ATOM 3375 C C . GLU A 1 428 ? 21.286 22.987 -18.636 1.00 87.50 428 GLU A C 1
ATOM 3377 O O . GLU A 1 428 ? 20.686 23.902 -19.205 1.00 87.50 428 GLU A O 1
ATOM 3382 N N . GLN A 1 429 ? 22.561 22.696 -18.908 1.00 90.50 429 GLN A N 1
ATOM 3383 C CA . GLN A 1 429 ? 23.349 23.387 -19.932 1.00 90.50 429 GLN A CA 1
ATOM 3384 C C . GLN A 1 429 ? 22.809 23.124 -21.341 1.00 90.50 429 GLN A C 1
ATOM 3386 O O . GLN A 1 429 ? 22.588 24.073 -22.090 1.00 90.50 429 GLN A O 1
ATOM 3391 N N . GLU A 1 430 ? 22.525 21.869 -21.688 1.00 89.75 430 GLU A N 1
ATOM 3392 C CA . GLU A 1 430 ? 21.916 21.504 -22.972 1.00 89.75 430 GLU A CA 1
ATOM 3393 C C . GLU A 1 430 ? 20.551 22.169 -23.147 1.00 89.75 430 GLU A C 1
ATOM 3395 O O . GLU A 1 430 ? 20.272 22.777 -24.180 1.00 89.75 430 GLU A O 1
ATOM 3400 N N . ARG A 1 431 ? 19.718 22.155 -22.102 1.00 90.81 431 ARG A N 1
ATOM 3401 C CA . ARG A 1 431 ? 18.435 22.862 -22.097 1.00 90.81 431 ARG A CA 1
ATOM 3402 C C . ARG A 1 431 ? 18.614 24.366 -22.319 1.00 90.81 431 ARG A C 1
ATOM 3404 O O . ARG A 1 431 ? 17.814 24.967 -23.035 1.00 90.81 431 ARG A O 1
ATOM 3411 N N . ALA A 1 432 ? 19.639 24.986 -21.734 1.00 88.44 432 ALA A N 1
ATOM 3412 C CA . ALA A 1 432 ? 19.937 26.398 -21.959 1.00 88.44 432 ALA A CA 1
ATOM 3413 C C . ALA A 1 432 ? 20.385 26.671 -23.406 1.00 88.44 432 ALA A C 1
ATOM 3415 O O . ALA A 1 432 ? 19.932 27.655 -23.997 1.00 88.44 432 ALA A O 1
ATOM 3416 N N . CYS A 1 433 ? 21.206 25.794 -23.993 1.00 90.75 433 CYS A N 1
ATOM 3417 C CA . CYS A 1 433 ? 21.590 25.860 -25.404 1.00 90.75 433 CYS A CA 1
ATOM 3418 C C . CYS A 1 433 ? 20.365 25.753 -26.321 1.00 90.75 433 CYS A C 1
ATOM 3420 O O . CYS A 1 433 ? 20.164 26.625 -27.165 1.00 90.75 433 CYS A O 1
ATOM 3422 N N . PHE A 1 434 ? 19.481 24.777 -26.097 1.00 91.31 434 PHE A N 1
ATOM 3423 C CA . PHE A 1 434 ? 18.251 24.638 -26.882 1.00 91.31 434 PHE A CA 1
ATOM 3424 C C . PHE A 1 434 ? 17.313 25.838 -26.738 1.00 91.31 434 PHE A C 1
ATOM 3426 O O . PHE A 1 434 ? 16.673 26.249 -27.704 1.00 91.31 434 PHE A O 1
ATOM 3433 N N . GLU A 1 435 ? 17.230 26.451 -25.556 1.00 92.69 435 GLU A N 1
ATOM 3434 C CA . GLU A 1 435 ? 16.425 27.658 -25.361 1.00 92.69 435 GLU A CA 1
ATOM 3435 C C . GLU A 1 435 ? 17.012 28.859 -26.132 1.00 92.69 435 GLU A C 1
ATOM 3437 O O . GLU A 1 435 ? 16.261 29.668 -26.683 1.00 92.69 435 GLU A O 1
ATOM 3442 N N . GLN A 1 436 ? 18.344 28.974 -26.215 1.00 90.69 436 GLN A N 1
ATOM 3443 C CA . GLN A 1 436 ? 19.017 29.988 -27.036 1.00 90.69 436 GLN A CA 1
ATOM 3444 C C . GLN A 1 436 ? 18.814 29.738 -28.531 1.00 90.69 436 GLN A C 1
ATOM 3446 O O . GLN A 1 436 ? 18.442 30.665 -29.252 1.00 90.69 436 GLN A O 1
ATOM 3451 N N . GLU A 1 437 ? 18.967 28.496 -28.989 1.00 93.06 437 GLU A N 1
ATOM 3452 C CA . GLU A 1 437 ? 18.665 28.112 -30.368 1.00 93.06 437 GLU A CA 1
ATOM 3453 C C . GLU A 1 437 ? 17.208 28.418 -30.713 1.00 93.06 437 GLU A C 1
ATOM 3455 O O . GLU A 1 437 ? 16.929 29.053 -31.731 1.00 93.06 437 GLU A O 1
ATOM 3460 N N . ARG A 1 438 ? 16.264 28.075 -29.828 1.00 95.75 438 ARG A N 1
ATOM 3461 C CA . ARG A 1 438 ? 14.843 28.387 -30.024 1.00 95.75 438 ARG A CA 1
ATOM 3462 C C . ARG A 1 438 ? 14.620 29.887 -30.189 1.00 95.75 438 ARG A C 1
ATOM 3464 O O . ARG A 1 438 ? 13.864 30.289 -31.075 1.00 95.75 438 ARG A O 1
ATOM 3471 N N . LYS A 1 439 ? 15.281 30.725 -29.383 1.00 92.81 439 LYS A N 1
ATOM 3472 C CA . LYS A 1 439 ? 15.233 32.189 -29.536 1.00 92.81 439 LYS A CA 1
ATOM 3473 C C . LYS A 1 439 ? 15.816 32.629 -30.876 1.00 92.81 439 LYS A C 1
ATOM 3475 O O . LYS A 1 439 ? 15.162 33.383 -31.587 1.00 92.81 439 LYS A O 1
ATOM 3480 N N . HIS A 1 440 ? 16.978 32.111 -31.267 1.00 93.31 440 HIS A N 1
ATOM 3481 C CA . HIS A 1 440 ? 17.596 32.430 -32.554 1.00 93.31 440 HIS A CA 1
ATOM 3482 C C . HIS A 1 440 ? 16.716 32.055 -33.748 1.00 93.31 440 HIS A C 1
ATOM 3484 O O . HIS A 1 440 ? 16.540 32.873 -34.651 1.00 93.31 440 HIS A O 1
ATOM 3490 N N . TYR A 1 441 ? 16.095 30.875 -33.740 1.00 95.50 441 TYR A N 1
ATOM 3491 C CA . TYR A 1 441 ? 15.171 30.467 -34.798 1.00 95.50 441 TYR A CA 1
ATOM 3492 C C . TYR A 1 441 ? 13.885 31.295 -34.810 1.00 95.50 441 TYR A C 1
ATOM 3494 O O . TYR A 1 441 ? 13.377 31.635 -35.883 1.00 95.50 441 TYR A O 1
ATOM 3502 N N . THR A 1 442 ? 13.376 31.663 -33.635 1.00 94.81 442 THR A N 1
ATOM 3503 C CA . THR A 1 442 ? 12.206 32.542 -33.513 1.00 94.81 442 THR A CA 1
ATOM 3504 C C . THR A 1 442 ? 12.515 33.924 -34.0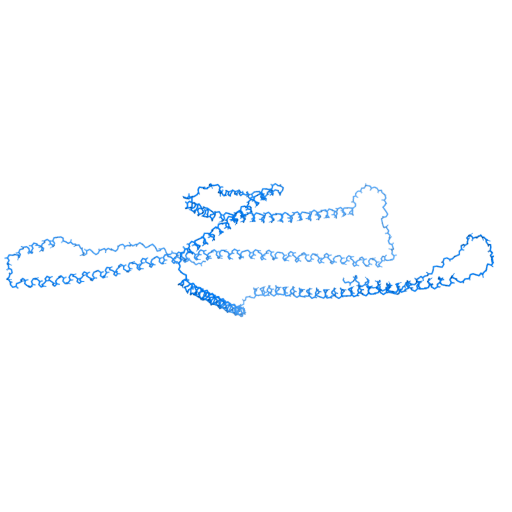90 1.00 94.81 442 THR A C 1
ATOM 3506 O O . THR A 1 442 ? 11.777 34.419 -34.942 1.00 94.81 442 THR A O 1
ATOM 3509 N N . ASP A 1 443 ? 13.653 34.509 -33.721 1.00 91.06 443 ASP A N 1
ATOM 3510 C CA . ASP A 1 443 ? 14.090 35.815 -34.214 1.00 91.06 443 ASP A CA 1
ATOM 3511 C C . ASP A 1 443 ? 14.375 35.799 -35.719 1.00 91.06 443 ASP A C 1
ATOM 3513 O O . ASP A 1 443 ? 13.986 36.726 -36.432 1.00 91.06 443 ASP A O 1
ATOM 3517 N N . ALA A 1 444 ? 15.014 34.742 -36.229 1.00 93.50 444 ALA A N 1
ATOM 3518 C CA . ALA A 1 444 ? 15.231 34.557 -37.662 1.00 93.50 444 ALA A CA 1
ATOM 3519 C C . ALA A 1 444 ? 13.898 34.467 -38.422 1.00 93.50 444 ALA A C 1
ATOM 3521 O O . ALA A 1 444 ? 13.733 35.110 -39.459 1.00 93.50 444 ALA A O 1
ATOM 3522 N N . SER A 1 445 ? 12.917 33.745 -37.877 1.00 89.88 445 SER A N 1
ATOM 3523 C CA . SER A 1 445 ? 11.576 33.636 -38.464 1.00 89.88 445 SER A CA 1
ATOM 3524 C C . SER A 1 445 ? 10.854 34.986 -38.494 1.00 89.88 445 SER A C 1
ATOM 3526 O O . SER A 1 445 ? 10.242 35.336 -39.504 1.00 89.88 445 SER A O 1
ATOM 3528 N N . ILE A 1 446 ? 10.977 35.787 -37.430 1.00 92.88 446 ILE A N 1
ATOM 3529 C CA . ILE A 1 446 ? 10.421 37.147 -37.370 1.00 92.88 446 ILE A CA 1
ATOM 3530 C C . ILE A 1 446 ? 11.109 38.068 -38.388 1.00 92.88 446 ILE A C 1
ATOM 3532 O O . ILE A 1 446 ? 10.431 38.830 -39.078 1.00 92.88 446 ILE A O 1
ATOM 3536 N N . LYS A 1 447 ? 12.441 38.008 -38.515 1.00 95.56 447 LYS A N 1
ATOM 3537 C CA . LYS A 1 447 ? 13.189 38.802 -39.506 1.00 95.56 447 LYS A CA 1
ATOM 3538 C C . LYS A 1 447 ? 12.768 38.456 -40.931 1.00 95.56 447 LYS A C 1
ATOM 3540 O O . LYS A 1 447 ? 12.422 39.357 -41.688 1.00 95.56 447 LYS A O 1
ATOM 3545 N N . LEU A 1 448 ? 12.686 37.166 -41.258 1.00 92.56 448 LEU A N 1
ATOM 3546 C CA . LEU A 1 448 ? 12.212 36.706 -42.563 1.00 92.56 448 LEU A CA 1
ATOM 3547 C C . LEU A 1 448 ? 10.767 37.140 -42.841 1.00 92.56 448 LEU A C 1
ATOM 3549 O O . LEU A 1 448 ? 10.439 37.477 -43.976 1.00 92.56 448 LEU A O 1
ATOM 3553 N N . ALA A 1 449 ? 9.897 37.160 -41.828 1.00 91.19 449 ALA A N 1
ATOM 3554 C CA . ALA A 1 449 ? 8.536 37.669 -41.981 1.00 91.19 449 ALA A CA 1
ATOM 3555 C C . ALA A 1 449 ? 8.521 39.170 -42.327 1.00 91.19 449 ALA A C 1
ATOM 3557 O O . ALA A 1 449 ? 7.819 39.569 -43.255 1.00 91.19 449 ALA A O 1
ATOM 3558 N N . LYS A 1 450 ? 9.346 39.981 -41.651 1.00 93.62 450 LYS A N 1
ATOM 3559 C CA . LYS A 1 450 ? 9.490 41.420 -41.938 1.00 93.62 450 LYS A CA 1
ATOM 3560 C C . LYS A 1 450 ? 10.080 41.685 -43.323 1.00 93.62 450 LYS A C 1
ATOM 3562 O O . LYS A 1 450 ? 9.581 42.540 -44.045 1.00 93.62 450 LYS A O 1
ATOM 3567 N N . GLU A 1 451 ? 11.106 40.938 -43.725 1.00 93.19 451 GLU A N 1
ATOM 3568 C CA . GLU A 1 451 ? 11.693 41.048 -45.068 1.00 93.19 451 GLU A CA 1
ATOM 3569 C C . GLU A 1 451 ? 10.682 40.675 -46.156 1.00 93.19 451 GLU A C 1
ATOM 3571 O O . GLU A 1 451 ? 10.555 41.380 -47.156 1.00 93.19 451 GLU A O 1
ATOM 3576 N N . ARG A 1 452 ? 9.897 39.610 -45.947 1.00 92.50 452 ARG A N 1
ATOM 3577 C CA . ARG A 1 452 ? 8.799 39.250 -46.856 1.00 92.50 452 ARG A CA 1
ATOM 3578 C C . ARG A 1 452 ? 7.757 40.359 -46.955 1.00 92.50 452 ARG A C 1
ATOM 3580 O O . ARG A 1 452 ? 7.253 40.599 -48.050 1.00 92.50 452 ARG A O 1
ATOM 3587 N N . GLU A 1 453 ? 7.433 41.024 -45.851 1.00 92.06 453 GLU A N 1
ATOM 3588 C CA . GLU A 1 453 ? 6.510 42.157 -45.854 1.00 92.06 453 GLU A CA 1
ATOM 3589 C C . GLU A 1 453 ? 7.077 43.350 -46.637 1.00 92.06 453 GLU A C 1
ATOM 3591 O O . GLU A 1 453 ? 6.377 43.897 -47.488 1.00 92.06 453 GLU A O 1
ATOM 3596 N N . LEU A 1 454 ? 8.351 43.699 -46.434 1.00 93.12 454 LEU A N 1
ATOM 3597 C CA . LEU A 1 454 ? 9.028 44.761 -47.186 1.00 93.12 454 LEU A CA 1
ATOM 3598 C C . LEU A 1 454 ? 9.044 44.471 -48.689 1.00 93.12 454 LEU A C 1
ATOM 3600 O O . LEU A 1 454 ? 8.620 45.313 -49.476 1.00 93.12 454 LEU A O 1
ATOM 3604 N N . ILE A 1 455 ? 9.415 43.253 -49.092 1.00 92.94 455 ILE A N 1
ATOM 3605 C CA . ILE A 1 455 ? 9.400 42.842 -50.504 1.00 92.94 455 ILE A CA 1
ATOM 3606 C C . ILE A 1 455 ? 7.981 42.934 -51.086 1.00 92.94 455 ILE A C 1
ATOM 3608 O O . ILE A 1 455 ? 7.790 43.342 -52.231 1.00 92.94 455 ILE A O 1
ATOM 3612 N N . GLN A 1 456 ? 6.952 42.574 -50.313 1.00 91.25 456 GLN A N 1
ATOM 3613 C CA . GLN A 1 456 ? 5.564 42.729 -50.753 1.00 91.25 456 GLN A CA 1
ATOM 3614 C C . GLN A 1 456 ? 5.156 44.200 -50.886 1.00 91.25 456 GLN A C 1
ATOM 3616 O O . GLN A 1 456 ? 4.397 44.536 -51.797 1.00 91.25 456 GLN A O 1
ATOM 3621 N N . GLN A 1 457 ? 5.628 45.077 -50.000 1.00 91.25 457 GLN A N 1
ATOM 3622 C CA . GLN A 1 457 ? 5.391 46.516 -50.091 1.00 91.25 457 GLN A CA 1
ATOM 3623 C C . GLN A 1 457 ? 6.094 47.117 -51.314 1.00 91.25 457 GLN A C 1
ATOM 3625 O O . GLN A 1 457 ? 5.431 47.812 -52.083 1.00 91.25 457 GLN A O 1
ATOM 3630 N N . GLU A 1 458 ? 7.363 46.781 -51.555 1.00 90.31 458 GLU A N 1
ATOM 3631 C CA . GLU A 1 458 ? 8.128 47.194 -52.741 1.00 90.31 458 GLU A CA 1
ATOM 3632 C C . GLU A 1 458 ? 7.488 46.691 -54.036 1.00 90.31 458 GLU A C 1
ATOM 3634 O O . GLU A 1 458 ? 7.347 47.423 -55.012 1.00 90.31 458 GLU A O 1
ATOM 3639 N N . ARG A 1 459 ? 7.006 45.445 -54.054 1.00 89.88 459 ARG A N 1
ATOM 3640 C CA . ARG A 1 459 ? 6.255 44.933 -55.201 1.00 89.88 459 ARG A CA 1
ATOM 3641 C C . ARG A 1 459 ? 4.982 45.746 -55.443 1.00 89.88 459 ARG A C 1
ATOM 3643 O O . ARG A 1 459 ? 4.693 46.083 -56.587 1.00 89.88 459 ARG A O 1
ATOM 3650 N N . LYS A 1 460 ? 4.235 46.093 -54.387 1.00 89.00 460 LYS A N 1
ATOM 3651 C CA . LYS A 1 460 ? 3.038 46.944 -54.501 1.00 89.00 460 LYS A CA 1
ATOM 3652 C C . LYS A 1 460 ? 3.387 48.356 -54.978 1.00 89.00 460 LYS A C 1
ATOM 3654 O O . LYS A 1 460 ? 2.608 48.932 -55.731 1.00 89.00 460 LYS A O 1
ATOM 3659 N N . THR A 1 461 ? 4.506 48.948 -54.553 1.00 88.50 461 THR A N 1
ATOM 3660 C CA . THR A 1 461 ? 4.933 50.273 -55.042 1.00 88.50 461 THR A CA 1
ATOM 3661 C C . THR A 1 461 ? 5.362 50.211 -56.499 1.00 88.50 461 THR A C 1
ATOM 3663 O O . THR A 1 461 ? 4.863 51.009 -57.285 1.00 88.50 461 THR A O 1
ATOM 3666 N N . LEU A 1 462 ? 6.159 49.216 -56.890 1.00 87.31 462 LEU A N 1
ATOM 3667 C CA . LEU A 1 462 ? 6.555 48.995 -58.282 1.00 87.31 462 LEU A CA 1
ATOM 3668 C C . LEU A 1 462 ? 5.351 48.710 -59.189 1.00 87.31 462 LEU A C 1
ATOM 3670 O O . LEU A 1 462 ? 5.304 49.185 -60.320 1.00 87.31 462 LEU A O 1
ATOM 3674 N N . GLU A 1 463 ? 4.346 47.969 -58.715 1.00 86.06 463 GLU A N 1
ATOM 3675 C CA . GLU A 1 463 ? 3.096 47.761 -59.457 1.00 86.06 463 GLU A CA 1
ATOM 3676 C C . GLU A 1 463 ? 2.312 49.074 -59.627 1.00 86.06 463 GLU A C 1
ATOM 3678 O O . GLU A 1 463 ? 1.790 49.326 -60.715 1.00 86.06 463 GLU A O 1
ATOM 3683 N N . ARG A 1 464 ? 2.282 49.950 -58.610 1.00 84.75 464 ARG A N 1
ATOM 3684 C CA . ARG A 1 464 ? 1.699 51.299 -58.736 1.00 84.75 464 ARG A CA 1
ATOM 3685 C C . ARG A 1 464 ? 2.484 52.170 -59.713 1.00 84.75 464 ARG A C 1
ATOM 3687 O O . ARG A 1 464 ? 1.864 52.775 -60.575 1.00 84.75 464 ARG A O 1
ATOM 3694 N N . GLU A 1 465 ? 3.811 52.208 -59.623 1.00 85.00 465 GLU A N 1
ATOM 3695 C CA . GLU A 1 465 ? 4.678 52.963 -60.542 1.00 85.00 465 GLU A CA 1
ATOM 3696 C C . GLU A 1 465 ? 4.557 52.458 -61.982 1.00 85.00 465 GLU A C 1
ATOM 3698 O O . GLU A 1 465 ? 4.471 53.235 -62.929 1.00 85.00 465 GLU A O 1
ATOM 3703 N N . ARG A 1 466 ? 4.469 51.138 -62.169 1.00 81.75 466 ARG A N 1
ATOM 3704 C CA . ARG A 1 466 ? 4.184 50.546 -63.476 1.00 81.75 466 ARG A CA 1
ATOM 3705 C C . ARG A 1 466 ? 2.808 50.973 -63.984 1.00 81.75 466 ARG A C 1
ATOM 3707 O O . ARG A 1 466 ? 2.685 51.272 -65.169 1.00 81.75 466 ARG A O 1
ATOM 3714 N N . SER A 1 467 ? 1.792 51.010 -63.121 1.00 80.25 467 SER A N 1
ATOM 3715 C CA . SER A 1 467 ? 0.455 51.497 -63.482 1.00 80.25 467 SER A CA 1
ATOM 3716 C C . SER A 1 467 ? 0.479 52.975 -63.870 1.00 80.25 467 SER A C 1
ATOM 3718 O O . SER A 1 467 ? -0.056 53.320 -64.916 1.00 80.25 467 SER A O 1
ATOM 3720 N N . THR A 1 468 ? 1.151 53.839 -63.103 1.00 79.81 468 THR A N 1
ATOM 3721 C CA . THR A 1 468 ? 1.249 55.272 -63.424 1.00 79.81 468 THR A CA 1
ATOM 3722 C C . THR A 1 468 ? 2.040 55.513 -64.705 1.00 79.81 468 THR A C 1
ATOM 3724 O O . THR A 1 468 ? 1.641 56.351 -65.508 1.00 79.81 468 THR A O 1
ATOM 3727 N N . MET A 1 469 ? 3.112 54.752 -64.956 1.00 77.12 469 MET A N 1
ATOM 3728 C CA . MET A 1 469 ? 3.833 54.797 -66.231 1.00 77.12 469 MET A CA 1
ATOM 3729 C C . MET A 1 469 ? 2.973 54.320 -67.404 1.00 77.12 469 MET A C 1
ATOM 3731 O O . MET A 1 469 ? 3.032 54.920 -68.472 1.00 77.12 469 MET A O 1
ATOM 3735 N N . LEU A 1 470 ? 2.152 53.281 -67.222 1.00 74.75 470 LEU A N 1
ATOM 3736 C CA . LEU A 1 470 ? 1.181 52.832 -68.228 1.00 74.75 470 LEU A CA 1
ATOM 3737 C C . LEU A 1 470 ? 0.093 53.882 -68.484 1.00 74.75 470 LEU A C 1
ATOM 3739 O O . LEU A 1 470 ? -0.321 54.059 -69.628 1.00 74.75 470 LEU A O 1
ATOM 3743 N N . ASP A 1 471 ? -0.354 54.595 -67.453 1.00 70.38 471 ASP A N 1
ATOM 3744 C CA . ASP A 1 471 ? -1.351 55.658 -67.585 1.00 70.38 471 ASP A CA 1
ATOM 3745 C C . ASP A 1 471 ? -0.759 56.912 -68.249 1.00 70.38 471 ASP A C 1
ATOM 3747 O O . ASP A 1 471 ? -1.398 57.492 -69.125 1.00 70.38 471 ASP A O 1
ATOM 3751 N N . LEU A 1 472 ? 0.498 57.263 -67.950 1.00 68.31 472 LEU A N 1
ATOM 3752 C CA . LEU A 1 472 ? 1.271 58.269 -68.689 1.00 68.31 472 LEU A CA 1
ATOM 3753 C C . LEU A 1 472 ? 1.498 57.837 -70.147 1.00 68.31 472 LEU A C 1
ATOM 3755 O O . LEU A 1 472 ? 1.310 58.619 -71.069 1.00 68.31 472 LEU A O 1
ATOM 3759 N N . GLN A 1 473 ? 1.849 56.577 -70.402 1.00 66.62 473 GLN A N 1
ATOM 3760 C CA . GLN A 1 473 ? 2.032 56.074 -71.765 1.00 66.62 473 GLN A CA 1
ATOM 3761 C C . GLN A 1 473 ? 0.730 56.149 -72.576 1.00 66.62 473 GLN A C 1
ATOM 3763 O O . GLN A 1 473 ? 0.773 56.526 -73.746 1.00 66.62 473 GLN A O 1
ATOM 3768 N N . LYS A 1 474 ? -0.427 55.875 -71.956 1.00 63.00 474 LYS A N 1
ATOM 3769 C CA . LYS A 1 474 ? -1.746 56.050 -72.585 1.00 63.00 474 LYS A CA 1
ATOM 3770 C C . LYS A 1 474 ? -2.046 57.511 -72.923 1.00 63.00 474 LYS A C 1
ATOM 3772 O O . LYS A 1 474 ? -2.595 57.761 -73.997 1.00 63.00 474 LYS A O 1
ATOM 3777 N N . THR A 1 475 ? -1.664 58.467 -72.070 1.00 56.38 475 THR A N 1
ATOM 3778 C CA . THR A 1 475 ? -1.838 59.900 -72.369 1.00 56.38 475 THR A CA 1
ATOM 3779 C C . THR A 1 475 ? -0.900 60.382 -73.479 1.00 56.38 475 THR A C 1
ATOM 3781 O O . THR A 1 475 ? -1.330 61.185 -74.305 1.00 56.38 475 THR A O 1
ATOM 3784 N N . TYR A 1 476 ? 0.314 59.827 -73.600 1.00 53.75 476 TYR A N 1
ATOM 3785 C CA . TYR A 1 476 ? 1.224 60.112 -74.723 1.00 53.75 476 TYR A CA 1
ATOM 3786 C C . TYR A 1 476 ? 0.818 59.431 -76.044 1.00 53.75 476 TYR A C 1
ATOM 3788 O O . TYR A 1 476 ? 1.057 59.984 -77.112 1.00 53.75 476 TYR A O 1
ATOM 3796 N N . THR A 1 477 ? 0.154 58.270 -76.022 1.00 55.12 477 THR A N 1
ATOM 3797 C CA . THR A 1 477 ? -0.349 57.619 -77.253 1.00 55.12 477 THR A CA 1
ATOM 3798 C C . THR A 1 477 ? -1.638 58.237 -77.816 1.00 55.12 477 THR A C 1
ATOM 3800 O O . THR A 1 477 ? -2.087 57.834 -78.887 1.00 55.12 477 THR A O 1
ATOM 3803 N N . SER A 1 478 ? -2.222 59.233 -77.139 1.00 48.25 478 SER A N 1
ATOM 3804 C CA . SER A 1 478 ? -3.409 59.972 -77.600 1.00 48.25 478 SER A CA 1
ATOM 3805 C C . SER A 1 478 ? -3.082 61.158 -78.524 1.00 48.25 478 SER A C 1
ATOM 3807 O O . SER A 1 478 ? -4.004 61.794 -79.039 1.00 48.25 478 SER A O 1
ATOM 3809 N N . CYS A 1 479 ? -1.807 61.474 -78.764 1.00 38.34 479 CYS A N 1
ATOM 3810 C CA . CYS A 1 479 ? -1.398 62.557 -79.656 1.00 38.34 479 CYS A CA 1
ATOM 3811 C C . CYS A 1 479 ? -0.375 62.083 -80.701 1.00 38.34 479 CYS A C 1
ATOM 3813 O O . CYS A 1 479 ? 0.828 62.085 -80.483 1.00 38.34 479 CYS A O 1
ATOM 3815 N N . GLY A 1 480 ? -0.898 61.735 -81.880 1.00 36.59 480 GLY A N 1
ATOM 3816 C CA . GLY A 1 480 ? -0.237 61.978 -83.166 1.00 36.59 480 GLY A CA 1
ATOM 3817 C C . GLY A 1 480 ? 0.926 61.063 -83.561 1.00 36.59 480 GLY A C 1
ATOM 3818 O O . GLY A 1 480 ? 2.085 61.337 -83.279 1.00 36.59 480 GLY A O 1
ATOM 3819 N N . SER A 1 481 ? 0.628 60.059 -84.391 1.00 41.75 481 SER A N 1
ATOM 3820 C CA . SER A 1 481 ? 1.530 59.671 -85.500 1.00 41.75 481 SER A CA 1
ATOM 3821 C C . SER A 1 481 ? 1.580 60.825 -86.530 1.00 41.75 481 SER A C 1
ATOM 3823 O O . SER A 1 481 ? 0.582 61.550 -86.594 1.00 41.75 481 SER A O 1
ATOM 3825 N N . PRO A 1 482 ? 2.642 61.037 -87.351 1.00 49.69 482 PRO A N 1
ATOM 3826 C CA . PRO A 1 482 ? 3.050 60.104 -88.427 1.00 49.69 482 PRO A CA 1
ATOM 3827 C C . PRO A 1 482 ? 4.586 60.092 -88.701 1.00 49.69 482 PRO A C 1
ATOM 3829 O O . PRO A 1 482 ? 5.305 61.031 -88.398 1.00 49.69 482 PRO A O 1
ATOM 3832 N N . SER A 1 483 ? 5.226 59.077 -89.279 1.00 33.69 483 SER A N 1
ATOM 3833 C CA . SER A 1 483 ? 5.139 58.682 -90.688 1.00 33.69 483 SER A CA 1
ATOM 3834 C C . SER A 1 483 ? 6.185 57.577 -90.954 1.00 33.69 483 SER A C 1
ATOM 3836 O O . SER A 1 483 ? 7.315 57.629 -90.481 1.00 33.69 483 SER A O 1
ATOM 3838 N N . THR A 1 484 ? 5.760 56.553 -91.690 1.00 40.44 484 THR A N 1
ATOM 3839 C CA . THR A 1 484 ? 6.507 55.433 -92.320 1.00 40.44 484 THR A CA 1
ATOM 3840 C C . THR A 1 484 ? 7.557 55.926 -93.357 1.00 40.44 484 THR A C 1
ATOM 3842 O O . THR A 1 484 ? 7.460 57.113 -93.664 1.00 40.44 484 THR A O 1
ATOM 3845 N N . PRO A 1 485 ? 8.446 55.121 -94.028 1.00 49.78 485 PRO A N 1
ATOM 3846 C CA . PRO A 1 485 ? 8.356 53.670 -94.336 1.00 49.78 485 PRO A CA 1
ATOM 3847 C C . PRO A 1 485 ? 9.689 52.862 -94.536 1.00 49.78 485 PRO A C 1
ATOM 3849 O O . PRO A 1 485 ? 10.792 53.390 -94.505 1.00 49.78 485 PRO A O 1
ATOM 3852 N N . HIS A 1 486 ? 9.526 51.570 -94.882 1.00 32.09 486 HIS A N 1
ATOM 3853 C CA . HIS A 1 486 ? 10.479 50.625 -95.520 1.00 32.09 486 HIS A CA 1
ATOM 3854 C C . HIS A 1 486 ? 11.634 50.085 -94.641 1.00 32.09 486 HIS A C 1
ATOM 3856 O O . HIS A 1 486 ? 12.361 50.831 -94.012 1.00 32.09 486 HIS A O 1
ATOM 3862 N N . ARG A 1 487 ? 11.908 48.771 -94.560 1.00 35.88 487 ARG A N 1
ATOM 3863 C CA . ARG A 1 487 ? 12.232 47.872 -95.681 1.00 35.88 487 ARG A CA 1
ATOM 3864 C C . ARG A 1 487 ? 12.229 46.385 -95.245 1.00 35.88 487 ARG A C 1
ATOM 3866 O O . ARG A 1 487 ? 12.848 46.026 -94.256 1.00 35.88 487 ARG A O 1
ATOM 3873 N N . SER A 1 488 ? 11.533 45.572 -96.039 1.00 38.16 488 SER A N 1
ATOM 3874 C CA . SER A 1 488 ? 11.759 44.173 -96.463 1.00 38.16 488 SER A CA 1
ATOM 3875 C C . SER A 1 488 ? 12.447 43.116 -95.567 1.00 38.16 488 SER A C 1
ATOM 3877 O O . SER A 1 488 ? 13.625 43.227 -95.254 1.00 38.16 488 SER A O 1
ATOM 3879 N N . ARG A 1 489 ? 11.714 42.000 -95.348 1.00 37.03 489 ARG A N 1
ATOM 3880 C CA . ARG A 1 489 ? 12.024 40.586 -95.736 1.00 37.03 489 ARG A CA 1
ATOM 3881 C C . ARG A 1 489 ? 13.513 40.284 -96.053 1.00 37.03 489 ARG A C 1
ATOM 3883 O O . ARG A 1 489 ? 14.072 40.962 -96.902 1.00 37.03 489 ARG A O 1
ATOM 3890 N N . ALA A 1 490 ? 14.176 39.206 -95.619 1.00 35.00 490 ALA A N 1
ATOM 3891 C CA . ALA A 1 490 ? 13.769 37.889 -95.108 1.00 35.00 490 ALA A CA 1
ATOM 3892 C C . ALA A 1 490 ? 15.049 37.124 -94.592 1.00 35.00 490 ALA A C 1
ATOM 3894 O O . ALA A 1 490 ? 16.034 37.800 -94.308 1.00 35.00 490 ALA A O 1
ATOM 3895 N N . PRO A 1 491 ? 15.090 35.781 -94.412 1.00 52.22 491 PRO A N 1
ATOM 3896 C CA . PRO A 1 491 ? 15.532 35.111 -93.176 1.00 52.22 491 PRO A CA 1
ATOM 3897 C C . PRO A 1 491 ? 16.876 34.360 -93.283 1.00 52.22 491 PRO A C 1
ATOM 3899 O O . PRO A 1 491 ? 17.183 33.853 -94.351 1.00 52.22 491 PRO A O 1
ATOM 3902 N N . LEU A 1 492 ? 17.608 34.146 -92.180 1.00 33.66 492 LEU A N 1
ATOM 3903 C CA . LEU A 1 492 ? 18.627 33.081 -92.087 1.00 33.66 492 LEU A CA 1
ATOM 3904 C C . LEU A 1 492 ? 18.836 32.612 -90.632 1.00 33.66 492 LEU A C 1
ATOM 3906 O O . LEU A 1 492 ? 19.291 33.361 -89.774 1.00 33.66 492 LEU A O 1
ATOM 3910 N N . THR A 1 493 ? 18.552 31.337 -90.380 1.00 44.34 493 THR A N 1
ATOM 3911 C CA . THR A 1 493 ? 19.221 30.489 -89.371 1.00 44.34 493 THR A CA 1
ATOM 3912 C C . THR A 1 493 ? 20.274 29.628 -90.091 1.00 44.34 493 THR A C 1
ATOM 3914 O O . THR A 1 493 ? 20.109 29.426 -91.295 1.00 44.34 493 THR A O 1
ATOM 3917 N N . PRO A 1 494 ? 21.214 28.926 -89.425 1.00 48.00 494 PRO A N 1
ATOM 3918 C CA . PRO A 1 494 ? 21.868 29.149 -88.129 1.00 48.00 494 PRO A CA 1
ATOM 3919 C C . PRO A 1 494 ? 23.417 29.086 -88.249 1.00 48.00 494 PRO A C 1
ATOM 3921 O O . PRO A 1 494 ? 23.948 28.334 -89.063 1.00 48.00 494 PRO A O 1
ATOM 3924 N N . VAL A 1 495 ? 24.175 29.780 -87.389 1.00 35.72 495 VAL A N 1
ATOM 3925 C CA . VAL A 1 495 ? 25.617 29.500 -87.214 1.00 35.72 495 VAL A CA 1
ATOM 3926 C C . VAL A 1 495 ? 25.992 29.469 -85.735 1.00 35.72 495 VAL A C 1
ATOM 3928 O O . VAL A 1 495 ? 25.719 30.374 -84.955 1.00 35.72 495 VAL A O 1
ATOM 3931 N N . ARG A 1 496 ? 26.628 28.350 -85.403 1.00 41.47 496 ARG A N 1
ATOM 3932 C CA . ARG A 1 496 ? 27.311 27.940 -84.179 1.00 41.47 496 ARG A CA 1
ATOM 3933 C C . ARG A 1 496 ? 28.284 29.020 -83.677 1.00 41.47 496 ARG A C 1
ATOM 3935 O O . ARG A 1 496 ? 29.245 29.338 -84.367 1.00 41.47 496 ARG A O 1
ATOM 3942 N N . GLY A 1 497 ? 28.083 29.512 -82.455 1.00 33.19 497 GLY A N 1
ATOM 3943 C CA . GLY A 1 497 ? 29.001 30.450 -81.807 1.00 33.19 497 GLY A CA 1
ATOM 3944 C C . GLY A 1 497 ? 28.715 30.616 -80.316 1.00 33.19 497 GLY A C 1
ATOM 3945 O O . GLY A 1 497 ? 27.772 31.291 -79.944 1.00 33.19 497 GLY A O 1
ATOM 3946 N N . GLN A 1 498 ? 29.539 29.957 -79.499 1.00 34.62 498 GLN A N 1
ATOM 3947 C CA . GLN A 1 498 ? 29.901 30.289 -78.114 1.00 34.62 498 GLN A CA 1
ATOM 3948 C C . GLN A 1 498 ? 28.771 30.685 -77.142 1.00 34.62 498 GLN A C 1
ATOM 3950 O O . GLN A 1 498 ? 28.390 31.842 -77.000 1.00 34.62 498 GLN A O 1
ATOM 3955 N N . SER A 1 499 ? 28.333 29.689 -76.367 1.00 35.31 499 SER A N 1
ATOM 3956 C CA . SER A 1 499 ? 27.570 29.864 -75.130 1.00 35.31 499 SER A CA 1
ATOM 3957 C C . SER A 1 499 ? 28.425 30.583 -74.081 1.00 35.31 499 SER A C 1
ATOM 3959 O O . SER A 1 499 ? 29.181 29.948 -73.345 1.00 35.31 499 SER A O 1
ATOM 3961 N N . GLN A 1 500 ? 28.314 31.909 -74.009 1.00 35.06 500 GLN A N 1
ATOM 3962 C CA . GLN A 1 500 ? 28.693 32.659 -72.816 1.00 35.06 500 GLN A CA 1
ATOM 3963 C C . GLN A 1 500 ? 27.595 32.451 -71.772 1.00 35.06 500 GLN A C 1
ATOM 3965 O O . GLN A 1 500 ? 26.551 33.101 -71.797 1.00 35.06 500 GLN A O 1
ATOM 3970 N N . TYR A 1 501 ? 27.821 31.510 -70.857 1.00 35.56 501 TYR A N 1
ATOM 3971 C CA . TYR A 1 501 ? 27.084 31.488 -69.603 1.00 35.56 501 TYR A CA 1
ATOM 3972 C C . TYR A 1 501 ? 27.466 32.750 -68.830 1.00 35.56 501 TYR A C 1
ATOM 3974 O O . TYR A 1 501 ? 28.592 32.880 -68.353 1.00 35.56 501 TYR A O 1
ATOM 3982 N N . VAL A 1 502 ? 26.531 33.692 -68.730 1.00 33.59 502 VAL A N 1
ATOM 3983 C CA . VAL A 1 502 ? 26.593 34.758 -67.733 1.00 33.59 502 VAL A CA 1
ATOM 3984 C C . VAL A 1 502 ? 26.444 34.082 -66.375 1.00 33.59 502 VAL A C 1
ATOM 3986 O O . VAL A 1 502 ? 25.367 33.615 -66.004 1.00 33.59 502 VAL A O 1
ATOM 3989 N N . THR A 1 503 ? 27.556 33.973 -65.658 1.00 38.94 503 THR A N 1
ATOM 3990 C CA . THR A 1 503 ? 27.610 33.526 -64.271 1.00 38.94 503 THR A CA 1
ATOM 3991 C C . THR A 1 503 ? 26.825 34.527 -63.428 1.00 38.94 503 THR A C 1
ATOM 3993 O O . THR A 1 503 ? 27.316 35.610 -63.115 1.00 38.94 503 THR A O 1
ATOM 3996 N N . VAL A 1 504 ? 25.583 34.196 -63.074 1.00 38.16 504 VAL A N 1
ATOM 3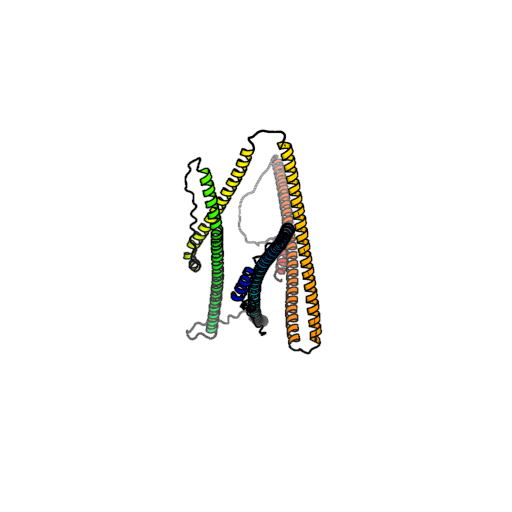997 C CA . VAL A 1 504 ? 24.860 34.921 -62.026 1.00 38.16 504 VAL A CA 1
ATOM 3998 C C . VAL A 1 504 ? 25.612 34.648 -60.728 1.00 38.16 504 VAL A C 1
ATOM 4000 O O . VAL A 1 504 ? 25.632 33.520 -60.235 1.00 38.16 504 VAL A O 1
ATOM 4003 N N . ALA A 1 505 ? 26.308 35.666 -60.228 1.00 43.56 505 ALA A N 1
ATOM 4004 C CA . ALA A 1 505 ? 27.043 35.597 -58.979 1.00 43.56 505 ALA A CA 1
ATOM 4005 C C . ALA A 1 505 ? 26.085 35.211 -57.846 1.00 43.56 505 ALA A C 1
ATOM 4007 O O . ALA A 1 505 ? 25.122 35.920 -57.555 1.00 43.56 505 ALA A O 1
ATOM 4008 N N . THR A 1 506 ? 26.343 34.067 -57.216 1.00 48.31 506 THR A N 1
ATOM 4009 C CA . THR A 1 506 ? 25.665 33.655 -55.989 1.00 48.31 506 THR A CA 1
ATOM 4010 C C . THR A 1 506 ? 25.976 34.688 -54.895 1.00 48.31 506 THR A C 1
ATOM 4012 O O . THR A 1 506 ? 27.159 34.947 -54.650 1.00 48.31 506 THR A O 1
ATOM 4015 N N . PRO A 1 507 ? 24.977 35.287 -54.224 1.00 47.31 507 PRO A N 1
ATOM 4016 C CA . PRO A 1 507 ? 25.226 36.195 -53.108 1.00 47.31 507 PRO A CA 1
ATOM 4017 C C . PRO A 1 507 ? 25.962 35.481 -51.962 1.00 47.31 507 PRO A C 1
ATOM 4019 O O . PRO A 1 507 ? 25.666 34.327 -51.647 1.00 47.31 507 PRO A O 1
ATOM 4022 N N . GLY A 1 508 ? 26.925 36.170 -51.342 1.00 45.53 508 GLY A N 1
ATOM 4023 C CA . GLY A 1 508 ? 27.913 35.598 -50.415 1.00 45.53 508 GLY A CA 1
ATOM 4024 C C . GLY A 1 508 ? 27.366 34.841 -49.197 1.00 45.53 508 GLY A C 1
ATOM 4025 O O . GLY A 1 508 ? 28.063 33.975 -48.683 1.00 45.53 508 GLY A O 1
ATOM 4026 N N . TRP A 1 509 ? 26.114 35.060 -48.796 1.00 49.97 509 TRP A N 1
ATOM 4027 C CA . TRP A 1 509 ? 25.506 34.401 -47.632 1.00 49.97 509 TRP A CA 1
ATOM 4028 C C . TRP A 1 509 ? 25.169 32.912 -47.850 1.00 49.97 509 TRP A C 1
ATOM 4030 O O . TRP A 1 509 ? 24.947 32.180 -46.890 1.00 49.97 509 TRP A O 1
ATOM 4040 N N . LEU A 1 510 ? 25.180 32.416 -49.098 1.00 43.38 510 LEU A N 1
ATOM 4041 C CA . LEU A 1 510 ? 24.951 30.990 -49.384 1.00 43.38 510 LEU A CA 1
ATOM 4042 C C . LEU A 1 510 ? 26.187 30.102 -49.128 1.00 43.38 510 LEU A C 1
ATOM 4044 O O . LEU A 1 510 ? 26.082 28.874 -49.174 1.00 43.38 510 LEU A O 1
ATOM 4048 N N . LYS A 1 511 ? 27.365 30.699 -48.887 1.00 45.22 511 LYS A N 1
ATOM 4049 C CA . LYS A 1 511 ? 28.588 29.969 -48.506 1.00 45.22 511 LYS A CA 1
ATOM 4050 C C . LYS A 1 511 ? 28.679 29.725 -46.998 1.00 45.22 511 LYS A C 1
ATOM 4052 O O . LYS A 1 511 ? 29.229 28.699 -46.605 1.00 45.22 511 LYS A O 1
ATOM 4057 N N . ASP A 1 512 ? 28.064 30.580 -46.187 1.00 48.19 512 ASP A N 1
ATOM 4058 C CA . ASP A 1 512 ? 28.159 30.496 -44.725 1.00 48.19 512 ASP A CA 1
ATOM 4059 C C . ASP A 1 512 ? 27.310 29.347 -44.148 1.00 48.19 512 ASP A C 1
ATOM 4061 O O . ASP A 1 512 ? 27.719 28.676 -43.204 1.00 48.19 512 ASP A O 1
ATOM 4065 N N . ILE A 1 513 ? 26.221 28.965 -44.827 1.00 45.59 513 ILE A N 1
ATOM 4066 C CA . ILE A 1 513 ? 25.367 27.830 -44.422 1.00 45.59 513 ILE A CA 1
ATOM 4067 C C . ILE A 1 513 ? 26.107 26.476 -44.505 1.00 45.59 513 ILE A C 1
ATOM 4069 O O . ILE A 1 513 ? 25.801 25.556 -43.746 1.00 45.59 513 ILE A O 1
ATOM 4073 N N . ARG A 1 514 ? 27.124 26.333 -45.373 1.00 44.81 514 ARG A N 1
ATOM 4074 C CA . ARG A 1 514 ? 27.926 25.091 -45.439 1.00 44.81 514 ARG A CA 1
ATOM 4075 C C . ARG A 1 514 ? 28.986 24.992 -44.345 1.00 44.81 514 ARG A C 1
ATOM 4077 O O . ARG A 1 514 ? 29.414 23.881 -44.049 1.00 44.81 514 ARG A O 1
ATOM 4084 N N . HIS A 1 515 ? 29.406 26.110 -43.756 1.00 44.72 515 HIS A N 1
ATOM 4085 C CA . HIS A 1 515 ? 30.380 26.096 -42.664 1.00 44.72 515 HIS A CA 1
ATOM 4086 C C . HIS A 1 515 ? 29.719 25.881 -41.294 1.00 44.72 515 HIS A C 1
ATOM 4088 O O . HIS A 1 515 ? 30.325 25.238 -40.438 1.00 44.72 515 HIS A O 1
ATOM 4094 N N . GLU A 1 516 ? 28.468 26.315 -41.110 1.00 43.56 516 GLU A N 1
ATOM 4095 C CA . GLU A 1 516 ? 27.714 26.092 -39.866 1.00 43.56 516 GLU A CA 1
ATOM 4096 C C . GLU A 1 516 ? 27.257 24.625 -39.706 1.00 43.56 516 GLU A C 1
ATOM 4098 O O . GLU A 1 516 ? 27.352 24.061 -38.618 1.00 43.56 516 GLU A O 1
ATOM 4103 N N . GLN A 1 517 ? 26.858 23.944 -40.793 1.00 42.94 517 GLN A N 1
ATOM 4104 C CA . GLN A 1 517 ? 26.464 22.522 -40.737 1.00 42.94 517 GLN A CA 1
ATOM 4105 C C . GLN A 1 517 ? 27.637 21.554 -40.497 1.00 42.94 517 GLN A C 1
ATOM 4107 O O . GLN A 1 517 ? 27.421 20.427 -40.062 1.00 42.94 517 GLN A O 1
ATOM 4112 N N . ALA A 1 518 ? 28.883 21.982 -40.730 1.00 42.88 518 ALA A N 1
ATOM 4113 C CA . ALA A 1 518 ? 30.069 21.163 -40.472 1.00 42.88 518 ALA A CA 1
ATOM 4114 C C . ALA A 1 518 ? 30.524 21.189 -38.998 1.00 42.88 518 ALA A C 1
ATOM 4116 O O . ALA A 1 518 ? 31.319 20.342 -38.595 1.00 42.88 518 ALA A O 1
ATOM 4117 N N . ARG A 1 519 ? 30.025 22.130 -38.182 1.00 43.59 519 ARG A N 1
ATOM 4118 C CA . ARG A 1 519 ? 30.333 22.207 -36.741 1.00 43.59 519 ARG A CA 1
ATOM 4119 C C . ARG A 1 519 ? 29.361 21.424 -35.854 1.00 43.59 519 ARG A C 1
ATOM 4121 O O . ARG A 1 519 ? 29.735 21.079 -34.743 1.00 43.59 519 ARG A O 1
ATOM 4128 N N . ALA A 1 520 ? 28.178 21.074 -36.358 1.00 44.34 520 ALA A N 1
ATOM 4129 C CA . ALA A 1 520 ? 27.156 20.330 -35.614 1.00 44.34 520 ALA A CA 1
ATOM 4130 C C . ALA A 1 520 ? 27.311 18.790 -35.669 1.00 44.34 520 ALA A C 1
ATOM 4132 O O . ALA A 1 520 ? 26.437 18.073 -35.201 1.00 44.34 520 ALA A O 1
ATOM 4133 N N . VAL A 1 521 ? 28.401 18.266 -36.249 1.00 45.12 521 VAL A N 1
ATOM 4134 C CA . VAL A 1 521 ? 28.662 16.811 -36.377 1.00 45.12 521 VAL A CA 1
ATOM 4135 C C . VAL A 1 521 ? 29.867 16.361 -35.525 1.00 45.12 521 VAL A C 1
ATOM 4137 O O . VAL A 1 521 ? 30.365 15.251 -35.673 1.00 45.12 521 VAL A O 1
ATOM 4140 N N . LEU A 1 522 ? 30.358 17.209 -34.613 1.00 44.31 522 LEU A N 1
ATOM 4141 C CA . LEU A 1 522 ? 31.464 16.875 -33.700 1.00 44.31 522 LEU A CA 1
ATOM 4142 C C . LEU A 1 522 ? 31.195 17.262 -32.235 1.00 44.31 522 LEU A C 1
ATOM 4144 O O . LEU A 1 522 ? 32.102 17.740 -31.556 1.00 44.31 522 LEU A O 1
ATOM 4148 N N . PHE A 1 523 ? 29.982 17.011 -31.745 1.00 38.69 523 PHE A N 1
ATOM 4149 C CA . PHE A 1 523 ? 29.733 16.810 -30.316 1.00 38.69 523 PHE A CA 1
ATOM 4150 C C . PHE A 1 523 ? 28.852 15.586 -30.109 1.00 38.69 523 PHE A C 1
ATOM 4152 O O . PHE A 1 523 ? 27.849 15.471 -30.851 1.00 38.69 523 PHE A O 1
#

Foldseek 3Di:
DDDDDDDDPPPPPDDDDDDPPPDDDVVVVVVVVVVVVVPPPDDDPPVCPVVVVVVVVVVVVVVVVVVVVVVVVVVVVVVVVVVVVVVVVVVVVVVVVVVVVVVVVVVVVVVVVVVVVVVVVVVVVVVVVVVVVVVVVVVVVVVVVVVVVVVVVVVVVCVVCVVPPDDPPDPDDDDDDDDDPPVNVVVVVVVVVVVVVVVVVVVVVVVVVVVVLVVVLVVLVVVLVVLVVVLVVCVVVVVVVVVVVVVVCVVVCVPDDDDDDDPPPLDQDRDDSVLSVDDCVRSVVVSVVNVVSSVVSVVVSVVVVVVSVVVVVVVVVVVVVVVVPDDDPDPVVVVVVVVVVVVVVVVVVVVVVVVVVVVVVVVVVVVVVVVVVVVVVVVVVVVVVVVVVVVVDDPPPVVVVVCCVVCVVVVVVVVVVVVVVVVVVVVVVVVVVVVVVVVVVVVVVVVVVVVVVVVVVVVVVVVVVVVVVVVVVVVVVVDDDDDDDDDDDDDDDDDDDDDPDPPPDDPPVVVVVVVVVVVVPPD